Protein 9MCC (pdb70)

Foldseek 3Di:
DPCLPAAQADAPDPPGDSHDDVPCQCVVVPVVSVQVVLLVLLVQLVVLLVLVCVLVVPPPVNDDDQDAQPPQGGSPQDRAPSNVVSHDPVVVVVVVVVVVVLCVVFPDDPVFGRPQRPDDDPVDDPPDDSVVSNVSSVSRVVSSVVNVVRNVVCVVVVRDRPVVVVCVVVVD/DDVCLQAAQADAPDPPGDRHDDVPPPPPPPDPFRVQLVLLVLLVQLVVLLVLVVVLVCVVVVDDDQDCDDPDGRVQQDRAPSNVPRPDVVVVVVVVVVVVVLCCQQCVPPNSTDDPPDGRPQRDPDDPVDPGDDDSVVVNVSSVSSVVSSVVSVCRHVVCVVVVNDRPVVVVCVVVVD/DPCLPAAQADAPDPPGDSHDDVPCQCVVVPVVSVQVVLLVLLVQLVVLLVLVCVLVVPPPVNDDDQDAQPPQGGSPQDRAPSNVVSHDPVVVVVVVVVVVVLCVVFPDDPVFGRPQRPDDDPVDDPPDDSVVSNVSSVSRVVSSVVNVVRNVVCVVVVRDRPVVVVCVVVVD/DDVCLQAAQADAPDPPGDRHDDVPPPPPPPDPFRVQLVLLVLLVQLVVLLVLVVVLVCVVVVDDDQDCDDPDGRVQQDRAPSNVPRPDVVVVVVVVVVVVVLCCQQCVPPNSTDDPPDGRPQRDPDDPVDPGDDDSVVVNVSSVSSVVSSVVSVCRHVVCVVVVNDRPVVVVCVVVVD

Solvent-accessible surface area: 48136 Å² total; per-residue (Å²): 104,72,3,83,101,64,4,3,29,57,95,148,103,49,101,21,101,16,34,160,37,96,135,37,117,8,66,101,17,67,84,123,72,26,31,104,77,22,20,82,46,15,91,107,2,71,99,9,59,129,19,15,117,61,17,104,93,54,11,103,63,50,111,92,130,118,50,130,80,61,134,44,61,15,97,75,25,62,42,16,44,39,11,82,179,29,21,24,107,129,22,86,76,105,95,116,113,130,48,65,48,91,86,168,130,22,58,63,105,143,126,48,54,47,8,12,37,58,78,92,54,124,71,114,112,53,72,21,65,98,73,107,45,38,94,58,6,59,84,1,62,121,7,52,126,32,14,52,46,22,116,138,29,31,124,91,58,73,48,53,46,31,33,79,39,105,93,109,159,15,39,118,206,92,85,18,88,92,50,16,6,38,49,100,152,130,131,112,34,43,45,32,167,40,99,146,19,139,19,89,167,67,86,108,70,74,36,18,122,76,13,5,29,53,10,60,91,0,77,123,8,46,128,29,11,70,97,17,121,67,21,32,52,56,79,100,138,131,96,134,56,28,95,32,25,24,82,96,22,64,31,12,51,38,11,99,186,36,16,24,107,16,23,100,112,112,80,60,48,123,58,111,78,80,68,81,121,36,14,86,106,10,101,14,85,78,34,110,83,61,46,12,2,22,32,62,69,111,50,128,44,105,115,27,74,33,69,82,79,88,40,32,101,57,4,63,84,1,61,116,9,45,129,36,8,151,46,27,77,95,26,34,122,88,45,69,53,59,58,30,72,68,35,106,29,93,182,81,186,153,104,71,2,82,100,62,4,4,30,56,96,149,105,50,102,21,101,17,34,159,37,98,136,37,117,8,66,102,16,66,84,123,73,28,32,108,78,22,19,82,44,15,91,106,2,73,101,9,59,127,18,15,118,62,16,104,94,56,11,100,62,50,113,95,130,119,51,130,80,63,136,44,60,16,96,75,25,64,42,16,45,41,10,81,178,30,21,22,108,129,22,86,75,106,94,115,116,131,48,67,47,90,86,171,130,22,58,63,104,144,126,47,53,45,8,11,37,57,78,91,53,125,73,115,115,52,74,20,66,99,74,108,45,38,92,59,7,59,83,2,61,121,7,52,125,32,14,54,45,23,115,138,29,34,121,92,59,74,48,54,46,31,33,80,40,106,93,111,159,14,40,119,200,94,78,19,88,91,51,17,6,38,50,102,150,130,130,113,34,41,46,30,168,39,99,145,19,137,17,89,170,67,86,108,70,73,36,17,120,78,12,5,29,54,12,58,90,0,76,122,8,46,130,30,10,69,95,17,120,66,22,32,50,54,78,99,138,132,97,136,57,31,94,32,26,22,81,95,21,65,31,13,53,39,11,99,186,37,17,24,107,14,21,100,112,114,78,59,48,124,59,111,76,81,69,79,119,37,15,86,104,11,99,15,85,77,33,110,86,62,47,12,2,24,31,64,71,114,50,130,45,104,115,26,75,33,66,82,79,86,41,33,100,57,5,62,85,1,62,118,9,47,127,37,8,152,48,29,77,96,27,35,121,88,47,69,53,58,55,31,69,68,36,106,29,94,183,80,186,154

Sequence (700 aa):
MSFDDEAGAIQWFPPSPGYWDPLGFVADGDTEKFSKYRAIEIKHGRVAMLGALDYFIKTPSGWHLPGKLGDVDIDSIPVGLGAIKAVPPLGWVQILLFASALEFLAPQKEDQPPGAVQPATPSFEQPGTLEYQTKEINNGRLAMIALAGLWLGELASGGTDPIVAFKTWVGIEFPFDDQPGGVKWFPSSAPYWDPLGFTNEKTEDEYWRIAHGEIKNGRLAMLAVTHYFVVGSGLRFPFKFGSVSTADVPLGLGAIKALPWAVWLQIAAFCLVLEVLTENPGFGERVPGRVPGNLQPDTPSFNAPGDLEIRTKELNNARLAMISIWGLWVGEIASGGVDPFTSFANWLKLMSFDDEAGAIQWFPPSPGYWDPLGFVADGDTEKFSKYRAIEIKHGRVAMLGALDYFIKTPSGWHLPGKLGDVDIDSIPVGLGAIKAVPPLGWVQILLFASALEFLAPQKEDQPPGAVQPATPSFEQPGTLEYQTKEINNGRLAMIALAGLWLGELASGGTDPIVAFKTWVGIEFPFDDQPGGVKWFPSSAPYWDPLGFTNEKTEDEYWRIAHGEIKNGRLAMLAVTHYFVVGSGLRFPFKFGSVSTADVPLGLGAIKALPWAVWLQIAAFCLVLEVLTENPGFGERVPGRVPGNLQPDTPSFNAPGDLEIRTKELNNARLAMISIWGLWVGEIASGGVDPFTSFANWLKL

B-factor: mean 33.89, std 6.36, range [23.93, 55.56]

Structure (mmCIF, N/CA/C/O backbone):
data_9MCC
#
_entry.id   9MCC
#
_cell.length_a   1.00
_cell.length_b   1.00
_cell.length_c   1.00
_cell.angle_alpha   90.00
_cell.angle_beta   90.00
_cell.angle_gamma   90.00
#
_symmetry.space_group_name_H-M   'P 1'
#
loop_
_entity.id
_entity.type
_entity.pdbx_description
1 polymer 'Lig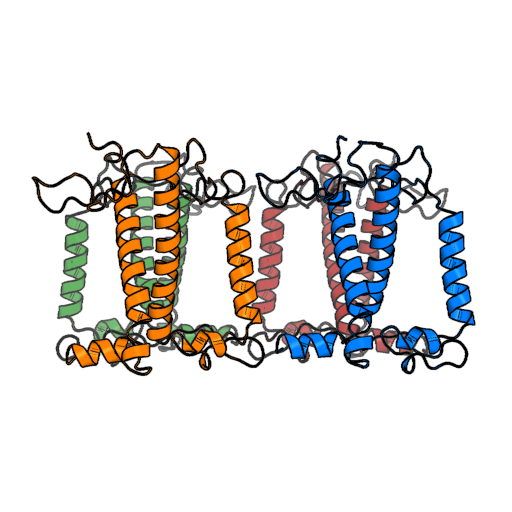ht-harvesting complex'
2 polymer 'light-harvesting complex'
3 non-polymer 'CHLOROPHYLL A'
4 non-polymer '[(2~{Z},4~{E},6~{E},8~{E},10~{E},12~{E},14~{E})-17-[(4~{S},6~{R})-4-acetyloxy-2,2,6-trimethyl-6-oxidanyl-cyclohexylidene]-6,11,15-trimethyl-2-[(~{E})-2-[(1~{S},4~{S},6~{R})-2,2,6-trimethyl-4-oxidanyl-7-oxabicyclo[4.1.0]heptan-1-yl]ethenyl]heptadeca-2,4,6,8,10,12,14,16-octaenyl] octanoate'
5 non-polymer "(3S,5R,6S,3'S,5'R,6'S)-5,6,5',6'-DIEPOXY-5,6,5',6'- TETRAHYDRO-BETA,BETA-CAROTENE-3,3'-DIOL"
6 water water
#
loop_
_atom_site.group_PDB
_atom_site.id
_atom_site.type_symbol
_atom_site.label_atom_id
_atom_site.label_alt_id
_atom_site.label_comp_id
_atom_site.label_asym_id
_atom_site.label_entity_id
_atom_site.label_seq_id
_atom_site.pdbx_PDB_ins_code
_atom_site.Cartn_x
_atom_site.Cartn_y
_atom_site.Cartn_z
_atom_site.occupancy
_atom_site.B_iso_or_equiv
_atom_site.auth_seq_id
_atom_site.auth_comp_id
_atom_site.auth_asym_id
_atom_site.auth_atom_id
_atom_site.pdbx_PDB_model_num
ATOM 1 N N . MET A 1 58 ? 117.323 143.764 94.312 1.00 47.47 25 MET A N 1
ATOM 2 C CA . MET A 1 58 ? 116.381 143.549 95.404 1.00 47.47 25 MET A CA 1
ATOM 3 C C . MET A 1 58 ? 116.005 142.074 95.499 1.00 47.47 25 MET A C 1
ATOM 4 O O . MET A 1 58 ? 114.932 141.726 95.990 1.00 47.47 25 MET A O 1
ATOM 9 N N . SER A 1 59 ? 116.896 141.207 95.022 1.00 45.50 26 SER A N 1
ATOM 10 C CA . SER A 1 59 ? 116.682 139.761 95.091 1.00 45.50 26 SER A CA 1
ATOM 11 C C . SER A 1 59 ? 117.101 139.230 96.462 1.00 45.50 26 SER A C 1
ATOM 12 O O . SER A 1 59 ? 118.000 138.403 96.603 1.00 45.50 26 SER A O 1
ATOM 15 N N . PHE A 1 60 ? 116.426 139.740 97.489 1.00 40.97 27 PHE A N 1
ATOM 16 C CA . PHE A 1 60 ? 116.712 139.379 98.868 1.00 40.97 27 PHE A CA 1
ATOM 17 C C . PHE A 1 60 ? 115.787 138.289 99.392 1.00 40.97 27 PHE A C 1
ATOM 18 O O . PHE A 1 60 ? 115.898 137.903 100.558 1.00 40.97 27 PHE A O 1
ATOM 26 N N . ASP A 1 61 ? 114.877 137.784 98.558 1.00 40.91 28 ASP A N 1
ATOM 27 C CA . ASP A 1 61 ? 114.016 136.686 98.979 1.00 40.91 28 ASP A CA 1
ATOM 28 C C . ASP A 1 61 ? 114.761 135.359 99.015 1.00 40.91 28 ASP A C 1
ATOM 29 O O . ASP A 1 61 ? 114.441 134.497 99.840 1.00 40.91 28 ASP A O 1
ATOM 34 N N . ASP A 1 62 ? 115.746 135.176 98.137 1.00 42.55 29 ASP A N 1
ATOM 35 C CA . ASP A 1 62 ? 116.520 133.945 98.076 1.00 42.55 29 ASP A CA 1
ATOM 36 C C . ASP A 1 62 ? 117.843 134.033 98.825 1.00 42.55 29 ASP A C 1
ATOM 37 O O . ASP A 1 62 ? 118.640 133.093 98.757 1.00 42.55 29 ASP A O 1
ATOM 42 N N . GLU A 1 63 ? 118.101 135.134 99.524 1.00 37.43 30 GLU A N 1
ATOM 43 C CA . GLU A 1 63 ? 119.305 135.234 100.332 1.00 37.43 30 GLU A CA 1
ATOM 44 C C . GLU A 1 63 ? 119.166 134.392 101.596 1.00 37.43 30 GLU A C 1
ATOM 45 O O . GLU A 1 63 ? 118.068 133.998 101.999 1.00 37.43 30 GLU A O 1
ATOM 51 N N . ALA A 1 64 ? 120.306 134.108 102.222 1.00 32.73 31 ALA A N 1
ATOM 52 C CA . ALA A 1 64 ? 120.311 133.338 103.458 1.00 32.73 31 ALA A CA 1
ATOM 53 C C . ALA A 1 64 ? 119.696 134.146 104.593 1.00 32.73 31 ALA A C 1
ATOM 54 O O . ALA A 1 64 ? 119.801 135.376 104.618 1.00 32.73 31 ALA A O 1
ATOM 56 N N . GLY A 1 65 ? 119.049 133.462 105.532 1.00 29.35 32 GLY A N 1
ATOM 57 C CA . GLY A 1 65 ? 118.443 134.118 106.672 1.00 29.35 32 GLY A CA 1
ATOM 58 C C . GLY A 1 65 ? 117.238 134.969 106.331 1.00 29.35 32 GLY A C 1
ATOM 59 O O . GLY A 1 65 ? 116.802 135.786 107.146 1.00 29.35 32 GLY A O 1
ATOM 60 N N . ALA A 1 66 ? 116.682 134.781 105.137 1.00 30.45 33 ALA A N 1
ATOM 61 C CA . ALA A 1 66 ? 115.472 135.493 104.748 1.00 30.45 33 ALA A CA 1
ATOM 62 C C . ALA A 1 66 ? 114.260 134.790 105.344 1.00 30.45 33 ALA A C 1
ATOM 63 O O . ALA A 1 66 ? 114.023 133.610 105.068 1.00 30.45 33 ALA A O 1
ATOM 65 N N . ILE A 1 67 ? 113.493 135.509 106.156 1.00 29.78 34 ILE A N 1
ATOM 66 C CA . ILE A 1 67 ? 112.394 134.928 106.917 1.00 29.78 34 ILE A CA 1
ATOM 67 C C . ILE A 1 67 ? 111.080 135.398 106.314 1.00 29.78 34 ILE A C 1
ATOM 68 O O . ILE A 1 67 ? 110.814 136.604 106.241 1.00 29.78 34 ILE A O 1
ATOM 73 N N . GLN A 1 68 ? 110.263 134.443 105.884 1.00 31.42 35 GLN A N 1
ATOM 74 C CA . GLN A 1 68 ? 108.897 134.700 105.439 1.00 31.42 35 GLN A CA 1
ATOM 75 C C . GLN A 1 68 ? 107.978 134.222 106.557 1.00 31.42 35 GLN A C 1
ATOM 76 O O . GLN A 1 68 ? 107.781 133.018 106.738 1.00 31.42 35 GLN A O 1
ATOM 82 N N . TRP A 1 69 ? 107.422 135.170 107.313 1.00 29.95 36 TRP A N 1
ATOM 83 C CA . TRP A 1 69 ? 106.657 134.821 108.507 1.00 29.95 36 TRP A CA 1
ATOM 84 C C . TRP A 1 69 ? 105.451 133.960 108.159 1.00 29.95 36 TRP A C 1
ATOM 85 O O . TRP A 1 69 ? 105.182 132.948 108.817 1.00 29.95 36 TRP A O 1
ATOM 96 N N . PHE A 1 70 ? 104.722 134.343 107.124 1.00 31.64 37 PHE A N 1
ATOM 97 C CA . PHE A 1 70 ? 103.504 133.686 106.684 1.00 31.64 37 PHE A CA 1
ATOM 98 C C . PHE A 1 70 ? 103.573 133.494 105.180 1.00 31.64 37 PHE A C 1
ATOM 99 O O . PHE A 1 70 ? 104.364 134.154 104.499 1.00 31.64 37 PHE A O 1
ATOM 107 N N . PRO A 1 71 ? 102.782 132.576 104.633 1.00 33.18 38 PRO A N 1
ATOM 108 C CA . PRO A 1 71 ? 102.757 132.383 103.176 1.00 33.18 38 PRO A CA 1
ATOM 109 C C . PRO A 1 71 ? 102.451 133.665 102.414 1.00 33.18 38 PRO A C 1
ATOM 110 O O . PRO A 1 71 ? 103.042 133.889 101.347 1.00 33.18 38 PRO A O 1
ATOM 114 N N . PRO A 1 72 ? 101.552 134.538 102.889 1.00 33.58 39 PRO A N 1
ATOM 115 C CA . PRO A 1 72 ? 101.351 135.810 102.182 1.00 33.58 39 PRO A CA 1
ATOM 116 C C . PRO A 1 72 ? 102.395 136.873 102.483 1.00 33.58 39 PRO A C 1
ATOM 117 O O . PRO A 1 72 ? 102.335 137.955 101.887 1.00 33.58 39 PRO A O 1
ATOM 121 N N . SER A 1 73 ? 103.337 136.607 103.380 1.00 33.12 40 SER A N 1
ATOM 122 C CA . SER A 1 73 ? 104.322 137.599 103.773 1.00 33.12 40 SER A CA 1
ATOM 123 C C . SER A 1 73 ? 105.362 137.804 102.677 1.00 33.12 40 SER A C 1
ATOM 124 O O . SER A 1 73 ? 105.555 136.939 101.819 1.00 33.12 40 SER A O 1
ATOM 127 N N . PRO A 1 74 ? 106.037 138.954 102.676 1.00 34.21 41 PRO A N 1
ATOM 128 C CA . PRO A 1 74 ? 107.159 139.147 101.751 1.00 34.21 41 PRO A CA 1
ATOM 129 C C . PRO A 1 74 ? 108.262 138.130 102.002 1.00 34.21 41 PRO A C 1
ATOM 130 O O . PRO A 1 74 ? 108.368 137.546 103.083 1.00 34.21 41 PRO A O 1
ATOM 134 N N . GLY A 1 75 ? 109.093 137.924 100.978 1.00 33.93 42 GLY A N 1
ATOM 135 C CA . GLY A 1 75 ? 110.137 136.917 101.047 1.00 33.93 42 GLY A CA 1
ATOM 136 C C . GLY A 1 75 ? 111.158 137.148 102.140 1.00 33.93 42 GLY A C 1
ATOM 137 O O . GLY A 1 75 ? 111.755 136.185 102.630 1.00 33.93 42 GLY A O 1
ATOM 138 N N . TYR A 1 76 ? 111.376 138.399 102.534 1.00 34.58 43 TYR A N 1
ATOM 139 C CA . TYR A 1 76 ? 112.310 138.718 103.605 1.00 34.58 43 TYR A CA 1
ATOM 140 C C . TYR A 1 76 ? 111.675 139.785 104.489 1.00 34.58 43 TYR A C 1
ATOM 141 O O . TYR A 1 76 ? 110.594 140.300 104.191 1.00 34.58 43 TYR A O 1
ATOM 150 N N . TRP A 1 77 ? 112.357 140.128 105.579 1.00 31.64 44 TRP A N 1
ATOM 151 C CA . TRP A 1 77 ? 111.787 141.032 106.568 1.00 31.64 44 TRP A CA 1
ATOM 152 C C . TRP A 1 77 ? 112.625 142.295 106.708 1.00 31.64 44 TRP A C 1
ATOM 153 O O . TRP A 1 77 ? 113.800 142.234 107.083 1.00 31.64 44 TRP A O 1
ATOM 164 N N . ASP A 1 78 ? 112.025 143.440 106.405 1.00 34.14 45 ASP A N 1
ATOM 165 C CA . ASP A 1 78 ? 112.704 144.724 106.485 1.00 34.14 45 ASP A CA 1
ATOM 166 C C . ASP A 1 78 ? 111.655 145.828 106.576 1.00 34.14 45 ASP A C 1
ATOM 167 O O . ASP A 1 78 ? 111.435 146.563 105.605 1.00 34.14 45 ASP A O 1
ATOM 172 N N . PRO A 1 79 ? 110.974 145.961 107.718 1.00 34.24 46 PRO A N 1
ATOM 173 C CA . PRO A 1 79 ? 109.872 146.934 107.814 1.00 34.24 46 PRO A CA 1
ATOM 174 C C . PRO A 1 79 ? 110.304 148.385 107.686 1.00 34.24 46 PRO A C 1
ATOM 175 O O . PRO A 1 79 ? 109.463 149.228 107.352 1.00 34.24 46 PRO A O 1
ATOM 179 N N . LEU A 1 80 ? 111.571 148.708 107.938 1.00 35.87 47 LEU A N 1
ATOM 180 C CA . LEU A 1 80 ? 112.052 150.081 107.865 1.00 35.87 47 LEU A CA 1
ATOM 181 C C . LEU A 1 80 ? 112.616 150.433 106.495 1.00 35.87 47 LEU A C 1
ATOM 182 O O . LEU A 1 80 ? 113.039 151.574 106.285 1.00 35.87 47 LEU A O 1
ATOM 187 N N . GLY A 1 81 ? 112.631 149.486 105.561 1.00 37.25 48 GLY A N 1
ATOM 188 C CA . GLY A 1 81 ? 113.096 149.750 104.215 1.00 37.25 48 GLY A CA 1
ATOM 189 C C . GLY A 1 81 ? 114.558 150.131 104.119 1.00 37.25 48 GLY A C 1
ATOM 190 O O . GLY A 1 81 ? 114.910 151.072 103.402 1.00 37.25 48 GLY A O 1
ATOM 191 N N . PHE A 1 82 ? 115.422 149.413 104.837 1.00 36.18 49 PHE A N 1
ATOM 192 C CA . PHE A 1 82 ? 116.852 149.685 104.788 1.00 36.18 49 PHE A CA 1
ATOM 193 C C . PHE A 1 82 ? 117.495 149.247 103.481 1.00 36.18 49 PHE A C 1
ATOM 194 O O . PHE A 1 82 ? 118.500 149.838 103.072 1.00 36.18 49 PHE A O 1
ATOM 202 N N . VAL A 1 83 ? 116.944 148.231 102.820 1.00 39.01 50 VAL A N 1
ATOM 203 C CA . VAL A 1 83 ? 117.467 147.758 101.544 1.00 39.01 50 VAL A CA 1
ATOM 204 C C . VAL A 1 83 ? 116.338 147.755 100.522 1.00 39.01 50 VAL A C 1
ATOM 205 O O . VAL A 1 83 ? 116.354 146.973 99.565 1.00 39.01 50 VAL A O 1
ATOM 209 N N . ALA A 1 84 ? 115.351 148.632 100.720 1.00 43.28 51 ALA A N 1
ATOM 210 C CA . ALA A 1 84 ? 114.193 148.678 99.836 1.00 43.28 51 ALA A CA 1
ATOM 211 C C . ALA A 1 84 ? 114.556 149.092 98.416 1.00 43.28 51 ALA A C 1
ATOM 212 O O . ALA A 1 84 ? 113.830 148.743 97.480 1.00 43.28 51 ALA A O 1
ATOM 214 N N . ASP A 1 85 ? 115.654 149.827 98.234 1.00 47.22 52 ASP A N 1
ATOM 215 C CA . ASP A 1 85 ? 116.073 150.196 96.887 1.00 47.22 52 ASP A CA 1
ATOM 216 C C . ASP A 1 85 ? 116.692 149.017 96.147 1.00 47.22 52 ASP A C 1
ATOM 217 O O . ASP A 1 85 ? 116.629 148.959 94.914 1.00 47.22 52 ASP A O 1
ATOM 222 N N . GLY A 1 86 ? 117.286 148.073 96.873 1.00 48.29 53 GLY A N 1
ATOM 223 C CA . GLY A 1 86 ? 117.956 146.951 96.247 1.00 48.29 53 GLY A CA 1
ATOM 224 C C . GLY A 1 86 ? 119.376 147.292 95.853 1.00 48.29 53 GLY A C 1
ATOM 225 O O . GLY A 1 86 ? 119.802 147.014 94.728 1.00 48.29 53 GLY A O 1
ATOM 226 N N . ASP A 1 87 ? 120.118 147.899 96.782 1.00 49.01 54 ASP A N 1
ATOM 227 C CA . ASP A 1 87 ? 121.464 148.372 96.477 1.00 49.01 54 ASP A CA 1
ATOM 228 C C . ASP A 1 87 ? 122.395 147.220 96.116 1.00 49.01 54 ASP A C 1
ATOM 229 O O . ASP A 1 87 ? 123.275 147.373 95.261 1.00 49.01 54 ASP A O 1
ATOM 234 N N . THR A 1 88 ? 122.243 146.077 96.795 1.00 47.39 55 THR A N 1
ATOM 235 C CA . THR A 1 88 ? 123.019 144.856 96.576 1.00 47.39 55 THR A CA 1
ATOM 236 C C . THR A 1 88 ? 124.451 145.035 97.072 1.00 47.39 55 THR A C 1
ATOM 237 O O . THR A 1 88 ? 125.226 144.075 97.132 1.00 47.39 55 THR A O 1
ATOM 241 N N . GLU A 1 89 ? 124.803 146.258 97.456 1.00 45.71 56 GLU A N 1
ATOM 242 C CA . GLU A 1 89 ? 126.060 146.554 98.127 1.00 45.71 56 GLU A CA 1
ATOM 243 C C . GLU A 1 89 ? 125.856 147.022 99.554 1.00 45.71 56 GLU A C 1
ATOM 244 O O . GLU A 1 89 ? 126.647 146.678 100.434 1.00 45.71 56 GLU A O 1
ATOM 250 N N . LYS A 1 90 ? 124.804 147.805 99.798 1.00 41.82 57 LYS A N 1
ATOM 251 C CA . LYS A 1 90 ? 124.395 148.091 101.167 1.00 41.82 57 LYS A CA 1
ATOM 252 C C . LYS A 1 90 ? 123.919 146.824 101.865 1.00 41.82 57 LYS A C 1
ATOM 253 O O . LYS A 1 90 ? 124.189 146.621 103.054 1.00 41.82 57 LYS A O 1
ATOM 259 N N . PHE A 1 91 ? 123.204 145.959 101.140 1.00 37.45 58 PHE A N 1
ATOM 260 C CA . PHE A 1 91 ? 122.750 144.704 101.729 1.00 37.45 58 PHE A CA 1
ATOM 261 C C . PHE A 1 91 ? 123.923 143.796 102.077 1.00 37.45 58 PHE A C 1
ATOM 262 O O . PHE A 1 91 ? 123.895 143.107 103.100 1.00 37.45 58 PHE A O 1
ATOM 270 N N . SER A 1 92 ? 124.946 143.752 101.220 1.00 38.86 59 SER A N 1
ATOM 271 C CA . SER A 1 92 ? 126.113 142.929 101.519 1.00 38.86 59 SER A CA 1
ATOM 272 C C . SER A 1 92 ? 126.826 143.424 102.770 1.00 38.86 59 SER A C 1
ATOM 273 O O . SER A 1 92 ? 127.251 142.623 103.612 1.00 38.86 59 SER A O 1
ATOM 276 N N . LYS A 1 93 ? 126.961 144.745 102.911 1.00 37.24 60 LYS A N 1
ATOM 277 C CA . LYS A 1 93 ? 127.551 145.307 104.120 1.00 37.24 60 LYS A CA 1
ATOM 278 C C . LYS A 1 93 ? 126.708 144.983 105.346 1.00 37.24 60 LYS A C 1
ATOM 279 O O . LYS A 1 93 ? 127.243 144.611 106.399 1.00 37.24 60 LYS A O 1
ATOM 285 N N . TYR A 1 94 ? 125.385 145.111 105.227 1.00 34.76 61 TYR A N 1
ATOM 286 C CA . TYR A 1 94 ? 124.500 144.799 106.342 1.00 34.76 61 TYR A CA 1
ATOM 287 C C . TYR A 1 94 ? 124.567 143.332 106.735 1.00 34.76 61 TYR A C 1
ATOM 288 O O . TYR A 1 94 ? 124.534 143.022 107.927 1.00 34.76 61 TYR A O 1
ATOM 297 N N . ARG A 1 95 ? 124.653 142.424 105.765 1.00 32.09 62 ARG A N 1
ATOM 298 C CA . ARG A 1 95 ? 124.795 141.002 106.048 1.00 32.09 62 ARG A CA 1
ATOM 299 C C . ARG A 1 95 ? 126.145 140.657 106.661 1.00 32.09 62 ARG A C 1
ATOM 300 O O . ARG A 1 95 ? 126.207 139.795 107.544 1.00 32.09 62 ARG A O 1
ATOM 308 N N . ALA A 1 96 ? 127.224 141.310 106.225 1.00 32.21 63 ALA A N 1
ATOM 309 C CA . ALA A 1 96 ? 128.503 141.133 106.903 1.00 32.21 63 ALA A CA 1
ATOM 310 C C . ALA A 1 96 ? 128.425 141.602 108.351 1.00 32.21 63 ALA A C 1
ATOM 311 O O . ALA A 1 96 ? 128.933 140.929 109.258 1.00 32.21 63 ALA A O 1
ATOM 313 N N . ILE A 1 97 ? 127.779 142.74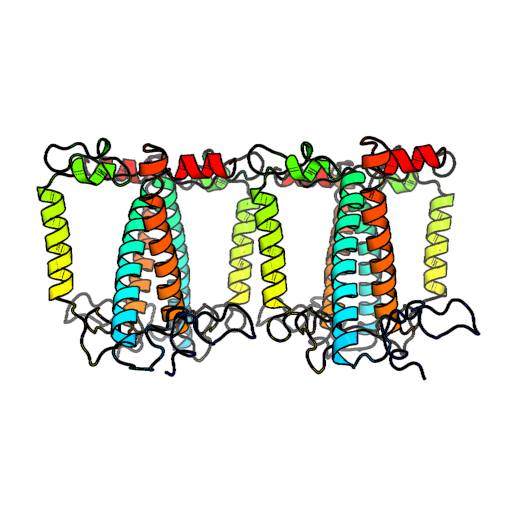7 108.588 1.00 31.62 64 ILE A N 1
ATOM 314 C CA . ILE A 1 97 ? 127.627 143.260 109.948 1.00 31.62 64 ILE A CA 1
ATOM 315 C C . ILE A 1 97 ? 126.803 142.296 110.794 1.00 31.62 64 ILE A C 1
ATOM 316 O O . ILE A 1 97 ? 127.153 141.988 111.939 1.00 31.62 64 ILE A O 1
ATOM 321 N N . GLU A 1 98 ? 125.686 141.818 110.241 1.00 29.59 65 GLU A N 1
ATOM 322 C CA . GLU A 1 98 ? 124.821 140.895 110.967 1.00 29.59 65 GLU A CA 1
ATOM 323 C C . GLU A 1 98 ? 125.551 139.602 111.290 1.00 29.59 65 GLU A C 1
ATOM 324 O O . GLU A 1 98 ? 125.438 139.078 112.403 1.00 29.59 65 GLU A O 1
ATOM 330 N N . ILE A 1 99 ? 126.313 139.080 110.329 1.00 29.12 66 ILE A N 1
ATOM 331 C CA . ILE A 1 99 ? 127.052 137.844 110.553 1.00 29.12 66 ILE A CA 1
ATOM 332 C C . ILE A 1 99 ? 128.108 138.037 111.634 1.00 29.12 66 ILE A C 1
ATOM 333 O O . ILE A 1 99 ? 128.257 137.196 112.528 1.00 29.12 66 ILE A O 1
ATOM 338 N N . LYS A 1 100 ? 128.853 139.145 111.581 1.00 30.53 67 LYS A N 1
ATOM 339 C CA . LYS A 1 100 ? 129.883 139.387 112.588 1.00 30.53 67 LYS A CA 1
ATOM 340 C C . LYS A 1 100 ? 129.273 139.536 113.976 1.00 30.53 67 LYS A C 1
ATOM 341 O O . LYS A 1 100 ? 129.770 138.958 114.955 1.00 30.53 67 LYS A O 1
ATOM 347 N N . HIS A 1 101 ? 128.186 140.308 114.077 1.00 29.52 68 HIS A N 1
ATOM 348 C CA . HIS A 1 101 ? 127.487 140.458 115.348 1.00 29.52 68 HIS A CA 1
ATOM 349 C C . HIS A 1 101 ? 127.014 139.109 115.869 1.00 29.52 68 HIS A C 1
ATOM 350 O O . HIS A 1 101 ? 127.163 138.805 117.058 1.00 29.52 68 HIS A O 1
ATOM 357 N N . GLY A 1 102 ? 126.458 138.279 114.985 1.00 27.29 69 GLY A N 1
ATOM 358 C CA . GLY A 1 102 ? 125.947 136.989 115.410 1.00 27.29 69 GLY A CA 1
ATOM 359 C C . GLY A 1 102 ? 127.032 136.040 115.878 1.00 27.29 69 GLY A C 1
ATOM 360 O O . GLY A 1 102 ? 126.844 135.306 116.847 1.00 27.29 69 GLY A O 1
ATOM 361 N N . ARG A 1 103 ? 128.182 136.038 115.201 1.00 27.60 70 ARG A N 1
ATOM 362 C CA . ARG A 1 103 ? 129.272 135.157 115.616 1.00 27.60 70 ARG A CA 1
ATOM 363 C C . ARG A 1 103 ? 129.880 135.609 116.941 1.00 27.60 70 ARG A C 1
ATOM 364 O O . ARG A 1 103 ? 130.163 134.778 117.822 1.00 27.60 70 ARG A O 1
ATOM 372 N N . VAL A 1 104 ? 130.067 136.922 117.113 1.00 28.43 71 VAL A N 1
ATOM 373 C CA . VAL A 1 104 ? 130.560 137.433 118.389 1.00 28.43 71 VAL A CA 1
ATOM 374 C C . VAL A 1 104 ? 129.587 137.085 119.508 1.00 28.43 71 VAL A C 1
ATOM 375 O O . VAL A 1 104 ? 129.991 136.646 120.594 1.00 28.43 71 VAL A O 1
ATOM 379 N N . ALA A 1 105 ? 128.289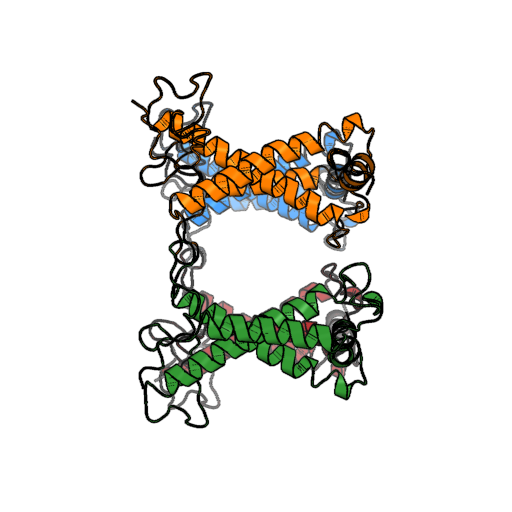 137.258 119.255 1.00 26.90 72 ALA A N 1
ATOM 380 C CA . ALA A 1 105 ? 127.291 136.926 120.260 1.00 26.90 72 ALA A CA 1
ATOM 381 C C . ALA A 1 105 ? 127.224 135.427 120.516 1.00 26.90 72 ALA A C 1
ATOM 382 O O . ALA A 1 105 ? 126.908 135.012 121.632 1.00 26.90 72 ALA A O 1
ATOM 384 N N . MET A 1 106 ? 127.501 134.602 119.505 1.00 26.72 73 MET A N 1
ATOM 385 C CA . MET A 1 106 ? 127.522 133.159 119.720 1.00 26.72 73 MET A CA 1
ATOM 386 C C . MET A 1 106 ? 128.645 132.776 120.674 1.00 26.72 73 MET A C 1
ATOM 387 O O . MET A 1 106 ? 128.448 131.972 121.595 1.00 26.72 73 MET A O 1
ATOM 392 N N . LEU A 1 107 ? 129.828 133.365 120.478 1.00 28.86 74 LEU A N 1
ATOM 393 C CA . LEU A 1 107 ? 130.927 133.127 121.412 1.00 28.86 74 LEU A CA 1
ATOM 394 C C . LEU A 1 107 ? 130.587 133.634 122.812 1.00 28.86 74 LEU A C 1
ATOM 395 O O . LEU A 1 107 ? 130.890 132.970 123.814 1.00 28.86 74 LEU A O 1
ATOM 400 N N . GLY A 1 108 ? 129.954 134.806 122.901 1.00 29.87 75 GLY A N 1
ATOM 401 C CA . GLY A 1 108 ? 129.553 135.322 124.203 1.00 29.87 75 GLY A CA 1
ATOM 402 C C . GLY A 1 108 ? 128.542 134.437 124.912 1.00 29.87 75 GLY A C 1
ATOM 403 O O . GLY A 1 108 ? 128.624 134.229 126.125 1.00 29.87 75 GLY A O 1
ATOM 404 N N . ALA A 1 109 ? 127.567 133.913 124.167 1.00 29.46 76 ALA A N 1
ATOM 405 C CA . ALA A 1 109 ? 126.582 133.009 124.750 1.00 29.46 76 ALA A CA 1
ATOM 406 C C . ALA A 1 109 ? 127.231 131.714 125.211 1.00 29.46 76 ALA A C 1
ATOM 407 O O . ALA A 1 109 ? 126.862 131.165 126.256 1.00 29.46 76 ALA A O 1
ATOM 409 N N . LEU A 1 110 ? 128.191 131.202 124.438 1.00 30.90 77 LEU A N 1
ATOM 410 C CA . LEU A 1 110 ? 128.924 130.022 124.879 1.00 30.90 77 LEU A CA 1
ATOM 411 C C . LEU A 1 110 ? 129.668 130.299 126.177 1.00 30.90 77 LEU A C 1
ATOM 412 O O . LEU A 1 110 ? 129.698 129.452 127.078 1.00 30.90 77 LEU A O 1
ATOM 417 N N . ASP A 1 111 ? 130.272 131.483 126.292 1.00 31.61 78 ASP A N 1
ATOM 418 C CA . ASP A 1 111 ? 130.910 131.867 127.548 1.00 31.61 78 ASP A CA 1
ATOM 419 C C . ASP A 1 111 ? 129.907 131.874 128.693 1.00 31.61 78 ASP A C 1
ATOM 420 O O . ASP A 1 111 ? 130.177 131.346 129.777 1.00 31.61 78 ASP A O 1
ATOM 425 N N . TYR A 1 112 ? 128.742 132.483 128.467 1.00 30.95 79 TYR A N 1
ATOM 426 C CA . TYR A 1 112 ? 127.739 132.587 129.521 1.00 30.95 79 TYR A CA 1
ATOM 427 C C . TYR A 1 112 ? 127.277 131.214 129.987 1.00 30.95 79 TYR A C 1
ATOM 428 O O . TYR A 1 112 ? 127.169 130.962 131.192 1.00 30.95 79 TYR A O 1
ATOM 437 N N . PHE A 1 113 ? 127.006 130.312 129.049 1.00 31.54 80 PHE A N 1
ATOM 438 C CA . PHE A 1 113 ? 126.355 129.049 129.363 1.00 31.54 80 PHE A CA 1
ATOM 439 C C . PHE A 1 113 ? 127.329 127.901 129.590 1.00 31.54 80 PHE A C 1
ATOM 440 O O . PHE A 1 113 ? 126.890 126.788 129.894 1.00 31.54 80 PHE A O 1
ATOM 448 N N . ILE A 1 114 ? 128.634 128.139 129.458 1.00 32.05 81 ILE A N 1
ATOM 449 C CA . ILE A 1 114 ? 129.613 127.185 129.964 1.00 32.05 81 ILE A CA 1
ATOM 450 C C . ILE A 1 114 ? 129.938 127.441 131.431 1.00 32.05 81 ILE A C 1
ATOM 451 O O . ILE A 1 114 ? 130.550 126.583 132.082 1.00 32.05 81 ILE A O 1
ATOM 456 N N . LYS A 1 115 ? 129.528 128.588 131.975 1.00 32.13 82 LYS A N 1
ATOM 457 C CA . LYS A 1 115 ? 129.847 128.958 133.347 1.00 32.13 82 LYS A CA 1
ATOM 458 C C . LYS A 1 115 ? 128.697 128.726 134.314 1.00 32.13 82 LYS A C 1
ATOM 459 O O . LYS A 1 115 ? 128.936 128.357 135.468 1.00 32.13 82 LYS A O 1
ATOM 465 N N . THR A 1 116 ? 127.462 128.942 133.882 1.00 32.17 83 THR A N 1
ATOM 466 C CA . THR A 1 116 ? 126.329 128.843 134.790 1.00 32.17 83 THR A CA 1
ATOM 467 C C . THR A 1 116 ? 125.252 127.947 134.189 1.00 32.17 83 THR A C 1
ATOM 468 O O . THR A 1 116 ? 125.030 127.970 132.972 1.00 32.17 83 THR A O 1
ATOM 472 N N . PRO A 1 117 ? 124.571 127.125 135.003 1.00 33.08 84 PRO A N 1
ATOM 473 C CA . PRO A 1 117 ? 124.733 126.991 136.454 1.00 33.08 84 PRO A CA 1
ATOM 474 C C . PRO A 1 117 ? 125.823 126.005 136.869 1.00 33.08 84 PRO A C 1
ATOM 475 O O . PRO A 1 117 ? 125.892 125.636 138.040 1.00 33.08 84 PRO A O 1
ATOM 479 N N . SER A 1 118 ? 126.658 125.587 135.916 1.00 33.47 85 SER A N 1
ATOM 480 C CA . SER A 1 118 ? 127.655 124.559 136.201 1.00 33.47 85 SER A CA 1
ATOM 481 C C . SER A 1 118 ? 128.698 125.046 137.199 1.00 33.47 85 SER A C 1
ATOM 482 O O . SER A 1 118 ? 129.191 124.266 138.022 1.00 33.47 85 SER A O 1
ATOM 485 N N . GLY A 1 119 ? 129.051 126.327 137.143 1.00 32.87 86 GLY A N 1
ATOM 486 C CA . GLY A 1 119 ? 130.091 126.863 137.992 1.00 32.87 86 GLY A CA 1
ATOM 487 C C . GLY A 1 119 ? 131.498 126.679 137.470 1.00 32.87 86 GLY A C 1
ATOM 488 O O . GLY A 1 119 ? 132.453 126.952 138.206 1.00 32.87 86 GLY A O 1
ATOM 489 N N . TRP A 1 120 ? 131.655 126.229 136.228 1.00 33.33 87 TRP A N 1
ATOM 490 C CA . TRP A 1 120 ? 132.977 125.976 135.675 1.00 33.33 87 TRP A CA 1
ATOM 491 C C . TRP A 1 120 ? 133.721 127.278 135.410 1.00 33.33 87 TRP A C 1
ATOM 492 O O . TRP A 1 120 ? 133.152 128.247 134.900 1.00 33.33 87 TRP A O 1
ATOM 503 N N . HIS A 1 121 ? 135.003 127.292 135.761 1.00 38.42 88 HIS A N 1
ATOM 504 C CA . HIS A 1 121 ? 135.893 128.387 135.405 1.00 38.42 88 HIS A CA 1
ATOM 505 C C . HIS A 1 121 ? 137.323 127.878 135.488 1.00 38.42 88 HIS A C 1
ATOM 506 O O . HIS A 1 121 ? 137.599 126.852 136.113 1.00 38.42 88 HIS A O 1
ATOM 513 N N . LEU A 1 122 ? 138.225 128.607 134.844 1.00 39.63 89 LEU A N 1
ATOM 514 C CA . LEU A 1 122 ? 139.627 128.220 134.846 1.00 39.63 89 LEU A CA 1
ATOM 515 C C . LEU A 1 122 ? 140.181 128.293 136.266 1.00 39.63 89 LEU A C 1
ATOM 516 O O . LEU A 1 122 ? 139.945 129.285 136.968 1.00 39.63 89 LEU A O 1
ATOM 521 N N . PRO A 1 123 ? 140.896 127.273 136.731 1.00 41.96 90 PRO A N 1
ATOM 522 C CA . PRO A 1 123 ? 141.467 127.334 138.078 1.00 41.96 90 PRO A CA 1
ATOM 523 C C . PRO A 1 123 ? 142.613 128.329 138.151 1.00 41.96 90 PRO A C 1
ATOM 524 O O . PRO A 1 123 ? 143.293 128.607 137.160 1.00 41.96 90 PRO A O 1
ATOM 528 N N . GLY A 1 124 ? 142.821 128.870 139.347 1.00 44.68 91 GLY A N 1
ATOM 529 C CA . GLY A 1 124 ? 143.947 129.749 139.583 1.00 44.68 91 GLY A CA 1
ATOM 530 C C . GLY A 1 124 ? 143.606 131.224 139.587 1.00 44.68 91 GLY A C 1
ATOM 531 O O . GLY A 1 124 ? 142.497 131.615 139.960 1.00 44.68 91 GLY A O 1
ATOM 532 N N . LYS A 1 125 ? 144.560 132.051 139.171 1.00 47.40 92 LYS A N 1
ATOM 533 C CA . LYS A 1 125 ? 144.420 133.497 139.206 1.00 47.40 92 LYS A CA 1
ATOM 534 C C . LYS A 1 125 ? 144.727 134.079 137.835 1.00 47.40 92 LYS A C 1
ATOM 535 O O . LYS A 1 125 ? 145.512 133.520 137.065 1.00 47.40 92 LYS A O 1
ATOM 541 N N . LEU A 1 126 ? 144.097 135.211 137.539 1.00 46.61 93 LEU A N 1
ATOM 542 C CA . LEU A 1 126 ? 144.341 135.963 136.311 1.00 46.61 93 LEU A CA 1
ATOM 543 C C . LEU A 1 126 ? 145.036 137.263 136.710 1.00 46.61 93 LEU A C 1
ATOM 544 O O . LEU A 1 126 ? 144.389 138.290 136.917 1.00 46.61 93 LEU A O 1
ATOM 549 N N . GLY A 1 127 ? 146.361 137.208 136.818 1.00 50.53 94 GLY A N 1
ATOM 550 C CA . GLY A 1 127 ? 147.144 138.372 137.186 1.00 50.53 94 GLY A CA 1
ATOM 551 C C . GLY A 1 127 ? 146.778 138.958 138.535 1.00 50.53 94 GLY A C 1
ATOM 552 O O . GLY A 1 127 ? 146.278 140.084 138.611 1.00 50.53 94 GLY A O 1
ATOM 553 N N . ASP A 1 128 ? 147.018 138.194 139.603 1.00 51.62 95 ASP A N 1
ATOM 554 C CA . ASP A 1 128 ? 146.742 138.599 140.982 1.00 51.62 95 ASP A CA 1
ATOM 555 C C . ASP A 1 128 ? 145.255 138.813 141.246 1.00 51.62 95 ASP A C 1
ATOM 556 O O . ASP A 1 128 ? 144.885 139.463 142.228 1.00 51.62 95 ASP A O 1
ATOM 561 N N . VAL A 1 129 ? 144.390 138.278 140.388 1.00 48.77 96 VAL A N 1
ATOM 562 C CA . VAL A 1 129 ? 142.945 138.369 140.553 1.00 48.77 96 VAL A CA 1
ATOM 563 C C . VAL A 1 129 ? 142.379 136.957 140.562 1.00 48.77 96 VAL A C 1
ATOM 564 O O . VAL A 1 129 ? 142.629 136.179 139.634 1.00 48.77 96 VAL A O 1
ATOM 568 N N . ASP A 1 130 ? 141.626 136.629 141.608 1.00 47.60 97 ASP A N 1
ATOM 569 C CA . ASP A 1 130 ? 141.029 135.305 141.715 1.00 47.60 97 ASP A CA 1
ATOM 570 C C . ASP A 1 130 ? 139.999 135.099 140.611 1.00 47.60 97 ASP A C 1
ATOM 571 O O . ASP A 1 130 ? 139.113 135.934 140.411 1.00 47.60 97 ASP A O 1
ATOM 576 N N . ILE A 1 131 ? 140.120 133.982 139.891 1.00 44.21 98 ILE A N 1
ATOM 577 C CA . ILE A 1 131 ? 139.170 133.683 138.824 1.00 44.21 98 ILE A CA 1
ATOM 578 C C . ILE A 1 131 ? 137.799 133.356 139.404 1.00 44.21 98 ILE A C 1
ATOM 579 O O . ILE A 1 131 ? 136.765 133.707 138.823 1.00 44.21 98 ILE A O 1
ATOM 584 N N . ASP A 1 132 ? 137.762 132.680 140.555 1.00 45.95 99 ASP A N 1
ATOM 585 C CA . ASP A 1 132 ? 136.487 132.411 141.208 1.00 45.95 99 ASP A CA 1
ATOM 586 C C . ASP A 1 132 ? 135.818 133.684 141.710 1.00 45.95 99 ASP A C 1
ATOM 587 O O . ASP A 1 132 ? 134.618 133.664 142.005 1.00 45.95 99 ASP A O 1
ATOM 592 N N . SER A 1 133 ? 136.563 134.782 141.816 1.00 45.30 100 SER A N 1
ATOM 593 C CA . SER A 1 133 ? 136.011 136.075 142.192 1.00 45.30 100 SER A CA 1
ATOM 594 C C . SER A 1 133 ? 135.483 136.860 140.999 1.00 45.30 100 SER A C 1
ATOM 595 O O . SER A 1 133 ? 134.929 137.948 141.188 1.00 45.30 100 SER A O 1
ATOM 598 N N . ILE A 1 134 ? 135.641 136.342 139.787 1.00 41.58 101 ILE A N 1
ATOM 599 C CA . ILE A 1 134 ? 135.159 137.004 138.579 1.00 41.58 101 ILE A CA 1
ATOM 600 C C . ILE A 1 134 ? 133.739 136.515 138.311 1.00 41.58 101 ILE A C 1
ATOM 601 O O . ILE A 1 134 ? 133.546 135.309 138.094 1.00 41.58 101 ILE A O 1
ATOM 606 N N . PRO A 1 135 ? 132.735 137.393 138.317 1.00 39.78 102 PRO A N 1
ATOM 607 C CA . PRO A 1 135 ? 131.347 136.934 138.179 1.00 39.78 102 PRO A CA 1
ATOM 608 C C . PRO A 1 135 ? 130.991 136.522 136.761 1.00 39.78 102 PRO A C 1
ATOM 609 O O . PRO A 1 135 ? 131.840 136.520 135.864 1.00 39.78 102 PRO A O 1
ATOM 613 N N . VAL A 1 136 ? 129.726 136.171 136.556 1.00 38.13 103 VAL A N 1
ATOM 614 C CA . VAL A 1 136 ? 129.184 135.860 135.240 1.00 38.13 103 VAL A CA 1
ATOM 615 C C . VAL A 1 136 ? 128.323 137.039 134.812 1.00 38.13 103 VAL A C 1
ATOM 616 O O . VAL A 1 136 ? 127.330 137.364 135.475 1.00 38.13 103 VAL A O 1
ATOM 620 N N . GLY A 1 137 ? 128.703 137.684 133.714 1.00 36.98 104 GLY A N 1
ATOM 621 C CA . GLY A 1 137 ? 127.948 138.816 133.221 1.00 36.98 104 GLY A CA 1
ATOM 622 C C . GLY A 1 137 ? 128.733 140.109 133.178 1.00 36.98 104 GLY A C 1
ATOM 623 O O . GLY A 1 137 ? 129.964 140.095 133.111 1.00 36.98 104 GLY A O 1
ATOM 624 N N . LEU A 1 138 ? 128.023 141.239 133.214 1.00 36.93 105 LEU A N 1
ATOM 625 C CA . LEU A 1 138 ? 128.674 142.540 133.127 1.00 36.93 105 LEU A CA 1
ATOM 626 C C . LEU A 1 138 ? 129.539 142.840 134.342 1.00 36.93 105 LEU A C 1
ATOM 627 O O . LEU A 1 138 ? 130.484 143.629 134.236 1.00 36.93 105 LEU A O 1
ATOM 632 N N . GLY A 1 139 ? 129.246 142.226 135.489 1.00 39.71 106 GLY A N 1
ATOM 633 C CA . GLY A 1 139 ? 130.072 142.424 136.666 1.00 39.71 106 GLY A CA 1
ATOM 634 C C . GLY A 1 139 ? 131.495 141.941 136.493 1.00 39.71 106 GLY A C 1
ATOM 635 O O . GLY A 1 139 ? 132.369 142.314 137.282 1.00 39.71 106 GLY A O 1
ATOM 636 N N . ALA A 1 140 ? 131.748 141.116 135.478 1.00 40.48 107 ALA A N 1
ATOM 637 C CA . ALA A 1 140 ? 133.093 140.664 135.162 1.00 40.48 107 ALA A CA 1
ATOM 638 C C . ALA A 1 140 ? 133.886 141.679 134.353 1.00 40.48 107 ALA A C 1
ATOM 639 O O . ALA A 1 140 ? 135.088 141.479 134.154 1.00 40.48 107 ALA A O 1
ATOM 641 N N . ILE A 1 141 ? 133.249 142.752 133.878 1.00 40.87 108 ILE A N 1
ATOM 642 C CA . ILE A 1 141 ? 133.971 143.755 133.098 1.00 40.87 108 ILE A CA 1
ATOM 643 C C . ILE A 1 141 ? 135.028 144.438 133.956 1.00 40.87 108 ILE A C 1
ATOM 644 O O . ILE A 1 141 ? 136.164 144.653 133.515 1.00 40.87 108 ILE A O 1
ATOM 649 N N . LYS A 1 142 ? 134.679 144.785 135.193 1.00 43.71 109 LYS A N 1
ATOM 650 C CA . LYS A 1 142 ? 135.634 145.403 136.104 1.00 43.71 109 LYS A CA 1
ATOM 651 C C . LYS A 1 142 ? 136.428 144.383 136.908 1.00 43.71 109 LYS A C 1
ATOM 652 O O . LYS A 1 142 ? 137.554 144.679 137.323 1.00 43.71 109 LYS A O 1
ATOM 658 N N . ALA A 1 143 ? 135.867 143.195 137.145 1.00 43.35 110 ALA A N 1
ATOM 659 C CA . ALA A 1 143 ? 136.599 142.163 137.873 1.00 43.35 110 ALA A CA 1
ATOM 660 C C . ALA A 1 143 ? 137.813 141.684 137.088 1.00 43.35 110 ALA A C 1
ATOM 661 O O . ALA A 1 143 ? 138.892 141.493 137.659 1.00 43.35 110 ALA A O 1
ATOM 663 N N . VAL A 1 144 ? 137.654 141.476 135.786 1.00 43.38 111 VAL A N 1
ATOM 664 C CA . VAL A 1 144 ? 138.782 141.066 134.941 1.00 43.38 111 VAL A CA 1
ATOM 665 C C . VAL A 1 144 ? 139.806 142.193 134.896 1.00 43.38 111 VAL A C 1
ATOM 666 O O . VAL A 1 144 ? 139.419 143.368 134.756 1.00 43.38 111 VAL A O 1
ATOM 670 N N . PRO A 1 145 ? 141.099 141.902 135.028 1.00 44.92 112 PRO A N 1
ATOM 671 C CA . PRO A 1 145 ? 142.090 142.972 135.027 1.00 44.92 112 PRO A CA 1
ATOM 672 C C . PRO A 1 145 ? 142.052 143.741 133.723 1.00 44.92 112 PRO A C 1
ATOM 673 O O . PRO A 1 145 ? 141.761 143.173 132.653 1.00 44.92 112 PRO A O 1
ATOM 677 N N . PRO A 1 146 ? 142.321 145.048 133.764 1.00 44.09 113 PRO A N 1
ATOM 678 C CA . PRO A 1 146 ? 142.351 145.828 132.517 1.00 44.09 113 PRO A CA 1
ATOM 679 C C . PRO A 1 146 ? 143.370 145.320 131.514 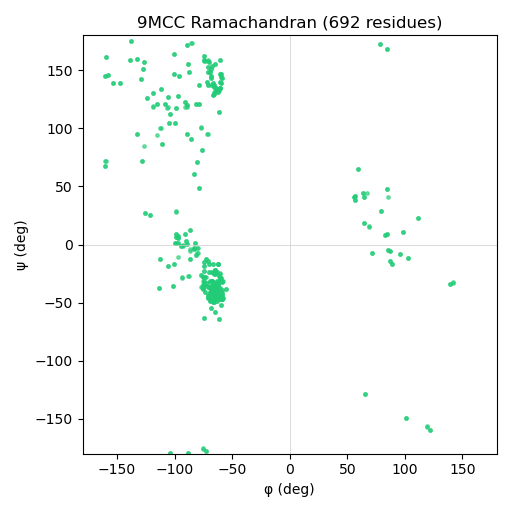1.00 44.09 113 PRO A C 1
ATOM 680 O O . PRO A 1 146 ? 143.137 145.421 130.303 1.00 44.09 113 PRO A O 1
ATOM 684 N N . LEU A 1 147 ? 144.496 144.777 131.982 1.00 44.96 114 LEU A N 1
ATOM 685 C CA . LEU A 1 147 ? 145.489 144.226 131.065 1.00 44.96 114 LEU A CA 1
ATOM 686 C C . LEU A 1 147 ? 144.941 143.018 130.315 1.00 44.96 114 LEU A C 1
ATOM 687 O O . LEU A 1 147 ? 145.227 142.838 129.127 1.00 44.96 114 LEU A O 1
ATOM 692 N N . GLY A 1 148 ? 144.159 142.175 130.992 1.00 43.29 115 GLY A N 1
ATOM 693 C CA . GLY A 1 148 ? 143.553 141.042 130.312 1.00 43.29 115 GLY A CA 1
ATOM 694 C C . GLY A 1 148 ? 142.562 141.466 129.246 1.00 43.29 115 GLY A C 1
ATOM 695 O O . GLY A 1 148 ? 142.525 140.893 128.153 1.00 43.29 115 GLY A O 1
ATOM 696 N N . TRP A 1 149 ? 141.745 142.478 129.547 1.00 40.75 116 TRP A N 1
ATOM 697 C CA . TRP A 1 149 ? 140.831 143.011 128.543 1.00 40.75 116 TRP A CA 1
ATOM 698 C C . TRP A 1 149 ? 141.598 143.617 127.377 1.00 40.75 116 TRP A C 1
ATOM 699 O O . TRP A 1 149 ? 141.193 143.476 126.219 1.00 40.75 116 TRP A O 1
ATOM 710 N N . VAL A 1 150 ? 142.709 144.299 127.664 1.00 42.01 117 VAL A N 1
ATOM 711 C CA . VAL A 1 150 ? 143.534 144.869 126.603 1.00 42.01 117 VAL A CA 1
ATOM 712 C C . VAL A 1 150 ? 144.094 143.767 125.713 1.00 42.01 117 VAL A C 1
ATOM 713 O O . VAL A 1 150 ? 144.109 143.890 124.484 1.00 42.01 117 VAL A O 1
ATOM 717 N N . GLN A 1 151 ? 144.559 142.671 126.318 1.00 42.94 118 GLN A N 1
ATOM 718 C CA . GLN A 1 151 ? 145.083 141.554 125.536 1.00 42.94 118 GLN A CA 1
ATOM 719 C C . GLN A 1 151 ? 143.996 140.909 124.682 1.00 42.94 118 GLN A C 1
ATOM 720 O O . GLN A 1 151 ? 144.237 140.553 123.523 1.00 42.94 118 GLN A O 1
ATOM 726 N N . ILE A 1 152 ? 142.793 140.745 125.237 1.00 40.53 119 ILE A N 1
ATOM 727 C CA . ILE A 1 152 ? 141.694 140.165 124.467 1.00 40.53 119 ILE A CA 1
ATOM 728 C C . ILE A 1 152 ? 141.318 141.074 123.300 1.00 40.53 119 ILE A C 1
ATOM 729 O O . ILE A 1 152 ? 141.088 140.609 122.174 1.00 40.53 119 ILE A O 1
ATOM 734 N N . LEU A 1 153 ? 141.247 142.383 123.551 1.00 40.37 120 LEU A N 1
ATOM 735 C CA . LEU A 1 153 ? 140.936 143.329 122.486 1.00 40.37 120 LEU A CA 1
ATOM 736 C C . LEU A 1 153 ? 142.019 143.324 121.417 1.00 40.37 120 LEU A C 1
ATOM 737 O O . LEU A 1 153 ? 141.721 143.427 120.223 1.00 40.37 120 LEU A O 1
ATOM 742 N N . LEU A 1 154 ? 143.283 143.211 121.828 1.00 40.16 121 LEU A N 1
ATOM 743 C CA . LEU A 1 154 ? 144.376 143.136 120.866 1.00 40.16 121 LEU A CA 1
ATOM 744 C C . LEU A 1 154 ? 144.283 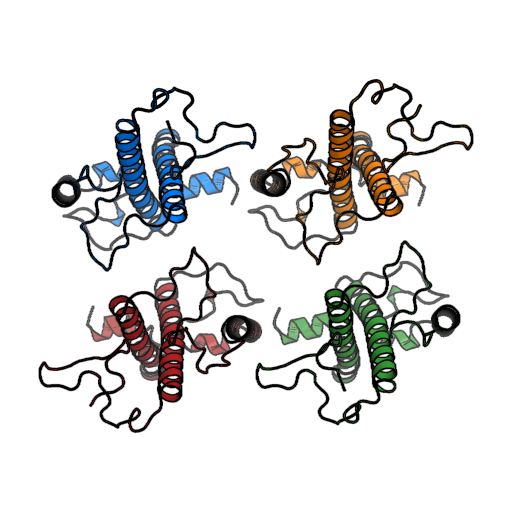141.870 120.028 1.00 40.16 121 LEU A C 1
ATOM 745 O O . LEU A 1 154 ? 144.556 141.893 118.825 1.00 40.16 121 LEU A O 1
ATOM 750 N N . PHE A 1 155 ? 143.907 140.751 120.651 1.00 38.56 122 PHE A N 1
ATOM 751 C CA . PHE A 1 155 ? 143.728 139.511 119.903 1.00 38.56 122 PHE A CA 1
ATOM 752 C C . PHE A 1 155 ? 142.614 139.645 118.873 1.00 38.56 122 PHE A C 1
ATOM 753 O O . PHE A 1 155 ? 142.769 139.224 117.720 1.00 38.56 122 PHE A O 1
ATOM 761 N N . ALA A 1 156 ? 141.488 140.245 119.265 1.00 38.82 123 ALA A N 1
ATOM 762 C CA . ALA A 1 156 ? 140.391 140.439 118.319 1.00 38.82 123 ALA A CA 1
ATOM 763 C C . ALA A 1 156 ? 140.778 141.404 117.200 1.00 38.82 123 ALA A C 1
ATOM 764 O O . ALA A 1 156 ? 140.412 141.196 116.037 1.00 38.82 123 ALA A O 1
ATOM 766 N N . SER A 1 157 ? 141.517 142.466 117.531 1.00 38.85 124 SER A N 1
ATOM 767 C CA . SER A 1 157 ? 141.973 143.410 116.515 1.00 38.85 124 SER A CA 1
ATOM 768 C C . SER A 1 157 ? 142.945 142.755 115.541 1.00 38.85 124 SER A C 1
ATOM 769 O O . SER A 1 157 ? 142.889 143.009 114.332 1.00 38.85 124 SER A O 1
ATOM 772 N N . ALA A 1 158 ? 143.851 141.918 116.050 1.00 38.91 125 ALA A N 1
ATOM 773 C CA . ALA A 1 158 ? 144.760 141.186 115.178 1.00 38.91 125 ALA A CA 1
ATOM 774 C C . ALA A 1 158 ? 143.999 140.212 114.291 1.00 38.91 125 ALA A C 1
ATOM 775 O O . ALA A 1 158 ? 144.345 140.028 113.120 1.00 38.91 125 ALA A O 1
ATOM 777 N N . LEU A 1 159 ? 142.962 139.571 114.835 1.00 37.41 126 LEU A N 1
ATOM 778 C CA . LEU A 1 159 ? 142.130 138.694 114.018 1.00 37.41 126 LEU A CA 1
ATOM 779 C C . LEU A 1 159 ? 141.444 139.472 112.904 1.00 37.41 126 LEU A C 1
ATOM 780 O O . LEU A 1 159 ? 141.368 139.002 111.763 1.00 37.41 126 LEU A O 1
ATOM 785 N N . GLU A 1 160 ? 140.930 140.662 113.220 1.00 37.03 127 GLU A N 1
ATOM 786 C CA . GLU A 1 160 ? 140.282 141.483 112.203 1.00 37.03 127 GLU A CA 1
ATOM 787 C C . GLU A 1 160 ? 141.271 141.923 111.132 1.00 37.03 127 GLU A C 1
ATOM 788 O O . GLU A 1 160 ? 140.942 141.939 109.941 1.00 37.03 127 GLU A O 1
ATOM 794 N N . PHE A 1 161 ? 142.483 142.299 111.540 1.00 39.33 128 PHE A N 1
ATOM 795 C CA . PHE A 1 161 ? 143.498 142.705 110.573 1.00 39.33 128 PHE A CA 1
ATOM 796 C C . PHE A 1 161 ? 143.916 141.542 109.681 1.00 39.33 128 PHE A C 1
ATOM 797 O O . PHE A 1 161 ? 144.051 141.703 108.463 1.00 39.33 128 PHE A O 1
ATOM 805 N N . LEU A 1 162 ? 144.122 140.362 110.268 1.00 38.62 129 LEU A N 1
ATOM 806 C CA . LEU A 1 162 ? 144.606 139.214 109.511 1.00 38.62 129 LEU A CA 1
ATOM 807 C C . LEU A 1 162 ? 143.515 138.573 108.665 1.00 38.62 129 LEU A C 1
ATOM 808 O O . LEU A 1 162 ? 143.819 137.951 107.642 1.00 38.62 129 LEU A O 1
ATOM 813 N N . ALA A 1 163 ? 142.254 138.706 109.066 1.00 37.68 130 ALA A N 1
ATOM 814 C CA . ALA A 1 163 ? 141.127 138.119 108.341 1.00 37.68 130 ALA A CA 1
ATOM 815 C C . ALA A 1 163 ? 140.075 139.189 108.086 1.00 37.68 130 ALA A C 1
ATOM 816 O O . ALA A 1 163 ? 138.999 139.181 108.696 1.00 37.68 130 ALA A O 1
ATOM 818 N N . PRO A 1 164 ? 140.348 140.123 107.182 1.00 38.45 131 PRO A N 1
ATOM 819 C CA . PRO A 1 164 ? 139.376 141.169 106.862 1.00 38.45 131 PRO A CA 1
ATOM 820 C C . PRO A 1 164 ? 138.394 140.683 105.802 1.00 38.45 131 PRO A C 1
ATOM 821 O O . PRO A 1 164 ? 138.534 139.602 105.234 1.00 38.45 131 PRO A O 1
ATOM 825 N N . GLN A 1 165 ? 137.389 141.511 105.539 1.00 39.33 132 GLN A N 1
ATOM 826 C CA . GLN A 1 165 ? 136.374 141.206 104.540 1.00 39.33 132 GLN A CA 1
ATOM 827 C C . GLN A 1 165 ? 136.829 141.724 103.181 1.00 39.33 132 GLN A C 1
ATOM 828 O O . GLN A 1 165 ? 137.061 142.926 103.014 1.00 39.33 132 GLN A O 1
ATOM 834 N N . LYS A 1 166 ? 136.959 140.817 102.220 1.00 44.34 133 LYS A N 1
ATOM 835 C CA . LYS A 1 166 ? 137.293 141.168 100.850 1.00 44.34 133 LYS A CA 1
ATOM 836 C C . LYS A 1 166 ? 136.021 141.278 100.019 1.00 44.34 133 LYS A C 1
ATOM 837 O O . LYS A 1 166 ? 135.055 140.539 100.227 1.00 44.34 133 LYS A O 1
ATOM 843 N N . GLU A 1 167 ? 136.027 142.218 99.073 1.00 48.60 134 GLU A N 1
ATOM 844 C CA . GLU A 1 167 ? 134.851 142.450 98.245 1.00 48.60 134 GLU A CA 1
ATOM 845 C C . GLU A 1 167 ? 134.586 141.316 97.263 1.00 48.60 134 GLU A C 1
ATOM 846 O O . GLU A 1 167 ? 133.441 141.147 96.830 1.00 48.60 134 GLU A O 1
ATOM 852 N N . ASP A 1 168 ? 135.610 140.541 96.903 1.00 46.95 135 ASP A N 1
ATOM 853 C CA . ASP A 1 168 ? 135.406 139.416 95.998 1.00 46.95 135 ASP A CA 1
ATOM 854 C C . ASP A 1 168 ? 134.732 138.238 96.690 1.00 46.95 135 ASP A C 1
ATOM 855 O O . ASP A 1 168 ? 134.042 137.451 96.032 1.00 46.95 135 ASP A O 1
ATOM 860 N N . GLN A 1 169 ? 134.918 138.101 97.997 1.00 42.15 136 GLN A N 1
ATOM 861 C CA . GLN A 1 169 ? 134.351 137.002 98.760 1.00 42.15 136 GLN A CA 1
ATOM 862 C C . GLN A 1 169 ? 132.952 137.351 99.251 1.00 42.15 136 GLN A C 1
ATOM 863 O O . GLN A 1 169 ? 132.603 138.527 99.387 1.00 42.15 136 GLN A O 1
ATOM 869 N N . PRO A 1 170 ? 132.121 136.344 99.512 1.00 37.72 137 PRO A N 1
ATOM 870 C CA . PRO A 1 170 ? 130.790 136.620 100.041 1.00 37.72 137 PRO A CA 1
ATOM 871 C C . PRO A 1 170 ? 130.881 137.234 101.422 1.00 37.72 137 PRO A C 1
ATOM 872 O O . PRO A 1 170 ? 131.886 137.056 102.136 1.00 37.72 137 PRO A O 1
ATOM 876 N N . PRO A 1 171 ? 129.862 137.988 101.836 1.00 36.05 138 PRO A N 1
ATOM 877 C CA . PRO A 1 171 ? 129.890 138.588 103.175 1.00 36.05 138 PRO A CA 1
ATOM 878 C C . PRO A 1 171 ? 129.965 137.525 104.260 1.00 36.05 138 PRO A C 1
ATOM 879 O O . PRO A 1 171 ? 129.246 136.525 104.230 1.00 36.05 138 PRO A O 1
ATOM 883 N N . GLY A 1 172 ? 130.849 137.756 105.229 1.00 33.18 139 GLY A N 1
ATOM 884 C CA . GLY A 1 172 ? 131.080 136.825 106.306 1.00 33.18 139 GLY A CA 1
ATOM 885 C C . GLY A 1 172 ? 132.139 135.779 106.029 1.00 33.18 139 GLY A C 1
ATOM 886 O O . GLY A 1 172 ? 132.632 135.153 106.972 1.00 33.18 139 GLY A O 1
ATOM 887 N N . ALA A 1 173 ? 132.510 135.578 104.764 1.00 34.80 140 ALA A N 1
ATOM 888 C CA . ALA A 1 173 ? 133.552 134.621 104.396 1.00 34.80 140 ALA A CA 1
ATOM 889 C C . ALA A 1 173 ? 134.919 135.269 104.618 1.00 34.80 140 ALA A C 1
ATOM 890 O O . ALA A 1 173 ? 135.652 135.610 103.688 1.00 34.80 140 ALA A O 1
ATOM 892 N N . VAL A 1 174 ? 135.255 135.437 105.895 1.00 34.75 141 VAL A N 1
ATOM 893 C CA . VAL A 1 174 ? 136.467 136.151 106.277 1.00 34.75 141 VAL A CA 1
ATOM 894 C C . VAL A 1 174 ? 137.611 135.219 106.659 1.00 34.75 141 VAL A C 1
ATOM 895 O O . VAL A 1 174 ? 138.767 135.667 106.700 1.00 34.75 141 VAL A O 1
ATOM 899 N N . GLN A 1 175 ? 137.332 133.951 106.939 1.00 34.20 142 GLN A N 1
ATOM 900 C CA . GLN A 1 175 ? 138.395 133.005 107.241 1.00 34.20 142 GLN A CA 1
ATOM 901 C C . GLN A 1 175 ? 139.282 132.827 106.013 1.00 34.20 142 GLN A C 1
ATOM 902 O O . GLN A 1 175 ? 138.764 132.697 104.895 1.00 34.20 142 GLN A O 1
ATOM 908 N N . PRO A 1 176 ? 140.606 132.844 106.167 1.00 35.40 143 PRO A N 1
ATOM 909 C CA . PRO A 1 176 ? 141.486 132.695 105.003 1.00 35.40 143 PRO A CA 1
ATOM 910 C C . PRO A 1 176 ? 141.249 131.372 104.292 1.00 35.40 143 PRO A C 1
ATOM 911 O O . PRO A 1 176 ? 140.923 130.357 104.910 1.00 35.40 143 PRO A O 1
ATOM 915 N N . ALA A 1 177 ? 141.410 131.399 102.971 1.00 36.25 144 ALA A N 1
ATOM 916 C CA . ALA A 1 177 ? 141.076 130.247 102.143 1.00 36.25 144 ALA A CA 1
ATOM 917 C C . ALA A 1 177 ? 142.012 129.084 102.448 1.00 36.25 144 ALA A C 1
ATOM 918 O O . ALA A 1 177 ? 143.237 129.243 102.449 1.00 36.25 144 ALA A O 1
ATOM 920 N N . THR A 1 178 ? 141.429 127.913 102.707 1.00 36.96 145 THR A N 1
ATOM 921 C CA . THR A 1 178 ? 142.166 126.694 102.969 1.00 36.96 145 THR A CA 1
ATOM 922 C C . THR A 1 178 ? 141.243 125.524 102.664 1.00 36.96 145 THR A C 1
ATOM 923 O O . THR A 1 178 ? 140.025 125.643 102.858 1.00 36.96 145 THR A O 1
ATOM 927 N N . PRO A 1 179 ? 141.775 124.410 102.161 1.00 37.49 146 PRO A N 1
ATOM 928 C CA . PRO A 1 179 ? 140.913 123.251 101.873 1.00 37.49 146 PRO A CA 1
ATOM 929 C C . PRO A 1 179 ? 140.174 122.717 103.088 1.00 37.49 146 PRO A C 1
ATOM 930 O O . PRO A 1 179 ? 139.080 122.156 102.941 1.00 37.49 146 PRO A O 1
ATOM 934 N N . SER A 1 180 ? 140.741 122.870 104.287 1.00 35.00 147 SER A N 1
ATOM 935 C CA . SER A 1 180 ? 140.096 122.346 105.486 1.00 35.00 147 SER A CA 1
ATOM 936 C C . SER A 1 180 ? 138.798 123.079 105.802 1.00 35.00 147 SER A C 1
ATOM 937 O O . SER A 1 180 ? 137.835 122.458 106.266 1.00 35.00 147 SER A O 1
ATOM 940 N N . PHE A 1 181 ? 138.750 124.388 105.562 1.00 33.14 148 PHE A N 1
ATOM 941 C CA . PHE A 1 181 ? 137.605 125.219 105.921 1.00 33.14 148 PHE A CA 1
ATOM 942 C C . PHE A 1 181 ? 136.738 125.433 104.684 1.00 33.14 148 PHE A C 1
ATOM 943 O O . PHE A 1 181 ? 137.185 126.023 103.696 1.00 33.14 148 PHE A O 1
ATOM 951 N N . GLU A 1 182 ? 135.498 124.954 104.746 1.00 34.12 149 GLU A N 1
ATOM 952 C CA . GLU A 1 182 ? 134.554 125.147 103.653 1.00 34.12 149 GLU A CA 1
ATOM 953 C C . GLU A 1 182 ? 134.098 126.600 103.594 1.00 34.12 149 GLU A C 1
ATOM 954 O O . GLU A 1 182 ? 133.863 127.230 104.628 1.00 34.12 149 GLU A O 1
ATOM 960 N N . GLN A 1 183 ? 133.975 127.134 102.378 1.00 33.03 150 GLN A N 1
ATOM 961 C CA . GLN A 1 183 ? 133.472 128.482 102.157 1.00 33.03 150 GLN A CA 1
ATOM 962 C C . GLN A 1 183 ? 132.724 128.520 100.832 1.00 33.03 150 GLN A C 1
ATOM 963 O O . GLN A 1 183 ? 133.176 127.917 99.848 1.00 33.03 150 GLN A O 1
ATOM 969 N N . PRO A 1 184 ? 131.579 129.215 100.771 1.00 30.71 151 PRO A N 1
ATOM 970 C CA . PRO A 1 184 ? 130.938 129.894 101.899 1.00 30.71 151 PRO A CA 1
ATOM 971 C C . PRO A 1 184 ? 129.936 129.001 102.620 1.00 30.71 151 PRO A C 1
ATOM 972 O O . PRO A 1 184 ? 129.187 129.473 103.470 1.00 30.71 151 PRO A O 1
ATOM 976 N N . GLY A 1 185 ? 129.925 127.721 102.267 1.00 30.40 152 GLY A N 1
ATOM 977 C CA . GLY A 1 185 ? 128.961 126.778 102.791 1.00 30.40 152 GLY A CA 1
ATOM 978 C C . GLY A 1 185 ? 127.660 126.809 102.009 1.00 30.40 152 GLY A C 1
ATOM 979 O O . GLY A 1 185 ? 127.405 127.688 101.183 1.00 30.40 152 GLY A O 1
ATOM 980 N N . THR A 1 186 ? 126.825 125.814 102.280 1.00 28.91 153 THR A N 1
ATOM 981 C CA . THR A 1 186 ? 125.517 125.736 101.653 1.00 28.91 153 THR A CA 1
ATOM 982 C C . THR A 1 186 ? 124.605 126.821 102.211 1.00 28.91 153 THR A C 1
ATOM 983 O O . THR A 1 186 ? 124.829 127.356 103.299 1.00 28.91 153 THR A O 1
ATOM 987 N N . LEU A 1 187 ? 123.565 127.150 101.441 1.00 29.33 154 LEU A N 1
ATOM 988 C CA . LEU A 1 187 ? 122.610 128.157 101.891 1.00 29.33 154 LEU A CA 1
ATOM 989 C C . LEU A 1 187 ? 121.888 127.707 103.154 1.00 29.33 154 LEU A C 1
ATOM 990 O O . LEU A 1 187 ? 121.509 128.536 103.988 1.00 29.33 154 LEU A O 1
ATOM 995 N N . GLU A 1 188 ? 121.687 126.396 103.312 1.00 29.47 155 GLU A N 1
ATOM 996 C CA . GLU A 1 188 ? 121.110 125.880 104.549 1.00 29.47 155 GLU A CA 1
ATOM 997 C C . GLU A 1 188 ? 121.998 126.196 105.746 1.00 29.47 155 GLU A C 1
ATOM 998 O O . GLU A 1 188 ? 121.513 126.653 106.787 1.00 29.47 155 GLU A O 1
ATOM 1004 N N . TYR A 1 189 ? 123.307 125.982 105.610 1.00 28.13 156 TYR A N 1
ATOM 1005 C CA . TYR A 1 189 ? 124.213 126.266 106.716 1.00 28.13 156 TYR A CA 1
ATOM 1006 C C . TYR A 1 189 ? 124.432 127.760 106.908 1.00 28.13 156 TYR A C 1
ATOM 1007 O O . TYR A 1 189 ? 124.625 128.207 108.042 1.00 28.13 156 TYR A O 1
ATOM 1016 N N . GLN A 1 190 ? 124.394 128.547 105.829 1.00 27.52 157 GLN A N 1
ATOM 1017 C CA . GLN A 1 190 ? 124.430 129.998 105.979 1.00 27.52 157 GLN A CA 1
ATOM 1018 C C . GLN A 1 190 ? 123.221 130.495 106.760 1.00 27.52 157 GLN A C 1
ATOM 1019 O O . GLN A 1 190 ? 123.353 131.335 107.660 1.00 27.52 157 GLN A O 1
ATOM 1025 N N . THR A 1 191 ? 122.036 129.972 106.439 1.00 27.04 158 THR A N 1
ATOM 1026 C CA . THR A 1 191 ? 120.831 130.341 107.170 1.00 27.04 158 THR A CA 1
ATOM 1027 C C . THR A 1 191 ? 120.909 129.895 108.623 1.00 27.04 158 THR A C 1
ATOM 1028 O O . THR A 1 191 ? 120.495 130.629 109.525 1.00 27.04 158 THR A O 1
ATOM 1032 N N . LYS A 1 192 ? 121.428 128.689 108.869 1.00 26.10 159 LYS A N 1
ATOM 1033 C CA . LYS A 1 192 ? 121.574 128.211 110.240 1.00 26.10 159 LYS A CA 1
ATOM 1034 C C . LYS A 1 192 ? 122.524 129.097 111.036 1.00 26.10 159 LYS A C 1
ATOM 1035 O O . LYS A 1 192 ? 122.252 129.429 112.196 1.00 26.10 159 LYS A O 1
ATOM 1041 N N . GLU A 1 193 ? 123.646 129.486 110.427 1.00 26.13 160 GLU A N 1
ATOM 1042 C CA . GLU A 1 193 ? 124.588 130.384 111.085 1.00 26.13 160 GLU A CA 1
ATOM 1043 C C . GLU A 1 193 ? 123.934 131.720 111.406 1.00 26.13 160 GLU A C 1
ATOM 1044 O O . GLU A 1 193 ? 124.049 132.226 112.528 1.00 26.13 160 GLU A O 1
ATOM 1050 N N . ILE A 1 194 ? 123.219 132.295 110.437 1.00 26.54 161 ILE A N 1
ATOM 1051 C CA . ILE A 1 194 ? 122.590 133.596 110.644 1.00 26.54 161 ILE A CA 1
ATOM 1052 C C . ILE A 1 194 ? 121.513 133.511 111.721 1.00 26.54 161 ILE A C 1
ATOM 1053 O O . ILE A 1 194 ? 121.371 134.417 112.549 1.00 26.54 161 ILE A O 1
ATOM 1058 N N . ASN A 1 195 ? 120.751 132.416 111.744 1.00 25.43 162 ASN A N 1
ATOM 1059 C CA . ASN A 1 195 ? 119.673 132.281 112.718 1.00 25.43 162 ASN A CA 1
ATOM 1060 C C . ASN A 1 195 ? 120.210 132.069 114.129 1.00 25.43 162 ASN A C 1
ATOM 1061 O O . ASN A 1 195 ? 119.723 132.692 115.083 1.00 25.43 162 ASN A O 1
ATOM 1066 N N . ASN A 1 196 ? 121.205 131.192 114.290 1.00 23.93 163 ASN A N 1
ATOM 1067 C CA . ASN A 1 196 ? 121.801 131.011 115.609 1.00 23.93 163 ASN A CA 1
ATOM 1068 C C . ASN A 1 196 ? 122.500 132.287 116.064 1.00 23.93 163 ASN A C 1
ATOM 1069 O O . ASN A 1 196 ? 122.507 132.606 117.259 1.00 23.93 163 ASN A O 1
ATOM 1074 N N . GLY A 1 197 ? 123.066 133.047 115.123 1.00 24.10 164 GLY A N 1
ATOM 1075 C CA . GLY A 1 197 ? 123.650 134.330 115.471 1.00 24.10 164 GLY A CA 1
ATOM 1076 C C . GLY A 1 197 ? 122.620 135.349 115.914 1.00 24.10 164 GLY A C 1
ATOM 1077 O O . GLY A 1 197 ? 122.865 136.124 116.837 1.00 24.10 164 GLY A O 1
ATOM 1078 N N . ARG A 1 198 ? 121.460 135.372 115.255 1.00 26.21 165 ARG A N 1
ATOM 1079 C CA . ARG A 1 198 ? 120.374 136.244 115.694 1.00 26.21 165 ARG A CA 1
ATOM 1080 C C . ARG A 1 198 ? 119.907 135.866 117.091 1.00 26.21 165 ARG A C 1
ATOM 1081 O O . ARG A 1 198 ? 119.649 136.739 117.930 1.00 26.21 165 ARG A O 1
ATOM 1089 N N . LEU A 1 199 ? 119.789 134.563 117.353 1.00 26.01 166 LEU A N 1
ATOM 1090 C CA . LEU A 1 199 ? 119.390 134.108 118.680 1.00 26.01 166 LEU A CA 1
ATOM 1091 C C . LEU A 1 199 ? 120.409 134.513 119.735 1.00 26.01 166 LEU A C 1
ATOM 1092 O O . LEU A 1 199 ? 120.036 134.978 120.815 1.00 26.01 166 LEU A O 1
ATOM 1097 N N . ALA A 1 200 ? 121.699 134.348 119.443 1.00 25.88 167 ALA A N 1
ATOM 1098 C CA . ALA A 1 200 ? 122.727 134.734 120.405 1.00 25.88 167 ALA A CA 1
ATOM 1099 C C . ALA A 1 200 ? 122.769 136.247 120.597 1.00 25.88 167 ALA A C 1
ATOM 1100 O O . ALA A 1 200 ? 123.009 136.732 121.707 1.00 25.88 167 ALA A O 1
ATOM 1102 N N . MET A 1 201 ? 122.538 137.005 119.524 1.00 26.97 168 MET A N 1
ATOM 1103 C CA . MET A 1 201 ? 122.463 138.459 119.617 1.00 26.97 168 MET A CA 1
ATOM 1104 C C . MET A 1 201 ? 121.352 138.883 120.569 1.00 26.97 168 MET A C 1
ATOM 1105 O O . MET A 1 201 ? 121.576 139.655 121.514 1.00 26.97 168 MET A O 1
ATOM 1110 N N . ILE A 1 202 ? 120.145 138.360 120.339 1.00 26.47 169 ILE A N 1
ATOM 1111 C CA . ILE A 1 202 ? 119.009 138.659 121.203 1.00 26.47 169 ILE A CA 1
ATOM 1112 C C . ILE A 1 202 ? 119.295 138.208 122.628 1.00 26.47 169 ILE A C 1
ATOM 1113 O O . ILE A 1 202 ? 118.981 138.912 123.595 1.00 26.47 169 ILE A O 1
ATOM 1118 N N . ALA A 1 203 ? 119.908 137.031 122.777 1.00 26.63 170 ALA A N 1
ATOM 1119 C CA . ALA A 1 203 ? 120.155 136.469 124.097 1.00 26.63 170 ALA A CA 1
ATOM 1120 C C . ALA A 1 203 ? 121.119 137.324 124.900 1.00 26.63 170 ALA A C 1
ATOM 1121 O O . ALA A 1 203 ? 120.898 137.557 126.089 1.00 26.63 170 ALA A O 1
ATOM 1123 N N . LEU A 1 204 ? 122.196 137.802 124.279 1.00 28.53 171 LEU A N 1
ATOM 1124 C CA . LEU A 1 204 ? 123.142 138.617 125.035 1.00 28.53 171 LEU A CA 1
ATOM 1125 C C . LEU A 1 204 ? 122.591 140.009 125.309 1.00 28.53 171 LEU A C 1
ATOM 1126 O O . LEU A 1 204 ? 122.843 140.569 126.385 1.00 28.53 171 LEU A O 1
ATOM 1131 N N . ALA A 1 205 ? 121.820 140.572 124.373 1.00 29.41 172 ALA A N 1
ATOM 1132 C CA . ALA A 1 205 ? 121.143 141.830 124.667 1.00 29.41 172 ALA A CA 1
ATOM 1133 C C . ALA A 1 205 ? 120.209 141.680 125.863 1.00 29.41 172 ALA A C 1
ATOM 1134 O O . ALA A 1 205 ? 120.188 142.536 126.755 1.00 29.41 172 ALA A O 1
ATOM 1136 N N . GLY A 1 206 ? 119.449 140.583 125.914 1.00 29.95 173 GLY A N 1
ATOM 1137 C CA . GLY A 1 206 ? 118.546 140.345 127.027 1.00 29.95 173 GLY A CA 1
ATOM 1138 C C . GLY A 1 206 ? 119.230 139.914 128.306 1.00 29.95 173 GLY A C 1
ATOM 1139 O O . GLY A 1 206 ? 118.650 140.059 129.386 1.00 29.95 173 GLY A O 1
ATOM 1140 N N . LEU A 1 207 ? 120.435 139.355 128.210 1.00 29.76 174 LEU A N 1
ATOM 1141 C CA . LEU A 1 207 ? 121.225 139.092 129.405 1.00 29.76 174 LEU A CA 1
ATOM 1142 C C . LEU A 1 207 ? 121.690 140.397 130.029 1.00 29.76 174 LEU A C 1
ATOM 1143 O O . LEU A 1 207 ? 121.531 140.615 131.237 1.00 29.76 174 LEU A O 1
ATOM 1148 N N . TRP A 1 208 ? 122.251 141.289 129.208 1.00 31.65 175 TRP A N 1
ATOM 1149 C CA . TRP A 1 208 ? 122.728 142.567 129.724 1.00 31.65 175 TRP A CA 1
ATOM 1150 C C . TRP A 1 208 ? 121.575 143.413 130.247 1.00 31.65 175 TRP A C 1
ATOM 1151 O O . TRP A 1 208 ? 121.656 143.984 131.339 1.00 31.65 175 TRP A O 1
ATOM 1162 N N . LEU A 1 209 ? 120.487 143.502 129.484 1.00 32.96 176 LEU A N 1
ATOM 1163 C CA . LEU A 1 209 ? 119.278 144.186 129.933 1.00 32.96 176 LEU A CA 1
ATOM 1164 C C . LEU A 1 209 ? 118.421 143.152 130.647 1.00 32.96 176 LEU A C 1
ATOM 1165 O O . LEU A 1 209 ? 117.648 142.429 130.019 1.00 32.96 176 LEU A O 1
ATOM 1170 N N . GLY A 1 210 ? 118.549 143.092 131.965 1.00 34.77 177 GLY A N 1
ATOM 1171 C CA . GLY A 1 210 ? 117.948 142.028 132.741 1.00 34.77 177 GLY A CA 1
ATOM 1172 C C . GLY A 1 210 ? 118.876 141.605 133.857 1.00 34.77 177 GLY A C 1
ATOM 1173 O O . GLY A 1 210 ? 118.423 141.219 134.937 1.00 34.77 177 GLY A O 1
ATOM 1174 N N . GLU A 1 211 ? 120.185 141.683 133.612 1.00 36.94 178 GLU A N 1
ATOM 1175 C CA . GLU A 1 211 ? 121.128 141.676 134.722 1.00 36.94 178 GLU A CA 1
ATOM 1176 C C . GLU A 1 211 ? 121.142 143.020 135.438 1.00 36.94 178 GLU A C 1
ATOM 1177 O O . GLU A 1 211 ? 121.311 143.067 136.661 1.00 36.94 178 GLU A O 1
ATOM 1183 N N . LEU A 1 212 ? 120.972 144.114 134.693 1.00 37.47 179 LEU A N 1
ATOM 1184 C CA . LEU A 1 212 ? 120.854 145.428 135.314 1.00 37.47 179 LEU A CA 1
ATOM 1185 C C . LEU A 1 212 ? 119.485 145.612 135.956 1.00 37.47 179 LEU A C 1
ATOM 1186 O O . LEU A 1 212 ? 119.372 146.212 137.031 1.00 37.47 179 LEU A O 1
ATOM 1191 N N . ALA A 1 213 ? 118.433 145.110 135.305 1.00 36.67 180 ALA A N 1
ATOM 1192 C CA . ALA A 1 213 ? 117.079 145.305 135.811 1.00 36.67 180 ALA A CA 1
ATOM 1193 C C . ALA A 1 213 ? 116.841 144.522 137.095 1.00 36.67 180 ALA A C 1
ATOM 1194 O O . ALA A 1 213 ? 116.211 145.029 138.030 1.00 36.67 180 ALA A O 1
ATOM 1196 N N . SER A 1 214 ? 117.336 143.289 137.163 1.00 37.07 181 SER A N 1
ATOM 1197 C CA . SER A 1 214 ? 117.120 142.439 138.326 1.00 37.07 181 SER A CA 1
ATOM 1198 C C . SER A 1 214 ? 118.109 142.707 139.452 1.00 37.07 181 SER A C 1
ATOM 1199 O O . SER A 1 214 ? 117.992 142.089 140.514 1.00 37.07 181 SER A O 1
ATOM 1202 N N . GLY A 1 215 ? 119.069 143.605 139.251 1.00 38.26 182 GLY A N 1
ATOM 1203 C CA . GLY A 1 215 ? 120.060 143.892 140.265 1.00 38.26 182 GLY A CA 1
ATOM 1204 C C . GLY A 1 215 ? 121.232 142.940 140.307 1.00 38.26 182 GLY A C 1
ATOM 1205 O O . GLY A 1 215 ? 122.037 143.018 141.242 1.00 38.26 182 GLY A O 1
ATOM 1206 N N . GLY A 1 216 ? 121.357 142.049 139.336 1.00 36.65 183 GLY A N 1
ATOM 1207 C CA . GLY A 1 216 ? 122.444 141.103 139.285 1.00 36.65 183 GLY A CA 1
ATOM 1208 C C . GLY A 1 216 ? 122.072 139.650 139.515 1.00 36.65 183 GLY A C 1
ATOM 1209 O O . GLY A 1 216 ? 122.944 138.867 139.909 1.00 36.65 183 GLY A O 1
ATOM 1210 N N . THR A 1 217 ? 120.818 139.271 139.289 1.00 35.63 184 THR A N 1
ATOM 1211 C CA . THR A 1 217 ? 120.407 137.887 139.469 1.00 35.63 184 THR A CA 1
ATOM 1212 C C . THR A 1 217 ? 121.055 137.001 138.411 1.00 35.63 184 THR A C 1
ATOM 1213 O O . THR A 1 217 ? 121.230 137.409 137.259 1.00 35.63 184 THR A O 1
ATOM 1217 N N . ASP A 1 218 ? 121.424 135.791 138.812 1.00 33.23 185 ASP A N 1
ATOM 1218 C CA . ASP A 1 218 ? 121.978 134.829 137.871 1.00 33.23 185 ASP A CA 1
ATOM 1219 C C . ASP A 1 218 ? 120.948 134.521 136.788 1.00 33.23 185 ASP A C 1
ATOM 1220 O O . ASP A 1 218 ? 119.774 134.283 137.105 1.00 33.23 185 ASP A O 1
ATOM 1225 N N . PRO A 1 219 ? 121.334 134.536 135.508 1.00 32.23 186 PRO A N 1
ATOM 1226 C CA . PRO A 1 219 ? 120.340 134.303 134.446 1.00 32.23 186 PRO A CA 1
ATOM 1227 C C . PRO A 1 219 ? 119.659 132.949 134.534 1.00 32.23 186 PRO A C 1
ATOM 1228 O O . PRO A 1 219 ? 118.459 132.846 134.255 1.00 32.23 186 PRO A O 1
ATOM 1232 N N . ILE A 1 220 ? 120.391 131.904 134.922 1.00 31.79 187 ILE A N 1
ATOM 1233 C CA . ILE A 1 220 ? 119.783 130.585 135.056 1.00 31.79 187 ILE A CA 1
ATOM 1234 C C . ILE A 1 220 ? 118.810 130.563 136.226 1.00 31.79 187 ILE A C 1
ATOM 1235 O O . ILE A 1 220 ? 117.711 130.006 136.128 1.00 31.79 187 ILE A O 1
ATOM 1240 N N . VAL A 1 221 ? 119.195 131.172 137.349 1.00 31.50 188 VAL A N 1
ATOM 1241 C CA . VAL A 1 221 ? 118.303 131.258 138.501 1.00 31.50 188 VAL A CA 1
ATOM 1242 C C . VAL A 1 221 ? 117.060 132.066 138.151 1.00 31.50 188 VAL A C 1
ATOM 1243 O O . VAL A 1 221 ? 115.934 131.692 138.506 1.00 31.50 188 VAL A O 1
ATOM 1247 N N . ALA A 1 222 ? 117.244 133.187 137.448 1.00 30.51 189 ALA A N 1
ATOM 1248 C CA . ALA A 1 222 ? 116.109 134.014 137.056 1.00 30.51 189 ALA A CA 1
ATOM 1249 C C . ALA A 1 222 ? 115.170 133.259 136.126 1.00 30.51 189 ALA A C 1
ATOM 1250 O O . ALA A 1 222 ? 113.947 133.330 136.280 1.00 30.51 189 ALA A O 1
ATOM 1252 N N . PHE A 1 223 ? 115.722 132.525 135.157 1.00 29.04 190 PHE A N 1
ATOM 1253 C CA . PHE A 1 223 ? 114.882 131.746 134.253 1.00 29.04 190 PHE A CA 1
ATOM 1254 C C . PHE A 1 223 ? 114.141 130.641 134.995 1.00 29.04 190 PHE A C 1
ATOM 1255 O O . PHE A 1 223 ? 112.957 130.396 134.733 1.00 29.04 190 PHE A O 1
ATOM 1263 N N . LYS A 1 224 ? 114.823 129.958 135.918 1.00 30.99 191 LYS A N 1
ATOM 1264 C CA . LYS A 1 224 ? 114.185 128.890 136.678 1.00 30.99 191 LYS A CA 1
ATOM 1265 C C . LYS A 1 224 ? 113.044 129.427 137.531 1.00 30.99 191 LYS A C 1
ATOM 1266 O O . LYS A 1 224 ? 111.987 128.796 137.636 1.00 30.99 191 LYS A O 1
ATOM 1272 N N . THR A 1 225 ? 113.245 130.589 138.156 1.00 30.19 192 THR A N 1
ATOM 1273 C CA . THR A 1 225 ? 112.162 131.221 138.902 1.00 30.19 192 THR A CA 1
ATOM 1274 C C . THR A 1 225 ? 111.027 131.638 137.975 1.00 30.19 192 THR A C 1
ATOM 1275 O O . THR A 1 225 ? 109.848 131.471 138.308 1.00 30.19 192 THR A O 1
ATOM 1279 N N . TRP A 1 226 ? 111.367 132.175 136.801 1.00 28.71 193 TRP A N 1
ATOM 1280 C CA . TRP A 1 226 ? 110.359 132.681 135.876 1.00 28.71 193 TRP A CA 1
ATOM 1281 C C . TRP A 1 226 ? 109.465 131.565 135.350 1.00 28.71 193 TRP A C 1
ATOM 1282 O O . TRP A 1 226 ? 108.243 131.731 135.271 1.00 28.71 193 TRP A O 1
ATOM 1293 N N . VAL A 1 227 ? 110.047 130.419 134.991 1.00 29.73 194 VAL A N 1
ATOM 1294 C CA . VAL A 1 227 ? 109.263 129.320 134.431 1.00 29.73 194 VAL A CA 1
ATOM 1295 C C . VAL A 1 227 ? 108.873 128.277 135.471 1.00 29.73 194 VAL A C 1
ATOM 1296 O O . VAL A 1 227 ? 108.038 127.408 135.171 1.00 29.73 194 VAL A O 1
ATOM 1300 N N . GLY A 1 228 ? 109.438 128.331 136.673 1.00 32.02 195 GLY A N 1
ATOM 1301 C CA . GLY A 1 228 ? 109.022 127.432 137.732 1.00 32.02 195 GLY A CA 1
ATOM 1302 C C . GLY A 1 228 ? 109.692 126.078 137.743 1.00 32.02 195 GLY A C 1
ATOM 1303 O O . GLY A 1 228 ? 109.025 125.070 137.991 1.00 32.02 195 GLY A O 1
ATOM 1304 N N . ILE A 1 229 ? 110.994 126.020 137.480 1.00 32.35 196 ILE A N 1
ATOM 1305 C CA . ILE A 1 229 ? 111.723 124.758 137.529 1.00 32.35 196 ILE A CA 1
ATOM 1306 C C . ILE A 1 229 ? 112.906 124.866 138.482 1.00 32.35 196 ILE A C 1
ATOM 1307 O O . ILE A 1 229 ? 112.927 125.718 139.368 1.00 32.35 196 ILE A O 1
ATOM 1312 N N . GLU B 2 44 ? 68.198 125.643 94.525 1.00 52.29 25 GLU B N 1
ATOM 1313 C CA . GLU B 2 44 ? 69.494 124.980 94.442 1.00 52.29 25 GLU B CA 1
ATOM 1314 C C . GLU B 2 44 ? 70.168 124.920 95.808 1.00 52.29 25 GLU B C 1
ATOM 1315 O O . GLU B 2 44 ? 69.998 125.812 96.638 1.00 52.29 25 GLU B O 1
ATOM 1321 N N . PHE B 2 45 ? 70.935 123.852 96.032 1.00 48.47 26 PHE B N 1
ATOM 1322 C CA . PHE B 2 45 ? 71.701 123.649 97.260 1.00 48.47 26 PHE B CA 1
ATOM 1323 C C . PHE B 2 45 ? 73.142 123.382 96.849 1.00 48.47 26 PHE B C 1
ATOM 1324 O O . PHE B 2 45 ? 73.556 122.220 96.719 1.00 48.47 26 PHE B O 1
ATOM 1332 N N . PRO B 2 46 ? 73.937 124.431 96.624 1.00 46.28 27 PRO B N 1
ATOM 1333 C CA . PRO B 2 46 ? 75.275 124.231 96.041 1.00 46.28 27 PRO B CA 1
ATOM 1334 C C . PRO B 2 46 ? 76.197 123.366 96.880 1.00 46.28 27 PRO B C 1
ATOM 1335 O O . PRO B 2 46 ? 77.072 122.692 96.321 1.00 46.28 27 PRO B O 1
ATOM 1339 N N . PHE B 2 47 ? 76.035 123.360 98.202 1.00 43.25 28 PHE B N 1
ATOM 1340 C CA . PHE B 2 47 ? 76.935 122.642 99.095 1.00 43.25 28 PHE B CA 1
ATOM 1341 C C . PHE B 2 47 ? 76.373 121.291 99.522 1.00 43.25 28 PHE B C 1
ATOM 1342 O O . PHE B 2 47 ? 76.700 120.795 100.605 1.00 43.25 28 PHE B O 1
ATOM 1350 N N . ASP B 2 48 ? 75.536 120.680 98.683 1.00 44.36 29 ASP B N 1
ATOM 1351 C CA . ASP B 2 48 ? 74.966 119.375 98.986 1.00 44.36 29 ASP B CA 1
ATOM 1352 C C . ASP B 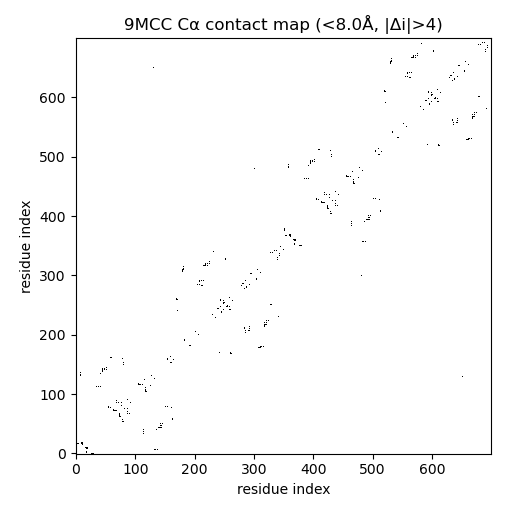2 48 ? 75.918 118.228 98.678 1.00 44.36 29 ASP B C 1
ATOM 1353 O O . ASP B 2 48 ? 75.605 117.080 99.010 1.00 44.36 29 ASP B O 1
ATOM 1358 N N . ASP B 2 49 ? 77.059 118.506 98.050 1.00 42.52 30 ASP B N 1
ATOM 1359 C CA . ASP B 2 49 ? 78.074 117.500 97.780 1.00 42.52 30 ASP B CA 1
ATOM 1360 C C . ASP B 2 49 ? 79.184 117.502 98.822 1.00 42.52 30 ASP B C 1
ATOM 1361 O O . ASP B 2 49 ? 80.189 116.806 98.647 1.00 42.52 30 ASP B O 1
ATOM 1366 N N . GLN B 2 50 ? 79.029 118.268 99.892 1.00 38.26 31 GLN B N 1
ATOM 1367 C CA . GLN B 2 50 ? 79.997 118.351 100.968 1.00 38.26 31 GLN B CA 1
ATOM 1368 C C . GLN B 2 50 ? 79.555 117.502 102.153 1.00 38.26 31 GLN B C 1
ATOM 1369 O O . GLN B 2 50 ? 78.357 117.363 102.414 1.00 38.26 31 GLN B O 1
ATOM 1375 N N . PRO B 2 51 ? 80.503 116.915 102.882 1.00 34.78 32 PRO B N 1
ATOM 1376 C CA . PRO B 2 51 ? 80.134 116.092 104.038 1.00 34.78 32 PRO B CA 1
ATOM 1377 C C . PRO B 2 51 ? 79.588 116.939 105.176 1.00 34.78 32 PRO B C 1
ATOM 1378 O O . PRO B 2 51 ? 79.854 118.139 105.274 1.00 34.78 32 PRO B O 1
ATOM 1382 N N . GLY B 2 52 ? 78.808 116.294 106.046 1.00 32.50 33 GLY B N 1
ATOM 1383 C CA . GLY B 2 52 ? 78.274 116.907 107.243 1.00 32.50 33 GLY B CA 1
ATOM 1384 C C . GLY B 2 52 ? 76.816 117.305 107.134 1.00 32.50 33 GLY B C 1
ATOM 1385 O O . GLY B 2 52 ? 76.196 117.632 108.152 1.00 32.50 33 GLY B O 1
ATOM 1386 N N . GLY B 2 53 ? 76.260 117.288 105.926 1.00 36.63 34 GLY B N 1
ATOM 1387 C CA . GLY B 2 53 ? 74.879 117.676 105.721 1.00 36.63 34 GLY B CA 1
ATOM 1388 C C . GLY B 2 53 ? 73.886 116.802 106.457 1.00 36.63 34 GLY B C 1
ATOM 1389 O O . GLY B 2 53 ? 73.753 115.611 106.159 1.00 36.63 34 GLY B O 1
ATOM 1390 N N . VAL B 2 54 ? 73.183 117.383 107.426 1.00 39.76 35 VAL B N 1
ATOM 1391 C CA . VAL B 2 54 ? 72.179 116.650 108.188 1.00 39.76 35 VAL B CA 1
ATOM 1392 C C . VAL B 2 54 ? 70.803 116.919 107.595 1.00 39.76 35 VAL B C 1
ATOM 1393 O O . VAL B 2 54 ? 70.408 118.074 107.404 1.00 39.76 35 VAL B O 1
ATOM 1397 N N . LYS B 2 55 ? 70.067 115.849 107.300 1.00 44.37 36 LYS B N 1
ATOM 1398 C CA . LYS B 2 55 ? 68.727 115.957 106.740 1.00 44.37 36 LYS B CA 1
ATOM 1399 C C . LYS B 2 55 ? 67.714 115.464 107.764 1.00 44.37 36 LYS B C 1
ATOM 1400 O O . LYS B 2 55 ? 67.535 114.255 107.933 1.00 44.37 36 LYS B O 1
ATOM 1406 N N . TRP B 2 56 ? 67.056 116.394 108.459 1.00 44.30 37 TRP B N 1
ATOM 1407 C CA . TRP B 2 56 ? 66.181 116.014 109.564 1.00 44.30 37 TRP B CA 1
ATOM 1408 C C . TRP B 2 56 ? 65.007 115.169 109.088 1.00 44.30 37 TRP B C 1
ATOM 1409 O O . TRP B 2 56 ? 64.686 114.143 109.699 1.00 44.30 37 TRP B O 1
ATOM 1420 N N . PHE B 2 57 ? 64.367 115.573 108.001 1.00 47.88 38 PHE B N 1
ATOM 1421 C CA . PHE B 2 57 ? 63.183 114.925 107.467 1.00 47.88 38 PHE B CA 1
ATOM 1422 C C . PHE B 2 57 ? 63.391 114.588 105.997 1.00 47.88 38 PHE B C 1
ATOM 1423 O O . PHE B 2 57 ? 64.232 115.196 105.325 1.00 47.88 38 PHE B O 1
ATOM 1431 N N . PRO B 2 58 ? 62.650 113.610 105.468 1.00 49.04 39 PRO B N 1
ATOM 1432 C CA . PRO B 2 58 ? 62.753 113.320 104.028 1.00 49.04 39 PRO B CA 1
ATOM 1433 C C . PRO B 2 58 ? 62.376 114.498 103.147 1.00 49.04 39 PRO B C 1
ATOM 1434 O O . PRO B 2 58 ? 62.835 114.574 102.000 1.00 49.04 39 PRO B O 1
ATOM 1438 N N . SER B 2 59 ? 61.555 115.421 103.645 1.00 50.94 40 SER B N 1
ATOM 1439 C CA . SER B 2 59 ? 61.164 116.610 102.902 1.00 50.94 40 SER B CA 1
ATOM 1440 C C . SER B 2 59 ? 61.975 117.839 103.291 1.00 50.94 40 SER B C 1
ATOM 1441 O O . SER B 2 59 ? 61.640 118.949 102.865 1.00 50.94 40 SER B O 1
ATOM 1444 N N . SER B 2 60 ? 63.026 117.671 104.087 1.00 49.00 41 SER B N 1
ATOM 1445 C CA . SER B 2 60 ? 63.833 118.788 104.550 1.00 49.00 41 SER B CA 1
ATOM 1446 C C . SER B 2 60 ? 64.962 119.087 103.566 1.00 49.00 41 SER B C 1
ATOM 1447 O O . SER B 2 60 ? 65.215 118.343 102.617 1.00 49.00 41 SER B O 1
ATOM 1450 N N . ALA B 2 61 ? 65.645 120.204 103.808 1.00 46.85 42 ALA B N 1
ATOM 1451 C CA . ALA B 2 61 ? 66.771 120.591 102.977 1.00 46.85 42 ALA B CA 1
ATOM 1452 C C . ALA B 2 61 ? 67.937 119.624 103.181 1.00 46.85 42 ALA B C 1
ATOM 1453 O O . ALA B 2 61 ? 68.086 119.040 104.257 1.00 46.85 42 ALA B O 1
ATOM 1455 N N . PRO B 2 62 ? 68.778 119.438 102.158 1.00 44.82 43 PRO B N 1
ATOM 1456 C CA . PRO B 2 62 ? 69.876 118.464 102.280 1.00 44.82 43 PRO B CA 1
ATOM 1457 C C . PRO B 2 62 ? 70.822 118.748 103.431 1.00 44.82 43 PRO B C 1
ATOM 1458 O O . PRO B 2 62 ? 71.390 117.807 103.998 1.00 44.82 43 PRO B O 1
ATOM 1462 N N . TYR B 2 63 ? 71.018 120.014 103.789 1.00 42.41 44 TYR B N 1
ATOM 1463 C CA . TYR B 2 63 ? 71.876 120.370 104.907 1.00 42.41 44 TYR B CA 1
ATOM 1464 C C . TYR B 2 63 ? 71.218 121.482 105.710 1.00 42.41 44 TYR B C 1
ATOM 1465 O O . TYR B 2 63 ? 70.354 122.210 105.215 1.00 42.41 44 TYR B O 1
ATOM 1474 N N . TRP B 2 64 ? 71.642 121.602 106.964 1.00 37.55 45 TRP B N 1
ATOM 1475 C CA . TRP B 2 64 ? 71.022 122.511 107.918 1.00 37.55 45 TRP B CA 1
ATOM 1476 C C . TRP B 2 64 ? 71.721 123.865 107.873 1.00 37.55 45 TRP B C 1
ATOM 1477 O O . TRP B 2 64 ? 72.936 123.949 108.083 1.00 37.55 45 TRP B O 1
ATOM 1488 N N . ASP B 2 65 ? 70.952 124.918 107.599 1.00 38.67 46 ASP B N 1
ATOM 1489 C CA . ASP B 2 65 ? 71.455 126.287 107.594 1.00 38.67 46 ASP B CA 1
ATOM 1490 C C . ASP B 2 65 ? 70.291 127.263 107.728 1.00 38.67 46 ASP B C 1
ATOM 1491 O O . ASP B 2 65 ? 69.989 128.000 106.781 1.00 38.67 46 ASP B O 1
ATOM 1496 N N . PRO B 2 66 ? 69.614 127.295 108.879 1.00 38.47 47 PRO B N 1
ATOM 1497 C CA . PRO B 2 66 ? 68.424 128.153 109.005 1.00 38.47 47 PRO B CA 1
ATOM 1498 C C . PRO B 2 66 ? 68.711 129.633 108.836 1.00 38.47 47 PRO B C 1
ATOM 1499 O O . PRO B 2 66 ? 67.861 130.360 108.308 1.00 38.47 47 PRO B O 1
ATOM 1503 N N . LEU B 2 67 ? 69.878 130.105 109.265 1.00 40.35 48 LEU B N 1
ATOM 1504 C CA . LEU B 2 67 ? 70.217 131.518 109.165 1.00 40.35 48 LEU B CA 1
ATOM 1505 C C . LEU B 2 67 ? 70.898 131.876 107.853 1.00 40.35 48 LEU B C 1
ATOM 1506 O O . LEU B 2 67 ? 71.244 133.044 107.651 1.00 40.35 48 LEU B O 1
ATOM 1511 N N . GLY B 2 68 ? 71.093 130.910 106.961 1.00 41.68 49 GLY B N 1
ATOM 1512 C CA . GLY B 2 68 ? 71.681 131.200 105.663 1.00 41.68 49 GLY B CA 1
ATOM 1513 C C . GLY B 2 68 ? 73.107 131.699 105.727 1.00 41.68 49 GLY B C 1
ATOM 1514 O O . GLY B 2 68 ? 73.474 132.619 104.987 1.00 41.68 49 GLY B O 1
ATOM 1515 N N . PHE B 2 69 ? 73.924 131.110 106.602 1.00 41.13 50 PHE B N 1
ATOM 1516 C CA . PHE B 2 69 ? 75.333 131.479 106.664 1.00 41.13 50 PHE B CA 1
ATOM 1517 C C . PHE B 2 69 ? 76.072 131.125 105.382 1.00 41.13 50 PHE B C 1
ATOM 1518 O O . PHE B 2 69 ? 77.129 131.702 105.111 1.00 41.13 50 PHE B O 1
ATOM 1526 N N . THR B 2 70 ? 75.547 130.188 104.595 1.00 43.21 51 THR B N 1
ATOM 1527 C CA . THR B 2 70 ? 76.183 129.743 103.364 1.00 43.21 51 THR B CA 1
ATOM 1528 C C . THR B 2 70 ? 75.592 130.383 102.115 1.00 43.21 51 THR B C 1
ATOM 1529 O O . THR B 2 70 ? 76.029 130.059 101.007 1.00 43.21 51 THR B O 1
ATOM 1533 N N . ASN B 2 71 ? 74.612 131.272 102.260 1.00 46.89 52 ASN B N 1
ATOM 1534 C CA . ASN B 2 71 ? 74.014 131.911 101.097 1.00 46.89 52 ASN B CA 1
ATOM 1535 C C . ASN B 2 71 ? 75.011 132.842 100.420 1.00 46.89 52 ASN B C 1
ATOM 1536 O O . ASN B 2 71 ? 75.737 133.589 101.082 1.00 46.89 52 ASN B O 1
ATOM 1541 N N . GLU B 2 72 ? 75.041 132.787 99.087 1.00 49.33 53 GLU B N 1
ATOM 1542 C CA . GLU B 2 72 ? 75.866 133.677 98.267 1.00 49.33 53 GLU B CA 1
ATOM 1543 C C . GLU B 2 72 ? 77.340 133.592 98.655 1.00 49.33 53 GLU B C 1
ATOM 1544 O O . GLU B 2 72 ? 78.058 134.594 98.663 1.00 49.33 53 GLU B O 1
ATOM 1550 N N . LYS B 2 73 ? 77.796 132.387 98.976 1.00 45.90 54 LYS B N 1
ATOM 1551 C CA . LYS B 2 73 ? 79.186 132.138 99.325 1.00 45.90 54 LYS B CA 1
ATOM 1552 C C . LYS B 2 73 ? 79.837 131.303 98.234 1.00 45.90 54 LYS B C 1
ATOM 1553 O O . LYS B 2 73 ? 79.262 130.308 97.780 1.00 45.90 54 LYS B O 1
ATOM 1559 N N . THR B 2 74 ? 81.029 131.713 97.814 1.00 44.15 55 THR B N 1
ATOM 1560 C CA . THR B 2 74 ? 81.746 131.003 96.769 1.00 44.15 55 THR B CA 1
ATOM 1561 C C . THR B 2 74 ? 82.287 129.681 97.309 1.00 44.15 55 THR B C 1
ATOM 1562 O O . THR B 2 74 ? 82.069 129.307 98.464 1.00 44.15 55 THR B O 1
ATOM 1566 N N . GLU B 2 75 ? 83.001 128.959 96.445 1.00 42.41 56 GLU B N 1
ATOM 1567 C CA . GLU B 2 75 ? 83.597 127.694 96.857 1.00 42.41 56 GLU B CA 1
ATOM 1568 C C . GLU B 2 75 ? 84.629 127.902 97.960 1.00 42.41 56 GLU B C 1
ATOM 1569 O O . GLU B 2 75 ? 84.681 127.132 98.925 1.00 42.41 56 GLU B O 1
ATOM 1575 N N . ASP B 2 76 ? 85.449 128.949 97.841 1.00 41.16 57 ASP B N 1
ATOM 1576 C CA . ASP B 2 76 ? 86.523 129.168 98.806 1.00 41.16 57 ASP B CA 1
ATOM 1577 C C . ASP B 2 76 ? 85.985 129.589 100.170 1.00 41.16 57 ASP B C 1
ATOM 1578 O O . ASP B 2 76 ? 86.536 129.197 101.206 1.00 41.16 57 ASP B O 1
ATOM 1583 N N . GLU B 2 77 ? 84.918 130.389 100.197 1.00 41.08 58 GLU B N 1
ATOM 1584 C CA . GLU B 2 77 ? 84.365 130.834 101.474 1.00 41.08 58 GLU B CA 1
ATOM 1585 C C . GLU B 2 77 ? 83.797 129.662 102.268 1.00 41.08 58 GLU B C 1
ATOM 1586 O O . GLU B 2 77 ? 84.104 129.493 103.457 1.00 41.08 58 GLU B O 1
ATOM 1592 N N . TYR B 2 78 ? 82.972 128.832 101.624 1.00 36.23 59 TYR B N 1
ATOM 1593 C CA . TYR B 2 78 ? 82.477 127.639 102.300 1.00 36.23 59 TYR B CA 1
ATOM 1594 C C . TYR B 2 78 ? 83.609 126.680 102.627 1.00 36.23 59 TYR B C 1
ATOM 1595 O O . TYR B 2 78 ? 83.554 125.986 103.647 1.00 36.23 59 TYR B O 1
ATOM 1604 N N . TRP B 2 79 ? 84.629 126.610 101.770 1.00 31.85 60 TRP B N 1
ATOM 1605 C CA . TRP B 2 79 ? 85.783 125.771 102.065 1.00 31.85 60 TRP B CA 1
ATOM 1606 C C . TRP B 2 79 ? 86.428 126.190 103.376 1.00 31.85 60 TRP B C 1
ATOM 1607 O O . TRP B 2 79 ? 86.733 125.350 104.227 1.00 31.85 60 TRP B O 1
ATOM 1618 N N . ARG B 2 80 ? 86.634 127.496 103.558 1.00 31.47 61 ARG B N 1
ATOM 1619 C CA . ARG B 2 80 ? 87.254 127.975 104.788 1.00 31.47 61 ARG B CA 1
ATOM 1620 C C . ARG B 2 80 ? 86.345 127.752 105.989 1.00 31.47 61 ARG B C 1
ATOM 1621 O O . ARG B 2 80 ? 86.822 127.423 107.081 1.00 31.47 61 ARG B O 1
ATOM 1629 N N . ILE B 2 81 ? 85.033 127.926 105.811 1.00 32.19 62 ILE B N 1
ATOM 1630 C CA . ILE B 2 81 ? 84.106 127.688 106.917 1.00 32.19 62 ILE B CA 1
ATOM 1631 C C . ILE B 2 81 ? 84.146 126.224 107.349 1.00 32.19 62 ILE B C 1
ATOM 1632 O O . ILE B 2 81 ? 84.183 125.913 108.546 1.00 32.19 62 ILE B O 1
ATOM 1637 N N . ALA B 2 82 ? 84.149 125.302 106.383 1.00 30.14 63 ALA B N 1
ATOM 1638 C CA . ALA B 2 82 ? 84.220 123.879 106.705 1.00 30.14 63 ALA B CA 1
ATOM 1639 C C . ALA B 2 82 ? 85.569 123.509 107.313 1.00 30.14 63 ALA B C 1
ATOM 1640 O O . ALA B 2 82 ? 85.639 122.671 108.220 1.00 30.14 63 ALA B O 1
ATOM 1642 N N . HIS B 2 83 ? 86.649 124.118 106.821 1.00 28.13 64 HIS B N 1
ATOM 1643 C CA . HIS B 2 83 ? 87.970 123.907 107.403 1.00 28.13 64 HIS B CA 1
ATOM 1644 C C . HIS B 2 83 ? 87.989 124.327 108.867 1.00 28.13 64 HIS B C 1
ATOM 1645 O O . HIS B 2 83 ? 88.511 123.610 109.731 1.00 28.13 64 HIS B O 1
ATOM 1652 N N . GLY B 2 84 ? 87.407 125.491 109.162 1.00 28.45 65 GLY B N 1
ATOM 1653 C CA . GLY B 2 84 ? 87.328 125.943 110.538 1.00 28.45 65 GLY B CA 1
ATOM 1654 C C . GLY B 2 84 ? 86.467 125.040 111.397 1.00 28.45 65 GLY B C 1
ATOM 1655 O O . GLY B 2 84 ? 86.791 124.787 112.560 1.00 28.45 65 GLY B O 1
ATOM 1656 N N . GLU B 2 85 ? 85.357 124.549 110.841 1.00 28.49 66 GLU B N 1
ATOM 1657 C CA . GLU B 2 85 ? 84.522 123.602 111.572 1.00 28.49 66 GLU B CA 1
ATOM 1658 C C . GLU B 2 85 ? 85.309 122.357 111.941 1.00 28.49 66 GLU B C 1
ATOM 1659 O O . GLU B 2 85 ? 85.264 121.894 113.085 1.00 28.49 66 GLU B O 1
ATOM 1665 N N . ILE B 2 86 ? 86.043 121.803 110.976 1.00 26.92 67 ILE B N 1
ATOM 1666 C CA . ILE B 2 86 ? 86.792 120.576 111.223 1.00 26.92 67 ILE B CA 1
ATOM 1667 C C . ILE B 2 86 ? 87.885 120.814 112.258 1.00 26.92 67 ILE B C 1
ATOM 1668 O O . ILE B 2 86 ? 88.115 119.976 113.137 1.00 26.92 67 ILE B O 1
ATOM 1673 N N . LYS B 2 87 ? 88.570 121.959 112.185 1.00 26.27 68 LYS B N 1
ATOM 1674 C CA . LYS B 2 87 ? 89.633 122.217 113.154 1.00 26.27 68 LYS B CA 1
ATOM 1675 C C . LYS B 2 87 ? 89.076 122.436 114.560 1.00 26.27 68 LYS B C 1
ATOM 1676 O O . LYS B 2 87 ? 89.601 121.875 115.534 1.00 26.27 68 LYS B O 1
ATOM 1682 N N . ASN B 2 88 ? 88.014 123.240 114.688 1.00 26.64 69 ASN B N 1
ATOM 1683 C CA . ASN B 2 88 ? 87.378 123.428 115.989 1.00 26.64 69 ASN B CA 1
ATOM 1684 C C . ASN B 2 88 ? 86.896 122.098 116.552 1.00 26.64 69 ASN B C 1
ATOM 1685 O O . ASN B 2 88 ? 87.068 121.816 117.745 1.00 26.64 69 ASN B O 1
ATOM 1690 N N . GLY B 2 89 ? 86.305 121.258 115.699 1.00 25.57 70 GLY B N 1
ATOM 1691 C CA . GLY B 2 89 ? 85.789 119.984 116.160 1.00 25.57 70 GLY B CA 1
ATOM 1692 C C . GLY B 2 89 ? 86.872 119.007 116.571 1.00 25.57 70 GLY B C 1
ATOM 1693 O O . GLY B 2 89 ? 86.706 118.266 117.538 1.00 25.57 70 GLY B O 1
ATOM 1694 N N . ARG B 2 90 ? 87.982 118.969 115.832 1.00 26.04 71 ARG B N 1
ATOM 1695 C CA . ARG B 2 90 ? 89.092 118.106 116.224 1.00 26.04 71 ARG B CA 1
ATOM 1696 C C . ARG B 2 90 ? 89.699 118.562 117.544 1.00 26.04 71 ARG B C 1
ATOM 1697 O O . ARG B 2 90 ? 90.036 117.734 118.402 1.00 26.04 71 ARG B O 1
ATOM 1705 N N . LEU B 2 91 ? 89.834 119.879 117.727 1.00 25.61 72 LEU B N 1
ATOM 1706 C CA . LEU B 2 91 ? 90.298 120.408 119.005 1.00 25.61 72 LEU B CA 1
ATOM 1707 C C . LEU B 2 91 ? 89.361 120.003 120.138 1.00 25.61 72 LEU B C 1
ATOM 1708 O O . LEU B 2 91 ? 89.812 119.581 121.212 1.00 25.61 72 LEU B O 1
ATOM 1713 N N . ALA B 2 92 ? 88.052 120.108 119.907 1.00 26.15 73 ALA B N 1
ATOM 1714 C CA . ALA B 2 92 ? 87.080 119.716 120.923 1.00 26.15 73 ALA B CA 1
ATOM 1715 C C . ALA B 2 92 ? 87.126 118.216 121.201 1.00 26.15 73 ALA B C 1
ATOM 1716 O O . ALA B 2 92 ? 86.960 117.793 122.349 1.00 26.15 73 ALA B O 1
ATOM 1718 N N . MET B 2 93 ? 87.321 117.396 120.165 1.00 26.83 74 MET B N 1
ATOM 1719 C CA . MET B 2 93 ? 87.434 115.955 120.372 1.00 26.83 74 MET B CA 1
ATOM 1720 C C . MET B 2 93 ? 88.641 115.621 121.232 1.00 26.83 74 MET B C 1
ATOM 1721 O O . MET B 2 93 ? 88.551 114.789 122.142 1.00 26.83 74 MET B O 1
ATOM 1726 N N . LEU B 2 94 ? 89.778 116.267 120.967 1.00 26.06 75 LEU B N 1
ATOM 1727 C CA . LEU B 2 94 ? 90.952 116.047 121.804 1.00 26.06 75 LEU B CA 1
ATOM 1728 C C . LEU B 2 94 ? 90.699 116.497 123.240 1.00 26.06 75 LEU B C 1
ATOM 1729 O O . LEU B 2 94 ? 91.113 115.823 124.191 1.00 26.06 75 LEU B O 1
ATOM 1734 N N . ALA B 2 95 ? 90.010 117.627 123.419 1.00 26.25 76 ALA B N 1
ATOM 1735 C CA . ALA B 2 95 ? 89.733 118.120 124.767 1.00 26.25 76 ALA B CA 1
ATOM 1736 C C . ALA B 2 95 ? 88.829 117.163 125.541 1.00 26.25 76 ALA B C 1
ATOM 1737 O O . ALA B 2 95 ? 89.083 116.851 126.713 1.00 26.25 76 ALA B O 1
ATOM 1739 N N . VAL B 2 96 ? 87.760 116.687 124.901 1.00 26.62 77 VAL B N 1
ATOM 1740 C CA . VAL B 2 96 ? 86.853 115.773 125.588 1.00 26.62 77 VAL B CA 1
ATOM 1741 C C . VAL B 2 96 ? 87.523 114.426 125.821 1.00 26.62 77 VAL B C 1
ATOM 1742 O O . VAL B 2 96 ? 87.234 113.749 126.812 1.00 26.62 77 VAL B O 1
ATOM 1746 N N . THR B 2 97 ? 88.425 114.010 124.930 1.00 27.34 78 THR B N 1
ATOM 1747 C CA . THR B 2 97 ? 89.199 112.800 125.182 1.00 27.34 78 THR B CA 1
ATOM 1748 C C . THR B 2 97 ? 90.105 112.972 126.394 1.00 27.34 78 THR B C 1
ATOM 1749 O O . THR B 2 97 ? 90.280 112.038 127.184 1.00 27.34 78 THR B O 1
ATOM 1753 N N . HIS B 2 98 ? 90.695 114.160 126.553 1.00 27.44 79 HIS B N 1
ATOM 1754 C CA . HIS B 2 98 ? 91.444 114.459 127.770 1.00 27.44 79 HIS B CA 1
ATOM 1755 C C . HIS B 2 98 ? 90.557 114.319 128.997 1.00 27.44 79 HIS B C 1
ATOM 1756 O O . HIS B 2 98 ? 90.954 113.724 130.006 1.00 27.44 79 HIS B O 1
ATOM 1763 N N . TYR B 2 99 ? 89.347 114.877 128.927 1.00 30.00 80 TYR B N 1
ATOM 1764 C CA . TYR B 2 99 ? 88.420 114.773 130.051 1.00 30.00 80 TYR B CA 1
ATOM 1765 C C . TYR B 2 99 ? 88.091 113.317 130.362 1.00 30.00 80 TYR B C 1
ATOM 1766 O O . TYR B 2 99 ? 88.075 112.912 131.529 1.00 30.00 80 TYR B O 1
ATOM 1775 N N . PHE B 2 100 ? 87.832 112.517 129.327 1.00 29.37 81 PHE B N 1
ATOM 1776 C CA . PHE B 2 100 ? 87.487 111.113 129.524 1.00 29.37 81 PHE B CA 1
ATOM 1777 C C . PHE B 2 100 ? 88.646 110.332 130.129 1.00 29.37 81 PHE B C 1
ATOM 1778 O O . PHE B 2 100 ? 88.444 109.494 131.015 1.00 29.37 81 PHE B O 1
ATOM 1786 N N . VAL B 2 101 ? 89.866 110.576 129.649 1.00 29.11 82 VAL B N 1
ATOM 1787 C CA . VAL B 2 101 ? 91.017 109.808 130.113 1.00 29.11 82 VAL B CA 1
ATOM 1788 C C . VAL B 2 101 ? 91.378 110.189 131.544 1.00 29.11 82 VAL B C 1
ATOM 1789 O O . VAL B 2 101 ? 91.614 109.321 132.392 1.00 29.11 82 VAL B O 1
ATOM 1793 N N . VAL B 2 102 ? 91.427 111.491 131.836 1.00 29.86 83 VAL B N 1
ATOM 1794 C CA . VAL B 2 102 ? 91.812 111.933 133.172 1.00 29.86 83 VAL B CA 1
ATOM 1795 C C . VAL B 2 102 ? 90.714 111.619 134.182 1.00 29.86 83 VAL B C 1
ATOM 1796 O O . VAL B 2 102 ? 90.994 111.257 135.330 1.00 29.86 83 VAL B O 1
ATOM 1800 N N . GLY B 2 103 ? 89.448 111.740 133.773 1.00 31.80 84 GLY B N 1
ATOM 1801 C CA . GLY B 2 103 ? 88.344 111.445 134.668 1.00 31.80 84 GLY B CA 1
ATOM 1802 C C . GLY B 2 103 ? 88.184 109.976 134.989 1.00 31.80 84 GLY B C 1
ATOM 1803 O O . GLY B 2 103 ? 87.493 109.635 135.955 1.00 31.80 84 GLY B O 1
ATOM 1804 N N . SER B 2 104 ? 88.801 109.099 134.203 1.00 31.23 85 SER B N 1
ATOM 1805 C CA . SER B 2 104 ? 88.838 107.676 134.510 1.00 31.23 85 SER B CA 1
ATOM 1806 C C . SER B 2 104 ? 89.936 107.326 135.504 1.00 31.23 85 SER B C 1
ATOM 1807 O O . SER B 2 104 ? 90.095 106.149 135.841 1.00 31.23 85 SER B O 1
ATOM 1810 N N . GLY B 2 105 ? 90.690 108.315 135.974 1.00 31.93 86 GLY B N 1
ATOM 1811 C CA . GLY B 2 105 ? 91.775 108.096 136.902 1.00 31.93 86 GLY B CA 1
ATOM 1812 C C . GLY B 2 105 ? 93.144 107.965 136.279 1.00 31.93 86 GLY B C 1
ATOM 1813 O O . GLY B 2 105 ? 94.136 107.938 137.016 1.00 31.93 86 GLY B O 1
ATOM 1814 N N . LEU B 2 106 ? 93.236 107.891 134.957 1.00 31.59 87 LEU B N 1
ATOM 1815 C CA . LEU B 2 106 ? 94.508 107.708 134.279 1.00 31.59 87 LEU B CA 1
ATOM 1816 C C . LEU B 2 106 ? 95.271 109.024 134.209 1.00 31.59 87 LEU B C 1
ATOM 1817 O O . LEU B 2 106 ? 94.708 110.079 133.907 1.00 31.59 87 LEU B O 1
ATOM 1822 N N . ARG B 2 107 ? 96.570 108.942 134.481 1.00 31.07 88 ARG B N 1
ATOM 1823 C CA . ARG B 2 107 ? 97.449 110.103 134.465 1.00 31.07 88 ARG B CA 1
ATOM 1824 C C . ARG B 2 107 ? 98.871 109.663 134.159 1.00 31.07 88 ARG B C 1
ATOM 1825 O O . ARG B 2 107 ? 99.328 108.636 134.669 1.00 31.07 88 ARG B O 1
ATOM 1833 N N . PHE B 2 108 ? 99.578 110.422 133.330 1.00 31.29 89 PHE B N 1
ATOM 1834 C CA . PHE B 2 108 ? 100.980 110.140 133.108 1.00 31.29 89 PHE B CA 1
ATOM 1835 C C . PHE B 2 108 ? 101.786 110.504 134.350 1.00 31.29 89 PHE B C 1
ATOM 1836 O O . PHE B 2 108 ? 101.435 111.433 135.080 1.00 31.29 89 PHE B O 1
ATOM 1844 N N . PRO B 2 109 ? 102.875 109.785 134.612 1.00 32.05 90 PRO B N 1
ATOM 1845 C CA . PRO B 2 109 ? 103.741 110.121 135.756 1.00 32.05 90 PRO B CA 1
ATOM 1846 C C . PRO B 2 109 ? 104.660 111.302 135.460 1.00 32.05 90 PRO B C 1
ATOM 1847 O O . PRO B 2 109 ? 105.870 111.262 135.694 1.00 32.05 90 PRO B O 1
ATOM 1851 N N . PHE B 2 110 ? 104.077 112.376 134.937 1.00 31.08 91 PHE B N 1
ATOM 1852 C CA . PHE B 2 110 ? 104.828 113.564 134.563 1.00 31.08 91 PHE B CA 1
ATOM 1853 C C . PHE B 2 110 ? 104.972 114.503 135.754 1.00 31.08 91 PHE B C 1
ATOM 1854 O O . PHE B 2 110 ? 104.097 114.584 136.620 1.00 31.08 91 PHE B O 1
ATOM 1862 N N . LYS B 2 111 ? 106.094 115.222 135.783 1.00 33.49 92 LYS B N 1
ATOM 1863 C CA . LYS B 2 111 ? 106.403 116.176 136.852 1.00 33.49 92 LYS B CA 1
ATOM 1864 C C . LYS B 2 111 ? 106.879 117.463 136.183 1.00 33.49 92 LYS B C 1
ATOM 1865 O O . LYS B 2 111 ? 108.056 117.599 135.842 1.00 33.49 92 LYS B O 1
ATOM 1871 N N . PHE B 2 112 ? 105.956 118.403 135.994 1.00 32.28 93 PHE B N 1
ATOM 1872 C CA . PHE B 2 112 ? 106.263 119.680 135.351 1.00 32.28 93 PHE B CA 1
ATOM 1873 C C . PHE B 2 112 ? 106.788 120.631 136.418 1.00 32.28 93 PHE B C 1
ATOM 1874 O O . PHE B 2 112 ? 106.031 121.358 137.061 1.00 32.28 93 PHE B O 1
ATOM 1882 N N . GLY B 2 113 ? 108.104 120.635 136.596 1.00 34.22 94 GLY B N 1
ATOM 1883 C CA . GLY B 2 113 ? 108.687 121.422 137.670 1.00 34.22 94 GLY B CA 1
ATOM 1884 C C . GLY B 2 113 ? 108.255 120.878 139.016 1.00 34.22 94 GLY B C 1
ATOM 1885 O O . GLY B 2 113 ? 108.373 119.681 139.295 1.00 34.22 94 GLY B O 1
ATOM 1886 N N . SER B 2 114 ? 107.741 121.763 139.868 1.00 35.72 95 SER B N 1
ATOM 1887 C CA . SER B 2 114 ? 107.257 121.362 141.181 1.00 35.72 95 SER B CA 1
ATOM 1888 C C . SER B 2 114 ? 105.833 120.823 141.152 1.00 35.72 95 SER B C 1
ATOM 1889 O O . SER B 2 114 ? 105.334 120.387 142.194 1.00 35.72 95 SER B O 1
ATOM 1892 N N . VAL B 2 115 ? 105.173 120.842 139.997 1.00 34.79 96 VAL B N 1
ATOM 1893 C CA . VAL B 2 115 ? 103.788 120.404 139.867 1.00 34.79 96 VAL B CA 1
ATOM 1894 C C . VAL B 2 115 ? 103.762 119.055 139.164 1.00 34.79 96 VAL B C 1
ATOM 1895 O O . VAL B 2 115 ? 104.333 118.899 138.078 1.00 34.79 96 VAL B O 1
ATOM 1899 N N . SER B 2 116 ? 103.102 118.083 139.782 1.00 35.32 97 SER B N 1
ATOM 1900 C CA . SER B 2 116 ? 102.892 116.771 139.192 1.00 35.32 97 SER B CA 1
ATOM 1901 C C . SER B 2 116 ? 101.482 116.676 138.622 1.00 35.32 97 SER B C 1
ATOM 1902 O O . SER B 2 116 ? 100.607 117.488 138.932 1.00 35.32 97 SER B O 1
ATOM 1905 N N . THR B 2 117 ? 101.272 115.669 137.772 1.00 32.94 98 THR B N 1
ATOM 1906 C CA . THR B 2 117 ? 99.974 115.494 137.131 1.00 32.94 98 THR B CA 1
ATOM 1907 C C . THR B 2 117 ? 98.860 115.207 138.125 1.00 32.94 98 THR B C 1
ATOM 1908 O O . THR B 2 117 ? 97.695 115.480 137.817 1.00 32.94 98 THR B O 1
ATOM 1912 N N . ALA B 2 118 ? 99.180 114.674 139.301 1.00 35.40 99 ALA B N 1
ATOM 1913 C CA . ALA B 2 118 ? 98.186 114.427 140.335 1.00 35.40 99 ALA B CA 1
ATOM 1914 C C . ALA B 2 118 ? 97.732 115.702 141.029 1.00 35.40 99 ALA B C 1
ATOM 1915 O O . ALA B 2 118 ? 96.703 115.687 141.711 1.00 35.40 99 ALA B O 1
ATOM 1917 N N . ASP B 2 119 ? 98.466 116.799 140.868 1.00 36.79 100 ASP B N 1
ATOM 1918 C CA . ASP B 2 119 ? 98.082 118.090 141.419 1.00 36.79 100 ASP B CA 1
ATOM 1919 C C . ASP B 2 119 ? 97.410 119.001 140.406 1.00 36.79 100 ASP B C 1
ATOM 1920 O O . ASP B 2 119 ? 97.152 120.164 140.721 1.00 36.79 100 ASP B O 1
ATOM 1925 N N . VAL B 2 120 ? 97.120 118.505 139.208 1.00 33.74 101 VAL B N 1
ATOM 1926 C CA . VAL B 2 120 ? 96.471 119.288 138.162 1.00 33.74 101 VAL B CA 1
ATOM 1927 C C . VAL B 2 120 ? 95.013 118.853 138.083 1.00 33.74 101 VAL B C 1
ATOM 1928 O O . VAL B 2 120 ? 94.728 117.710 137.698 1.00 33.74 101 VAL B O 1
ATOM 1932 N N . PRO B 2 121 ? 94.064 119.713 138.454 1.00 33.74 102 PRO B N 1
ATOM 1933 C CA . PRO B 2 121 ? 92.655 119.299 138.486 1.00 33.74 102 PRO B CA 1
ATOM 1934 C C . PRO B 2 121 ? 92.083 119.018 137.108 1.00 33.74 102 PRO B C 1
ATOM 1935 O O . PRO B 2 121 ? 92.550 119.568 136.106 1.00 33.74 102 PRO B O 1
ATOM 1939 N N . LEU B 2 122 ? 91.075 118.155 137.048 1.00 33.45 103 LEU B N 1
ATOM 1940 C CA . LEU B 2 122 ? 90.308 117.948 135.829 1.00 33.45 103 LEU B CA 1
ATOM 1941 C C . LEU B 2 122 ? 89.307 119.087 135.685 1.00 33.45 103 LEU B C 1
ATOM 1942 O O . LEU B 2 122 ? 88.467 119.298 136.566 1.00 33.45 103 LEU B O 1
ATOM 1947 N N . GLY B 2 123 ? 89.399 119.820 134.586 1.00 32.15 104 GLY B N 1
ATOM 1948 C CA . GLY B 2 123 ? 88.520 120.936 134.327 1.00 32.15 104 GLY B CA 1
ATOM 1949 C C . GLY B 2 123 ? 89.270 122.238 134.130 1.00 32.15 104 GLY B C 1
ATOM 1950 O O . GLY B 2 123 ? 90.465 122.270 133.826 1.00 32.15 104 GLY B O 1
ATOM 1951 N N . LEU B 2 124 ? 88.539 123.340 134.312 1.00 32.47 105 LEU B N 1
ATOM 1952 C CA . LEU B 2 124 ? 89.104 124.671 134.131 1.00 32.47 105 LEU B CA 1
ATOM 1953 C C . LEU B 2 124 ? 90.158 125.016 135.173 1.00 32.47 105 LEU B C 1
ATOM 1954 O O . LEU B 2 124 ? 91.022 125.857 134.899 1.00 32.47 105 LEU B O 1
ATOM 1959 N N . GLY B 2 125 ? 90.123 124.380 136.347 1.00 33.29 106 GLY B N 1
ATOM 1960 C CA . GLY B 2 125 ? 91.115 124.650 137.372 1.00 33.29 106 GLY B CA 1
ATOM 1961 C C . GLY B 2 125 ? 92.531 124.313 136.960 1.00 33.29 106 GLY B C 1
ATOM 1962 O O . GLY B 2 125 ? 93.479 124.779 137.600 1.00 33.29 106 GLY B O 1
ATOM 1963 N N . ALA B 2 126 ? 92.695 123.513 135.907 1.00 31.96 107 ALA B N 1
ATOM 1964 C CA . ALA B 2 126 ? 94.014 123.217 135.368 1.00 31.96 107 ALA B CA 1
ATOM 1965 C C . ALA B 2 126 ? 94.641 124.405 134.655 1.00 31.96 107 ALA B C 1
ATOM 1966 O O . ALA B 2 126 ? 95.846 124.371 134.384 1.00 31.96 107 ALA B O 1
ATOM 1968 N N . ILE B 2 127 ? 93.863 125.443 134.341 1.00 32.70 108 ILE B N 1
ATOM 1969 C CA . ILE B 2 127 ? 94.414 126.593 133.630 1.00 32.70 108 ILE B CA 1
ATOM 1970 C C . ILE B 2 127 ? 95.473 127.289 134.477 1.00 32.70 108 ILE B C 1
ATOM 1971 O O . ILE B 2 127 ? 96.555 127.633 133.986 1.00 32.70 108 ILE B O 1
ATOM 1976 N N . LYS B 2 128 ? 95.188 127.492 135.762 1.00 34.73 109 LYS B N 1
ATOM 1977 C CA . LYS B 2 128 ? 96.140 128.143 136.653 1.00 34.73 109 LYS B CA 1
ATOM 1978 C C . LYS B 2 128 ? 97.029 127.156 137.395 1.00 34.73 109 LYS B C 1
ATOM 1979 O O . LYS B 2 128 ? 98.162 127.503 137.748 1.00 34.73 109 LYS B O 1
ATOM 1985 N N . ALA B 2 129 ? 96.547 125.938 137.644 1.00 32.81 110 ALA B N 1
ATOM 1986 C CA . ALA B 2 129 ? 97.339 124.968 138.393 1.00 32.81 110 ALA B CA 1
ATOM 1987 C C . ALA B 2 129 ? 98.543 124.494 137.588 1.00 32.81 110 ALA B C 1
ATOM 1988 O O . ALA B 2 129 ? 99.663 124.431 138.108 1.00 32.81 110 ALA B O 1
ATOM 1990 N N . LEU B 2 130 ? 98.331 124.146 136.324 1.00 30.21 111 LEU B N 1
ATOM 1991 C CA . LEU B 2 130 ? 99.440 123.747 135.472 1.00 30.21 111 LEU B CA 1
ATOM 1992 C C . LEU B 2 130 ? 100.358 124.942 135.227 1.00 30.21 111 LEU B C 1
ATOM 1993 O O . LEU B 2 130 ? 99.878 126.064 135.037 1.00 30.21 111 LEU B O 1
ATOM 1998 N N . PRO B 2 131 ? 101.676 124.741 135.244 1.00 28.71 112 PRO B N 1
ATOM 1999 C CA . PRO B 2 131 ? 102.593 125.859 134.990 1.00 28.71 112 PRO B CA 1
ATOM 2000 C C . PRO B 2 131 ? 102.357 126.474 133.618 1.00 28.71 112 PRO B C 1
ATOM 2001 O O . PRO B 2 131 ? 102.032 125.782 132.652 1.00 28.71 112 PRO B O 1
ATOM 2005 N N . TRP B 2 132 ? 102.523 127.797 133.546 1.00 26.98 113 TRP B N 1
ATOM 2006 C CA . TRP B 2 132 ? 102.273 128.513 132.299 1.00 26.98 113 TRP B CA 1
ATOM 2007 C C . TRP B 2 132 ? 103.253 128.107 131.206 1.00 26.98 113 TRP B C 1
ATOM 2008 O O . TRP B 2 132 ? 102.944 128.243 130.017 1.00 26.98 113 TRP B O 1
ATOM 2019 N N . ALA B 2 133 ? 104.437 127.620 131.582 1.00 28.35 114 ALA B N 1
ATOM 2020 C CA . ALA B 2 133 ? 105.408 127.187 130.584 1.00 28.35 114 ALA B CA 1
ATOM 2021 C C . ALA B 2 133 ? 104.922 125.950 129.838 1.00 28.35 114 ALA B C 1
ATOM 2022 O O . ALA B 2 133 ? 105.147 125.819 128.630 1.00 28.35 114 ALA B O 1
ATOM 2024 N N . VAL B 2 134 ? 104.252 125.032 130.538 1.00 28.02 115 VAL B N 1
ATOM 2025 C CA . VAL B 2 134 ? 103.687 123.859 129.877 1.00 28.02 115 VAL B CA 1
ATOM 2026 C C . VAL B 2 134 ? 102.604 124.276 128.890 1.00 28.02 115 VAL B C 1
ATOM 2027 O O . VAL B 2 134 ? 102.524 123.749 127.773 1.00 28.02 115 VAL B O 1
ATOM 2031 N N . TRP B 2 135 ? 101.753 125.225 129.287 1.00 28.23 116 TRP B N 1
ATOM 2032 C CA . TRP B 2 135 ? 100.737 125.742 128.375 1.00 28.23 116 TRP B CA 1
ATOM 2033 C C . TRP B 2 135 ? 101.375 126.389 127.154 1.00 28.23 116 TRP B C 1
ATOM 2034 O O . TRP B 2 135 ? 100.914 126.193 126.023 1.00 28.23 116 TRP B O 1
ATOM 2045 N N . LEU B 2 136 ? 102.438 127.167 127.367 1.00 27.81 117 LEU B N 1
ATOM 2046 C CA . LEU B 2 136 ? 103.125 127.808 126.252 1.00 27.81 117 LEU B CA 1
ATOM 2047 C C . LEU B 2 136 ? 103.730 126.777 125.310 1.00 27.81 117 LEU B C 1
ATOM 2048 O O . LEU B 2 136 ? 103.690 126.947 124.089 1.00 27.81 117 LEU B O 1
ATOM 2053 N N . GLN B 2 137 ? 104.294 125.700 125.856 1.00 28.03 118 GLN B N 1
ATOM 2054 C CA . GLN B 2 137 ? 104.885 124.669 125.008 1.00 28.03 118 GLN B CA 1
ATOM 2055 C C . GLN B 2 137 ? 103.819 123.897 124.238 1.00 28.03 118 GLN B C 1
ATOM 2056 O O . GLN B 2 137 ? 104.038 123.513 123.084 1.00 28.03 118 GLN B O 1
ATOM 2062 N N . ILE B 2 138 ? 102.660 123.657 124.854 1.00 27.95 119 ILE B N 1
ATOM 2063 C CA . ILE B 2 138 ? 101.564 123.012 124.133 1.00 27.95 119 ILE B CA 1
ATOM 2064 C C . ILE B 2 138 ? 101.078 123.903 122.994 1.00 27.95 119 ILE B C 1
ATOM 2065 O O . ILE B 2 138 ? 100.838 123.434 121.871 1.00 27.95 119 ILE B O 1
ATOM 2070 N N . ALA B 2 139 ? 100.933 125.203 123.263 1.00 26.70 120 ALA B N 1
ATOM 2071 C CA . ALA B 2 139 ? 100.543 126.137 122.212 1.00 26.70 120 ALA B CA 1
ATOM 2072 C C . ALA B 2 139 ? 101.596 126.200 121.112 1.00 26.70 120 ALA B C 1
ATOM 2073 O O . ALA B 2 139 ? 101.262 126.326 119.930 1.00 26.70 120 ALA B O 1
ATOM 2075 N N . ALA B 2 140 ? 102.875 126.116 121.483 1.00 27.22 121 ALA B N 1
ATOM 2076 C CA . ALA B 2 140 ? 103.947 126.115 120.495 1.00 27.22 121 ALA B CA 1
ATOM 2077 C C . ALA B 2 140 ? 103.912 124.858 119.635 1.00 27.22 121 ALA B C 1
ATOM 2078 O O . ALA B 2 140 ? 104.183 124.917 118.433 1.00 27.22 121 ALA B O 1
ATOM 2080 N N . PHE B 2 141 ? 103.602 123.709 120.238 1.00 27.26 122 PHE B N 1
ATOM 2081 C CA . PHE B 2 141 ? 103.442 122.483 119.462 1.00 27.26 122 PHE B CA 1
ATOM 2082 C C . PHE B 2 141 ? 102.283 122.607 118.482 1.00 27.26 122 PHE B C 1
ATOM 2083 O O . PHE B 2 141 ? 102.388 122.191 117.319 1.00 27.26 122 PHE B O 1
ATOM 2091 N N . CYS B 2 142 ? 101.168 123.185 118.934 1.00 27.09 123 CYS B N 1
ATOM 2092 C CA . CYS B 2 142 ? 100.043 123.414 118.034 1.00 27.09 123 CYS B CA 1
ATOM 2093 C C . CYS B 2 142 ? 100.428 124.359 116.902 1.00 27.09 123 CYS B C 1
ATOM 2094 O O . CYS B 2 142 ? 100.025 124.159 115.752 1.00 27.09 123 CYS B O 1
ATOM 2097 N N . LEU B 2 143 ? 101.212 125.394 117.211 1.00 26.96 124 LEU B N 1
ATOM 2098 C CA . LEU B 2 143 ? 101.680 126.315 116.179 1.00 26.96 124 LEU B CA 1
ATOM 2099 C C . LEU B 2 143 ? 102.603 125.616 115.186 1.00 26.96 124 LEU B C 1
ATOM 2100 O O . LEU B 2 143 ? 102.549 125.891 113.985 1.00 26.96 124 LEU B O 1
ATOM 2105 N N . VAL B 2 144 ? 103.464 124.721 115.670 1.00 27.37 125 VAL B N 1
ATOM 2106 C CA . VAL B 2 144 ? 104.338 123.964 114.776 1.00 27.37 125 VAL B CA 1
ATOM 2107 C C . VAL B 2 144 ? 103.508 123.103 113.832 1.00 27.37 125 VAL B C 1
ATOM 2108 O O . VAL B 2 144 ? 103.778 123.034 112.625 1.00 27.37 125 VAL B O 1
ATOM 2112 N N . LEU B 2 145 ? 102.480 122.440 114.367 1.00 27.69 126 LEU B N 1
ATOM 2113 C CA . LEU B 2 145 ? 101.595 121.643 113.522 1.00 27.69 126 LEU B CA 1
ATOM 2114 C C . LEU B 2 145 ? 100.866 122.514 112.503 1.00 27.69 126 LEU B C 1
ATOM 2115 O O . LEU B 2 145 ? 100.709 122.124 111.340 1.00 27.69 126 LEU B O 1
ATOM 2120 N N . GLU B 2 146 ? 100.412 123.697 112.924 1.00 26.98 127 GLU B N 1
ATOM 2121 C CA . GLU B 2 146 ? 99.751 124.616 112.002 1.00 26.98 127 GLU B CA 1
ATOM 2122 C C . GLU B 2 146 ? 100.696 125.063 110.893 1.00 26.98 127 GLU B C 1
ATOM 2123 O O . GLU B 2 146 ? 100.298 125.154 109.727 1.00 26.98 127 GLU B O 1
ATOM 2129 N N . VAL B 2 147 ? 101.949 125.357 111.242 1.00 27.53 128 VAL B N 1
ATOM 2130 C CA . VAL B 2 147 ? 102.939 125.747 110.242 1.00 27.53 128 VAL B CA 1
ATOM 2131 C C . VAL B 2 147 ? 103.160 124.615 109.251 1.00 27.53 128 VAL B C 1
ATOM 2132 O O . VAL B 2 147 ? 103.214 124.832 108.035 1.00 27.53 128 VAL B O 1
ATOM 2136 N N . LEU B 2 148 ? 103.285 123.388 109.756 1.00 27.84 129 LEU B N 1
ATOM 2137 C CA . LEU B 2 148 ? 103.584 122.252 108.898 1.00 27.84 129 LEU B CA 1
ATOM 2138 C C . LEU B 2 148 ? 102.392 121.794 108.070 1.00 27.84 129 LEU B C 1
ATOM 2139 O O . LEU B 2 148 ? 102.586 121.097 107.070 1.00 27.84 129 LEU B O 1
ATOM 2144 N N . THR B 2 149 ? 101.170 122.164 108.452 1.00 28.12 130 THR B N 1
ATOM 2145 C CA . THR B 2 149 ? 99.985 121.692 107.752 1.00 28.12 130 THR B CA 1
ATOM 2146 C C . THR B 2 149 ? 99.226 122.783 107.010 1.00 28.12 130 THR B C 1
ATOM 2147 O O . THR B 2 149 ? 98.357 122.459 106.196 1.00 28.12 130 THR B O 1
ATOM 2151 N N . GLU B 2 150 ? 99.525 124.058 107.262 1.00 29.31 131 GLU B N 1
ATOM 2152 C CA . GLU B 2 150 ? 98.842 125.162 106.597 1.00 29.31 131 GLU B CA 1
ATOM 2153 C C . GLU B 2 150 ? 99.808 126.056 105.829 1.00 29.31 131 GLU B C 1
ATOM 2154 O O . GLU B 2 150 ? 99.515 127.237 105.620 1.00 29.31 131 GLU B O 1
ATOM 2160 N N . ASN B 2 151 ? 100.954 125.521 105.408 1.00 31.86 132 ASN B N 1
ATOM 2161 C CA . ASN B 2 151 ? 101.995 126.336 104.794 1.00 31.86 132 ASN B CA 1
ATOM 2162 C C . ASN B 2 151 ? 101.523 126.975 103.488 1.00 31.86 132 ASN B C 1
ATOM 2163 O O . ASN B 2 151 ? 101.732 128.179 103.305 1.00 31.86 132 ASN B O 1
ATOM 2168 N N . PRO B 2 152 ? 100.910 126.239 102.537 1.00 32.64 133 PRO B N 1
ATOM 2169 C CA . PRO B 2 152 ? 100.299 126.944 101.401 1.00 32.64 133 PRO B CA 1
ATOM 2170 C C . PRO B 2 152 ? 99.078 127.760 101.800 1.00 32.64 133 PRO B C 1
ATOM 2171 O O . PRO B 2 152 ? 99.005 128.966 101.549 1.00 32.64 133 PRO B O 1
ATOM 2175 N N . GLY B 2 153 ? 98.118 127.091 102.442 1.00 32.54 134 GLY B N 1
ATOM 2176 C CA . GLY B 2 153 ? 96.777 127.646 102.549 1.00 32.54 134 GLY B CA 1
ATOM 2177 C C . GLY B 2 153 ? 96.663 128.795 103.529 1.00 32.54 134 GLY B C 1
ATOM 2178 O O . GLY B 2 153 ? 95.967 129.779 103.270 1.00 32.54 134 GLY B O 1
ATOM 2179 N N . PHE B 2 154 ? 97.336 128.681 104.676 1.00 31.22 135 PHE B N 1
ATOM 2180 C CA . PHE B 2 154 ? 97.154 129.612 105.793 1.00 31.22 135 PHE B CA 1
ATOM 2181 C C . PHE B 2 154 ? 95.692 129.664 106.228 1.00 31.22 135 PHE B C 1
ATOM 2182 O O . PHE B 2 154 ? 95.143 130.731 106.510 1.00 31.22 135 PHE B O 1
ATOM 2190 N N . GLY B 2 155 ? 95.053 128.496 106.283 1.00 31.22 136 GLY B N 1
ATOM 2191 C CA . GLY B 2 155 ? 93.662 128.392 106.656 1.00 31.22 136 GLY B CA 1
ATOM 2192 C C . GLY B 2 155 ? 92.680 128.546 105.516 1.00 31.22 136 GLY B C 1
ATOM 2193 O O . GLY B 2 155 ? 91.475 128.366 105.732 1.00 31.22 136 GLY B O 1
ATOM 2194 N N . GLU B 2 156 ? 93.150 128.866 104.315 1.00 34.10 137 GLU B N 1
ATOM 2195 C CA . GLU B 2 156 ? 92.293 129.035 103.156 1.00 34.10 137 GLU B CA 1
ATOM 2196 C C . GLU B 2 156 ? 92.406 127.822 102.237 1.00 34.10 137 GLU B C 1
ATOM 2197 O O . GLU B 2 156 ? 93.139 126.867 102.506 1.00 34.10 137 GLU B O 1
ATOM 2203 N N . ARG B 2 157 ? 91.672 127.874 101.130 1.00 35.70 138 ARG B N 1
ATOM 2204 C CA . ARG B 2 157 ? 91.562 126.734 100.232 1.00 35.70 138 ARG B CA 1
ATOM 2205 C C . ARG B 2 157 ? 92.897 126.402 99.579 1.00 35.70 138 ARG B C 1
ATOM 2206 O O . ARG B 2 157 ? 93.640 127.288 99.151 1.00 35.70 138 ARG B O 1
ATOM 2214 N N . VAL B 2 158 ? 93.197 125.111 99.515 1.00 35.62 139 VAL B N 1
ATOM 2215 C CA . VAL B 2 158 ? 94.302 124.574 98.735 1.00 35.62 139 VAL B CA 1
ATOM 2216 C C . VAL B 2 158 ? 93.692 123.706 97.642 1.00 35.62 139 VAL B C 1
ATOM 2217 O O . VAL B 2 158 ? 92.956 122.763 97.946 1.00 35.62 139 VAL B O 1
ATOM 2221 N N . PRO B 2 159 ? 93.935 123.996 96.364 1.00 36.96 140 PRO B N 1
ATOM 2222 C CA . PRO B 2 159 ? 93.310 123.203 95.298 1.00 36.96 140 PRO B CA 1
ATOM 2223 C C . PRO B 2 159 ? 93.693 121.733 95.390 1.00 36.96 140 PRO B C 1
ATOM 2224 O O . PRO B 2 159 ? 94.843 121.384 95.661 1.00 36.96 140 PRO B O 1
ATOM 2228 N N . GLY B 2 160 ? 92.707 120.870 95.157 1.00 34.80 141 GLY B N 1
ATOM 2229 C CA . GLY B 2 160 ? 92.900 119.440 95.241 1.00 34.80 141 GLY B CA 1
ATOM 2230 C C . GLY B 2 160 ? 92.755 118.849 96.626 1.00 34.80 141 GLY B C 1
ATOM 2231 O O . GLY B 2 160 ? 92.822 117.621 96.765 1.00 34.80 141 GLY B O 1
ATOM 2232 N N . ARG B 2 161 ? 92.559 119.673 97.652 1.00 32.04 142 ARG B N 1
ATOM 2233 C CA . ARG B 2 161 ? 92.418 119.208 99.024 1.00 32.04 142 ARG B CA 1
ATOM 2234 C C . ARG B 2 161 ? 91.051 119.609 99.556 1.00 32.04 142 ARG B C 1
ATOM 2235 O O . ARG B 2 161 ? 90.647 120.769 99.429 1.00 32.04 142 ARG B O 1
ATOM 2243 N N . VAL B 2 162 ? 90.344 118.650 100.144 1.00 30.31 143 VAL B N 1
ATOM 2244 C CA . VAL B 2 162 ? 89.048 118.904 100.767 1.00 30.31 143 VAL B CA 1
ATOM 2245 C C . VAL B 2 162 ? 89.289 119.636 102.082 1.00 30.31 143 VAL B C 1
ATOM 2246 O O . VAL B 2 162 ? 90.408 119.585 102.614 1.00 30.31 143 VAL B O 1
ATOM 2250 N N . PRO B 2 163 ? 88.303 120.350 102.625 1.00 29.71 144 PRO B N 1
ATOM 2251 C CA . PRO B 2 163 ? 88.496 120.973 103.939 1.00 29.71 144 PRO B CA 1
ATOM 2252 C C . PRO B 2 163 ? 88.780 119.924 105.004 1.00 29.71 144 PRO B C 1
ATOM 2253 O O . PRO B 2 163 ? 88.181 118.847 105.018 1.00 29.71 144 PRO B O 1
ATOM 2257 N N . GLY B 2 164 ? 89.710 120.249 105.898 1.00 27.57 145 GLY B N 1
ATOM 2258 C CA . GLY B 2 164 ? 90.102 119.353 106.960 1.00 27.57 145 GLY B CA 1
ATOM 2259 C C . GLY B 2 164 ? 91.192 118.368 106.601 1.00 27.57 145 GLY B C 1
ATOM 2260 O O . GLY B 2 164 ? 91.772 117.758 107.507 1.00 27.57 145 GLY B O 1
ATOM 2261 N N . ASN B 2 165 ? 91.494 118.193 105.314 1.00 28.72 146 ASN B N 1
ATOM 2262 C CA . ASN B 2 165 ? 92.550 117.281 104.877 1.00 28.72 146 ASN B CA 1
ATOM 2263 C C . ASN B 2 165 ? 93.894 117.954 105.132 1.00 28.72 146 ASN B C 1
ATOM 2264 O O . ASN B 2 165 ? 94.525 118.532 104.244 1.00 28.72 146 ASN B O 1
ATOM 2269 N N . LEU B 2 166 ? 94.339 117.871 106.383 1.00 27.56 147 LEU B N 1
ATOM 2270 C CA . LEU B 2 166 ? 95.532 118.582 106.816 1.00 27.56 147 LEU B CA 1
ATOM 2271 C C . LEU B 2 166 ? 96.745 117.684 107.002 1.00 27.56 147 LEU B C 1
ATOM 2272 O O . LEU B 2 166 ? 97.869 118.194 107.031 1.00 27.56 147 LEU B O 1
ATOM 2277 N N . GLN B 2 167 ? 96.551 116.377 107.125 1.00 28.21 148 GLN B N 1
ATOM 2278 C CA . GLN B 2 167 ? 97.680 115.467 107.252 1.00 28.21 148 GLN B CA 1
ATOM 2279 C C . GLN B 2 167 ? 98.503 115.477 105.967 1.00 28.21 148 GLN B C 1
ATOM 2280 O O . GLN B 2 167 ? 97.933 115.369 104.872 1.00 28.21 148 GLN B O 1
ATOM 2286 N N . PRO B 2 168 ? 99.823 115.625 106.050 1.00 28.34 149 PRO B N 1
ATOM 2287 C CA . PRO B 2 168 ? 100.653 115.546 104.844 1.00 28.34 149 PRO B CA 1
ATOM 2288 C C . PRO B 2 168 ? 100.499 114.201 104.148 1.00 28.34 149 PRO B C 1
ATOM 2289 O O . PRO B 2 168 ? 100.367 113.159 104.792 1.00 28.34 149 PRO B O 1
ATOM 2293 N N . ASP B 2 169 ? 100.514 114.233 102.818 1.00 30.68 150 ASP B N 1
ATOM 2294 C CA . ASP B 2 169 ? 100.252 113.035 102.031 1.00 30.68 150 ASP B CA 1
ATOM 2295 C C . ASP B 2 169 ? 101.307 111.967 102.293 1.00 30.68 150 ASP B C 1
ATOM 2296 O O . ASP B 2 169 ? 102.510 112.240 102.261 1.00 30.68 150 ASP B O 1
ATOM 2301 N N . THR B 2 170 ? 100.845 110.744 102.549 1.00 31.58 151 THR B N 1
ATOM 2302 C CA . THR B 2 170 ? 101.722 109.606 102.787 1.00 31.58 151 THR B CA 1
ATOM 2303 C C . THR B 2 170 ? 100.925 108.333 102.559 1.00 31.58 151 THR B C 1
ATOM 2304 O O . THR B 2 170 ? 99.723 108.303 102.847 1.00 31.58 151 THR B O 1
ATOM 2308 N N . PRO B 2 171 ? 101.550 107.278 102.030 1.00 31.53 152 PRO B N 1
ATOM 2309 C CA . PRO B 2 171 ? 100.814 106.019 101.825 1.00 31.53 152 PRO B CA 1
ATOM 2310 C C . PRO B 2 171 ? 100.272 105.414 103.108 1.00 31.53 152 PRO B C 1
ATOM 2311 O O . PRO B 2 171 ? 99.253 104.714 103.067 1.00 31.53 152 PRO B O 1
ATOM 2315 N N . SER B 2 172 ? 100.927 105.653 104.247 1.00 30.37 153 SER B N 1
ATOM 2316 C CA . SER B 2 172 ? 100.445 105.107 105.511 1.00 30.37 153 SER B CA 1
ATOM 2317 C C . SER B 2 172 ? 99.104 105.709 105.912 1.00 30.37 153 SER B C 1
ATOM 2318 O O . SER B 2 172 ? 98.248 105.007 106.461 1.00 30.37 153 SER B O 1
ATOM 2321 N N . PHE B 2 173 ? 98.907 106.997 105.653 1.00 29.27 154 PHE B N 1
ATOM 2322 C CA . PHE B 2 173 ? 97.700 107.715 106.045 1.00 29.27 154 PHE B CA 1
ATOM 2323 C C . PHE B 2 173 ? 96.783 107.819 104.832 1.00 29.27 154 PHE B C 1
ATOM 2324 O O . PHE B 2 173 ? 97.032 108.618 103.924 1.00 29.27 154 PHE B O 1
ATOM 2332 N N . ASN B 2 174 ? 95.725 107.014 104.818 1.00 30.31 155 ASN B N 1
ATOM 2333 C CA . ASN B 2 174 ? 94.691 107.149 103.804 1.00 30.31 155 ASN B CA 1
ATOM 2334 C C . ASN B 2 174 ? 93.905 108.420 104.088 1.00 30.31 155 ASN B C 1
ATOM 2335 O O . ASN B 2 174 ? 92.986 108.418 104.908 1.00 30.31 155 ASN B O 1
ATOM 2340 N N . ALA B 2 175 ? 94.284 109.508 103.427 1.00 32.17 156 ALA B N 1
ATOM 2341 C CA . ALA B 2 175 ? 93.875 110.831 103.882 1.00 32.17 156 ALA B CA 1
ATOM 2342 C C . ALA B 2 175 ? 92.408 111.150 103.602 1.00 32.17 156 ALA B C 1
ATOM 2343 O O . ALA B 2 175 ? 91.647 111.347 104.556 1.00 32.17 156 ALA B O 1
ATOM 2345 N N . PRO B 2 176 ? 91.955 111.213 102.342 1.00 32.90 157 PRO B N 1
ATOM 2346 C CA . PRO B 2 176 ? 90.626 111.811 102.106 1.00 32.90 157 PRO B CA 1
ATOM 2347 C C . PRO B 2 176 ? 89.481 111.024 102.724 1.00 32.90 157 PRO B C 1
ATOM 2348 O O . PRO B 2 176 ? 88.740 111.564 103.555 1.00 32.90 157 PRO B O 1
ATOM 2352 N N . GLY B 2 177 ? 89.331 109.752 102.363 1.00 32.25 158 GLY B N 1
ATOM 2353 C CA . GLY B 2 177 ? 88.167 108.988 102.760 1.00 32.25 158 GLY B CA 1
ATOM 2354 C C . GLY B 2 177 ? 86.957 109.326 101.913 1.00 32.25 158 GLY B C 1
ATOM 2355 O O . GLY B 2 177 ? 86.961 110.244 101.091 1.00 32.25 158 GLY B O 1
ATOM 2356 N N . ASP B 2 178 ? 85.889 108.561 102.120 1.00 32.88 159 ASP B N 1
ATOM 2357 C CA . ASP B 2 178 ? 84.648 108.813 101.407 1.00 32.88 159 ASP B CA 1
ATOM 2358 C C . ASP B 2 178 ? 83.792 109.810 102.187 1.00 32.88 159 ASP B C 1
ATOM 2359 O O . ASP B 2 178 ? 84.176 110.303 103.249 1.00 32.88 159 ASP B O 1
ATOM 2364 N N . LEU B 2 179 ? 82.611 110.113 101.647 1.00 32.13 160 LEU B N 1
ATOM 2365 C CA . LEU B 2 179 ? 81.730 111.079 102.295 1.00 32.13 160 LEU B CA 1
ATOM 2366 C C . LEU B 2 179 ? 81.192 110.558 103.621 1.00 32.13 160 LEU B C 1
ATOM 2367 O O . LEU B 2 179 ? 80.943 111.348 104.537 1.00 32.13 160 LEU B O 1
ATOM 2372 N N . GLU B 2 180 ? 81.004 109.242 103.744 1.00 32.79 161 GLU B N 1
ATOM 2373 C CA . GLU B 2 180 ? 80.424 108.687 104.963 1.00 32.79 161 GLU B CA 1
ATOM 2374 C C . GLU B 2 180 ? 81.372 108.835 106.148 1.00 32.79 161 GLU B C 1
ATOM 2375 O O . GLU B 2 180 ? 80.963 109.265 107.233 1.00 32.79 161 GLU B O 1
ATOM 2381 N N . ILE B 2 181 ? 82.644 108.476 105.964 1.00 29.95 162 ILE B N 1
ATOM 2382 C CA . ILE B 2 181 ? 83.599 108.597 107.061 1.00 29.95 162 ILE B CA 1
ATOM 2383 C C . ILE B 2 181 ? 83.846 110.063 107.396 1.00 29.95 162 ILE B C 1
ATOM 2384 O O . ILE B 2 181 ? 84.043 110.415 108.566 1.00 29.95 162 ILE B O 1
ATOM 2389 N N . ARG B 2 182 ? 83.829 110.940 106.389 1.00 30.41 163 ARG B N 1
ATOM 2390 C CA . ARG B 2 182 ? 83.983 112.368 106.645 1.00 30.41 163 ARG B CA 1
ATOM 2391 C C . ARG B 2 182 ? 82.808 112.915 107.446 1.00 30.41 163 ARG B C 1
ATOM 2392 O O . ARG B 2 182 ? 82.997 113.713 108.370 1.00 30.41 163 ARG B O 1
ATOM 2400 N N . THR B 2 183 ? 81.588 112.485 107.115 1.00 30.48 164 THR B N 1
ATOM 2401 C CA . THR B 2 183 ? 80.423 112.892 107.892 1.00 30.48 164 THR B CA 1
ATOM 2402 C C . THR B 2 183 ? 80.482 112.337 109.310 1.00 30.48 164 THR B C 1
ATOM 2403 O O . THR B 2 183 ? 80.063 113.007 110.258 1.00 30.48 164 THR B O 1
ATOM 2407 N N . LYS B 2 184 ? 80.989 111.113 109.475 1.00 30.87 165 LYS B N 1
ATOM 2408 C CA . LYS B 2 184 ? 81.150 110.553 110.815 1.00 30.87 165 LYS B CA 1
ATOM 2409 C C . LYS B 2 184 ? 82.124 111.384 111.642 1.00 30.87 165 LYS B C 1
ATOM 2410 O O . LYS B 2 184 ? 81.856 111.705 112.809 1.00 30.87 165 LYS B O 1
ATOM 2416 N N . GLU B 2 185 ? 83.261 111.749 111.046 1.00 27.10 166 GLU B N 1
ATOM 2417 C CA . GLU B 2 185 ? 84.221 112.597 111.743 1.00 27.10 166 GLU B CA 1
ATOM 2418 C C . GLU B 2 185 ? 83.607 113.945 112.097 1.00 27.10 166 GLU B C 1
ATOM 2419 O O . GLU B 2 185 ? 83.780 114.440 113.216 1.00 27.10 166 GLU B O 1
ATOM 2425 N N . LEU B 2 186 ? 82.873 114.546 111.158 1.00 28.13 167 LEU B N 1
ATOM 2426 C CA . LEU B 2 186 ? 82.259 115.845 111.410 1.00 28.13 167 LEU B CA 1
ATOM 2427 C C . LEU B 2 186 ? 81.225 115.769 112.526 1.00 28.13 167 LEU B C 1
ATOM 2428 O O . LEU B 2 186 ? 81.160 116.658 113.380 1.00 28.13 167 LEU B O 1
ATOM 2433 N N . ASN B 2 187 ? 80.398 114.723 112.529 1.00 30.02 168 ASN B N 1
ATOM 2434 C CA . ASN B 2 187 ? 79.364 114.597 113.549 1.00 30.02 168 ASN B CA 1
ATOM 2435 C C . ASN B 2 187 ? 79.970 114.359 114.926 1.00 30.02 168 ASN B C 1
ATOM 2436 O O . ASN B 2 187 ? 79.519 114.948 115.919 1.00 30.02 168 ASN B O 1
ATOM 2441 N N . ASN B 2 188 ? 80.994 113.504 115.010 1.00 29.38 169 ASN B N 1
ATOM 2442 C CA . ASN B 2 188 ? 81.683 113.318 116.284 1.00 29.38 169 ASN B CA 1
ATOM 2443 C C . ASN B 2 188 ? 82.329 114.618 116.744 1.00 29.38 169 ASN B C 1
ATOM 2444 O O . ASN B 2 188 ? 82.317 114.941 117.937 1.00 29.38 169 ASN B O 1
ATOM 2449 N N . ALA B 2 189 ? 82.886 115.384 115.802 1.00 27.45 170 ALA B N 1
ATOM 2450 C CA . ALA B 2 189 ? 83.489 116.669 116.133 1.00 27.45 170 ALA B CA 1
ATOM 2451 C C . ALA B 2 189 ? 82.459 117.648 116.685 1.00 27.45 170 ALA B C 1
ATOM 2452 O O . ALA B 2 189 ? 82.724 118.347 117.667 1.00 27.45 170 ALA B O 1
ATOM 2454 N N . ARG B 2 190 ? 81.282 117.716 116.062 1.00 28.76 171 ARG B N 1
ATOM 2455 C CA . ARG B 2 190 ? 80.226 118.602 116.546 1.00 28.76 171 ARG B CA 1
ATOM 2456 C C . ARG B 2 190 ? 79.739 118.178 117.926 1.00 28.76 171 ARG B C 1
ATOM 2457 O O . ARG B 2 190 ? 79.475 119.027 118.790 1.00 28.76 171 ARG B O 1
ATOM 2465 N N . LEU B 2 191 ? 79.615 116.868 118.149 1.00 29.55 172 LEU B N 1
ATOM 2466 C CA . LEU B 2 191 ? 79.266 116.380 119.478 1.00 29.55 172 LEU B CA 1
ATOM 2467 C C . LEU B 2 191 ? 80.310 116.794 120.503 1.00 29.55 172 LEU B C 1
ATOM 2468 O O . LEU B 2 191 ? 79.969 117.189 121.623 1.00 29.55 172 LEU B O 1
ATOM 2473 N N . ALA B 2 192 ? 81.588 116.718 120.135 1.00 27.69 173 ALA B N 1
ATOM 2474 C CA . ALA B 2 192 ? 82.647 117.115 121.055 1.00 27.69 173 ALA B CA 1
ATOM 2475 C C . ALA B 2 192 ? 82.614 118.613 121.341 1.00 27.69 173 ALA B C 1
ATOM 2476 O O . ALA B 2 192 ? 82.880 119.034 122.471 1.00 27.69 173 ALA B O 1
ATOM 2478 N N . MET B 2 193 ? 82.325 119.437 120.328 1.00 27.54 174 MET B N 1
ATOM 2479 C CA . MET B 2 193 ? 82.214 120.876 120.571 1.00 27.54 174 MET B CA 1
ATOM 2480 C C . MET B 2 193 ? 81.050 121.198 121.496 1.00 27.54 174 MET B C 1
ATOM 2481 O O . MET B 2 193 ? 81.163 122.074 122.361 1.00 27.54 174 MET B O 1
ATOM 2486 N N . ILE B 2 194 ? 79.919 120.512 121.328 1.00 29.69 175 ILE B N 1
ATOM 2487 C CA . ILE B 2 194 ? 78.814 120.699 122.265 1.00 29.69 175 ILE B CA 1
ATOM 2488 C C . ILE B 2 194 ? 79.228 120.262 123.667 1.00 29.69 175 ILE B C 1
ATOM 2489 O O . ILE B 2 194 ? 78.967 120.956 124.660 1.00 29.69 175 ILE B O 1
ATOM 2494 N N . SER B 2 195 ? 79.913 119.121 123.764 1.00 29.29 176 SER B N 1
ATOM 2495 C CA . SER B 2 195 ? 80.192 118.508 125.057 1.00 29.29 176 SER B CA 1
ATOM 2496 C C . SER B 2 195 ? 81.272 119.244 125.840 1.00 29.29 176 SER B C 1
ATOM 2497 O O . SER B 2 195 ? 81.209 119.286 127.069 1.00 29.29 176 SER B O 1
ATOM 2500 N N . ILE B 2 196 ? 82.276 119.810 125.169 1.00 29.21 177 ILE B N 1
ATOM 2501 C CA . ILE B 2 196 ? 83.320 120.527 125.898 1.00 29.21 177 ILE B CA 1
ATOM 2502 C C . ILE B 2 196 ? 82.750 121.791 126.536 1.00 29.21 177 ILE B C 1
ATOM 2503 O O . ILE B 2 196 ? 83.095 122.143 127.671 1.00 29.21 177 ILE B O 1
ATOM 2508 N N . TRP B 2 197 ? 81.848 122.477 125.833 1.00 32.07 178 TRP B N 1
ATOM 2509 C CA . TRP B 2 197 ? 81.186 123.628 126.430 1.00 32.07 178 TRP B CA 1
ATOM 2510 C C . TRP B 2 197 ? 80.192 123.204 127.501 1.00 32.07 178 TRP B C 1
ATOM 2511 O O . TRP B 2 197 ? 80.013 123.923 128.488 1.00 32.07 178 TRP B O 1
ATOM 2522 N N . GLY B 2 198 ? 79.541 122.050 127.334 1.00 34.66 179 GLY B N 1
ATOM 2523 C CA . GLY B 2 198 ? 78.726 121.520 128.415 1.00 34.66 179 GLY B CA 1
ATOM 2524 C C . GLY B 2 198 ? 79.535 121.200 129.656 1.00 34.66 179 GLY B C 1
ATOM 2525 O O . GLY B 2 198 ? 79.045 121.343 130.778 1.00 34.66 179 GLY B O 1
ATOM 2526 N N . LEU B 2 199 ? 80.773 120.743 129.471 1.00 32.16 180 LEU B N 1
ATOM 2527 C CA . LEU B 2 199 ? 81.674 120.517 130.595 1.00 32.16 180 LEU B CA 1
ATOM 2528 C C . LEU B 2 199 ? 82.054 121.832 131.262 1.00 32.16 180 LEU B C 1
ATOM 2529 O O . LEU B 2 199 ? 81.959 121.970 132.488 1.00 32.16 180 LEU B O 1
ATOM 2534 N N . TRP B 2 200 ? 82.481 122.814 130.464 1.00 31.63 181 TRP B N 1
ATOM 2535 C CA . TRP B 2 200 ? 82.898 124.103 131.014 1.00 31.63 181 TRP B CA 1
ATOM 2536 C C . TRP B 2 200 ? 81.746 124.792 131.736 1.00 31.63 181 TRP B C 1
ATOM 2537 O O . TRP B 2 200 ? 81.795 125.002 132.952 1.00 31.63 181 TRP B O 1
ATOM 2548 N N . VAL B 2 201 ? 80.697 125.153 131.000 1.00 37.27 182 VAL B N 1
ATOM 2549 C CA . VAL B 2 201 ? 79.480 125.691 131.600 1.00 37.27 182 VAL B CA 1
ATOM 2550 C C . VAL B 2 201 ? 78.718 124.502 132.176 1.00 37.27 182 VAL B C 1
ATOM 2551 O O . VAL B 2 201 ? 78.032 123.778 131.454 1.00 37.27 182 VAL B O 1
ATOM 2555 N N . GLY B 2 202 ? 78.824 124.311 133.484 1.00 39.50 183 GLY B N 1
ATOM 2556 C CA . GLY B 2 202 ? 78.351 123.105 134.127 1.00 39.50 183 GLY B CA 1
ATOM 2557 C C . GLY B 2 202 ? 79.341 122.662 135.180 1.00 39.50 183 GLY B C 1
ATOM 2558 O O . GLY B 2 202 ? 78.954 122.116 136.216 1.00 39.50 183 GLY B O 1
ATOM 2559 N N . GLU B 2 203 ? 80.630 122.893 134.925 1.00 38.05 184 GLU B N 1
ATOM 2560 C CA . GLU B 2 203 ? 81.594 122.878 136.017 1.00 38.05 184 GLU B CA 1
ATOM 2561 C C . GLU B 2 203 ? 81.502 124.162 136.830 1.00 38.05 184 GLU B C 1
ATOM 2562 O O . GLU B 2 203 ? 81.652 124.141 138.056 1.00 38.05 184 GLU B O 1
ATOM 2568 N N . ILE B 2 204 ? 81.259 125.287 136.154 1.00 40.10 185 ILE B N 1
ATOM 2569 C CA . ILE B 2 204 ? 81.043 126.552 136.847 1.00 40.10 185 ILE B CA 1
ATOM 2570 C C . ILE B 2 204 ? 79.700 126.543 137.566 1.00 40.10 185 ILE B C 1
ATOM 2571 O O . ILE B 2 204 ? 79.593 126.982 138.717 1.00 40.10 185 ILE B O 1
ATOM 2576 N N . ALA B 2 205 ? 78.656 126.042 136.901 1.00 41.96 186 ALA B N 1
ATOM 2577 C CA . ALA B 2 205 ? 77.325 126.022 137.502 1.00 41.96 186 ALA B CA 1
ATOM 2578 C C . ALA B 2 205 ? 77.278 125.119 138.728 1.00 41.96 186 ALA B C 1
ATOM 2579 O O . ALA B 2 205 ? 76.682 125.481 139.749 1.00 41.96 186 ALA B O 1
ATOM 2581 N N . SER B 2 206 ? 77.898 123.941 138.649 1.00 43.29 187 SER B N 1
ATOM 2582 C CA . SER B 2 206 ? 77.910 123.019 139.777 1.00 43.29 187 SER B CA 1
ATOM 2583 C C . SER B 2 206 ? 78.821 123.477 140.906 1.00 43.29 187 SER B C 1
ATOM 2584 O O . SER B 2 206 ? 78.739 122.921 142.006 1.00 43.29 187 SER B O 1
ATOM 2587 N N . GLY B 2 207 ? 79.673 124.470 140.669 1.00 43.68 188 GLY B N 1
ATOM 2588 C CA . GLY B 2 207 ? 80.614 124.896 141.683 1.00 43.68 188 GLY B CA 1
ATOM 2589 C C . GLY B 2 207 ? 81.832 124.014 141.819 1.00 43.68 188 GLY B C 1
ATOM 2590 O O . GLY B 2 207 ? 82.406 123.926 142.909 1.00 43.68 188 GLY B O 1
ATOM 2591 N N . GLY B 2 208 ? 82.246 123.354 140.742 1.00 44.42 189 GLY B N 1
ATOM 2592 C CA . GLY B 2 208 ? 83.426 122.516 140.761 1.00 44.42 189 GLY B CA 1
ATOM 2593 C C . GLY B 2 208 ? 83.184 121.034 140.931 1.00 44.42 189 GLY B C 1
ATOM 2594 O O . GLY B 2 208 ? 84.147 120.295 141.167 1.00 44.42 189 GLY B O 1
ATOM 2595 N N . VAL B 2 209 ? 81.937 120.574 140.826 1.00 45.41 190 VAL B N 1
ATOM 2596 C CA . VAL B 2 209 ? 81.650 119.151 140.951 1.00 45.41 190 VAL B CA 1
ATOM 2597 C C . VAL B 2 209 ? 82.226 118.409 139.752 1.00 45.41 190 VAL B C 1
ATOM 2598 O O . VAL B 2 209 ? 82.249 118.930 138.628 1.00 45.41 190 VAL B O 1
ATOM 2602 N N . ASP B 2 210 ? 82.707 117.194 139.992 1.00 46.65 191 ASP B N 1
ATOM 2603 C CA . ASP B 2 210 ? 83.277 116.385 138.925 1.00 46.65 191 ASP B CA 1
ATOM 2604 C C . ASP B 2 210 ? 82.221 116.124 137.855 1.00 46.65 191 ASP B C 1
ATOM 2605 O O . ASP B 2 210 ? 81.073 115.803 138.192 1.00 46.65 191 ASP B O 1
ATOM 2610 N N . PRO B 2 211 ? 82.556 116.270 136.569 1.00 43.51 192 PRO B N 1
ATOM 2611 C CA . PRO B 2 211 ? 81.527 116.113 135.525 1.00 43.51 192 PRO B CA 1
ATOM 2612 C C . PRO B 2 211 ? 80.852 114.755 135.532 1.00 43.51 192 PRO B C 1
ATOM 2613 O O . PRO B 2 211 ? 79.635 114.670 135.334 1.00 43.51 192 PRO B O 1
ATOM 2617 N N . PHE B 2 212 ? 81.608 113.686 135.770 1.00 43.20 193 PHE B N 1
ATOM 2618 C CA . PHE B 2 212 ? 81.020 112.353 135.807 1.00 43.20 193 PHE B CA 1
ATOM 2619 C C . PHE B 2 212 ? 80.246 112.113 137.094 1.00 43.20 193 PHE B C 1
ATOM 2620 O O . PHE B 2 212 ? 79.187 111.477 137.066 1.00 43.20 193 PHE B O 1
ATOM 2628 N N . THR B 2 213 ? 80.740 112.629 138.221 1.00 47.54 194 THR B N 1
ATOM 2629 C CA . THR B 2 213 ? 79.972 112.577 139.460 1.00 47.54 194 THR B CA 1
ATOM 2630 C C . THR B 2 213 ? 78.671 113.360 139.325 1.00 47.54 194 THR B C 1
ATOM 2631 O O . THR B 2 213 ? 77.610 112.903 139.766 1.00 47.54 194 THR B O 1
ATOM 2635 N N . SER B 2 214 ? 78.735 114.543 138.710 1.00 47.71 195 SER B N 1
ATOM 2636 C CA . SER B 2 214 ? 77.527 115.331 138.487 1.00 47.71 195 SER B CA 1
ATOM 2637 C C . SER B 2 214 ? 76.561 114.609 137.557 1.00 47.71 195 SER B C 1
ATOM 2638 O O . SER B 2 214 ? 75.344 114.633 137.773 1.00 47.71 195 SER B O 1
ATOM 2641 N N . PHE B 2 215 ? 77.085 113.968 136.509 1.00 46.63 196 PHE B N 1
ATOM 2642 C CA . PHE B 2 215 ? 76.234 113.215 135.594 1.00 46.63 196 PHE B CA 1
ATOM 2643 C C . PHE B 2 215 ? 75.548 112.056 136.305 1.00 46.63 196 PHE B C 1
ATOM 2644 O O . PHE B 2 215 ? 74.355 111.808 136.097 1.00 46.63 196 PHE B O 1
ATOM 2652 N N . ALA B 2 216 ? 76.288 111.333 137.148 1.00 50.90 197 ALA B N 1
ATOM 2653 C CA . ALA B 2 216 ? 75.694 110.232 137.901 1.00 50.90 197 ALA B CA 1
ATOM 2654 C C . ALA B 2 216 ? 74.644 110.735 138.885 1.00 50.90 197 ALA B C 1
ATOM 2655 O O . ALA B 2 216 ? 73.588 110.113 139.048 1.00 50.90 197 ALA B O 1
ATOM 2657 N N . ASN B 2 217 ? 74.920 111.856 139.556 1.00 51.17 198 ASN B N 1
ATOM 2658 C CA . ASN B 2 217 ? 73.967 112.399 140.520 1.00 51.17 198 ASN B CA 1
ATOM 2659 C C . ASN B 2 217 ? 72.691 112.872 139.836 1.00 51.17 198 ASN B C 1
ATOM 2660 O O . ASN B 2 217 ? 71.588 112.657 140.352 1.00 51.17 198 ASN B O 1
ATOM 2665 N N . TRP B 2 218 ? 72.820 113.524 138.678 1.00 48.80 199 TRP B N 1
ATOM 2666 C CA . TRP B 2 218 ? 71.641 113.995 137.959 1.00 48.80 199 TRP B CA 1
ATOM 2667 C C . TRP B 2 218 ? 70.801 112.835 137.439 1.00 48.80 199 TRP B C 1
ATOM 2668 O O . TRP B 2 218 ? 69.572 112.943 137.371 1.00 48.80 199 TRP B O 1
ATOM 2679 N N . LEU B 2 219 ? 71.437 111.724 137.080 1.00 52.56 200 LEU B N 1
ATOM 2680 C CA . LEU B 2 219 ? 70.731 110.538 136.618 1.00 52.56 200 LEU B CA 1
ATOM 2681 C C . LEU B 2 219 ? 70.363 109.589 137.751 1.00 52.56 200 LEU B C 1
ATOM 2682 O O . LEU B 2 219 ? 69.805 108.520 137.483 1.00 52.56 200 LEU B O 1
ATOM 2687 N N . LYS B 2 220 ? 70.660 109.956 139.000 1.00 55.54 201 LYS B N 1
ATOM 2688 C CA . LYS B 2 220 ? 70.384 109.116 140.167 1.00 55.54 201 LYS B CA 1
ATOM 2689 C C . LYS B 2 220 ? 71.027 107.738 140.025 1.00 55.54 201 LYS B C 1
ATOM 2690 O O . LYS B 2 220 ? 70.436 106.716 140.379 1.00 55.54 201 LYS B O 1
ATOM 2696 N N . LEU B 2 221 ? 72.249 107.711 139.504 1.00 55.16 202 LEU B N 1
ATOM 2697 C CA . LEU B 2 221 ? 72.975 106.460 139.319 1.00 55.16 202 LEU B CA 1
ATOM 2698 C C . LEU B 2 221 ? 73.757 106.094 140.576 1.00 55.16 202 LEU B C 1
ATOM 2699 O O . LEU B 2 221 ? 74.881 106.555 140.776 1.00 55.16 202 LEU B O 1
ATOM 2704 N N . MET C 1 58 ? 106.165 79.724 94.312 1.00 47.37 25 MET C N 1
ATOM 2705 C CA . MET C 1 58 ? 107.107 79.939 95.404 1.00 47.37 25 MET C CA 1
ATOM 2706 C C . MET C 1 58 ? 107.483 81.414 95.499 1.00 47.37 25 MET C C 1
ATOM 2707 O O . MET C 1 58 ? 108.556 81.762 95.990 1.00 47.37 25 MET C O 1
ATOM 2712 N N . SER C 1 59 ? 106.592 82.281 95.022 1.00 45.56 26 SER C N 1
ATOM 2713 C CA . SER C 1 59 ? 106.806 83.727 95.091 1.00 45.56 26 SER C CA 1
ATOM 2714 C C . SER C 1 59 ? 106.387 84.258 96.462 1.00 45.56 26 SER C C 1
ATOM 2715 O O . SER C 1 59 ? 105.488 85.085 96.603 1.00 45.56 26 SER C O 1
ATOM 2718 N N . PHE C 1 60 ? 107.062 83.748 97.489 1.00 41.00 27 PHE C N 1
ATOM 2719 C CA . PHE C 1 60 ? 106.777 84.109 98.868 1.00 41.00 27 PHE C CA 1
ATOM 2720 C C . PHE C 1 60 ? 107.702 85.199 99.392 1.00 41.00 27 PHE C C 1
ATOM 2721 O O . PHE C 1 60 ? 107.590 85.585 100.559 1.00 41.00 27 PHE C O 1
ATOM 2729 N N . ASP C 1 61 ? 108.611 85.705 98.558 1.00 40.86 28 ASP C N 1
ATOM 2730 C CA . ASP C 1 61 ? 109.472 86.802 98.979 1.00 40.86 28 ASP C CA 1
ATOM 2731 C C . ASP C 1 61 ? 108.727 88.129 99.015 1.00 40.86 28 ASP C C 1
ATOM 2732 O O . ASP C 1 61 ? 109.047 88.991 99.840 1.00 40.86 28 ASP C O 1
ATOM 2737 N N . ASP C 1 62 ? 107.743 88.312 98.137 1.00 42.45 29 ASP C N 1
ATOM 2738 C CA . ASP C 1 62 ? 106.968 89.544 98.076 1.00 42.45 29 ASP C CA 1
ATOM 2739 C C . ASP C 1 62 ? 105.646 89.455 98.825 1.00 42.45 29 ASP C C 1
ATOM 2740 O O . ASP C 1 62 ? 104.848 90.395 98.757 1.00 42.45 29 ASP C O 1
ATOM 2745 N N . GLU C 1 63 ? 105.387 88.354 99.524 1.00 37.40 30 GLU C N 1
ATOM 2746 C CA . GLU C 1 63 ? 104.183 88.255 100.332 1.00 37.40 30 GLU C CA 1
ATOM 2747 C C . GLU C 1 63 ? 104.322 89.096 101.596 1.00 37.40 30 GLU C C 1
ATOM 2748 O O . GLU C 1 63 ? 105.420 89.490 101.999 1.00 37.40 30 GLU C O 1
ATOM 2754 N N . ALA C 1 64 ? 103.182 89.380 102.222 1.00 32.74 31 ALA C N 1
ATOM 2755 C CA . ALA C 1 64 ? 103.177 90.150 103.458 1.00 32.74 31 ALA C CA 1
ATOM 2756 C C . ALA C 1 64 ? 103.792 89.343 104.593 1.00 32.74 31 ALA C C 1
ATOM 2757 O O . ALA C 1 64 ? 103.687 88.112 104.618 1.00 32.74 31 ALA C O 1
ATOM 2759 N N . GLY C 1 65 ? 104.439 90.026 105.532 1.00 29.42 32 GLY C N 1
ATOM 2760 C CA . GLY C 1 65 ? 105.045 89.371 106.672 1.00 29.42 32 GLY C CA 1
ATOM 2761 C C . GLY C 1 65 ? 106.250 88.519 106.331 1.00 29.42 32 GLY C C 1
ATOM 2762 O O . GLY C 1 65 ? 106.686 87.702 107.146 1.00 29.42 32 GLY C O 1
ATOM 2763 N N . ALA C 1 66 ? 106.806 88.707 105.137 1.00 30.47 33 ALA C N 1
ATOM 2764 C CA . ALA C 1 66 ? 108.016 87.995 104.748 1.00 30.47 33 ALA C CA 1
ATOM 2765 C C . ALA C 1 66 ? 109.227 88.698 105.344 1.00 30.47 33 ALA C C 1
ATOM 2766 O O . ALA C 1 66 ? 109.465 89.878 105.068 1.00 30.47 33 ALA C O 1
ATOM 2768 N N . ILE C 1 67 ? 109.995 87.979 106.156 1.00 29.80 34 ILE C N 1
ATOM 2769 C CA . ILE C 1 67 ? 111.094 88.560 106.917 1.00 29.80 34 ILE C CA 1
ATOM 2770 C C . ILE C 1 67 ? 112.407 88.090 106.314 1.00 29.80 34 ILE C C 1
ATOM 2771 O O . ILE C 1 67 ? 112.674 86.883 106.242 1.00 29.80 34 ILE C O 1
ATOM 2776 N N . GLN C 1 68 ? 113.225 89.045 105.884 1.00 31.36 35 GLN C N 1
ATOM 2777 C CA . GLN C 1 68 ? 114.591 88.788 105.439 1.00 31.36 35 GLN C CA 1
ATOM 2778 C C . GLN C 1 68 ? 115.510 89.266 106.557 1.00 31.36 35 GLN C C 1
ATOM 2779 O O . GLN C 1 68 ? 115.706 90.469 106.738 1.00 31.36 35 GLN C O 1
ATOM 2785 N N . TRP C 1 69 ? 116.066 88.318 107.313 1.00 29.91 36 TRP C N 1
ATOM 2786 C CA . TRP C 1 69 ? 116.831 88.667 108.507 1.00 29.91 36 TRP C CA 1
ATOM 2787 C C . TRP C 1 69 ? 118.037 89.528 108.159 1.00 29.91 36 TRP C C 1
ATOM 2788 O O . TRP C 1 69 ? 118.306 90.540 108.817 1.00 29.91 36 TRP C O 1
ATOM 2799 N N . PHE C 1 70 ? 118.766 89.145 107.124 1.00 31.65 37 PHE C N 1
ATOM 2800 C CA . PHE C 1 70 ? 119.984 89.802 106.684 1.00 31.65 37 PHE C CA 1
ATOM 2801 C C . PHE C 1 70 ? 119.915 89.994 105.180 1.00 31.65 37 PHE C C 1
ATOM 2802 O O . PHE C 1 70 ? 119.124 89.334 104.499 1.00 31.65 37 PHE C O 1
ATOM 2810 N N . PRO C 1 71 ? 120.706 90.912 104.633 1.00 33.15 38 PRO C N 1
ATOM 2811 C CA . PRO C 1 71 ? 120.731 91.105 103.176 1.00 33.15 38 PRO C CA 1
ATOM 2812 C C . PRO C 1 71 ? 121.037 89.823 102.414 1.00 33.15 38 PRO C C 1
ATOM 2813 O O . PRO C 1 71 ? 120.446 89.599 101.347 1.00 33.15 38 PRO C O 1
ATOM 2817 N N . PRO C 1 72 ? 121.935 88.950 102.889 1.00 33.63 39 PRO C N 1
ATOM 2818 C CA . PRO C 1 72 ? 122.137 87.678 102.181 1.00 33.63 39 PRO C CA 1
ATOM 2819 C C . PRO C 1 72 ? 121.093 86.615 102.483 1.00 33.63 39 PRO C C 1
ATOM 2820 O O . PRO C 1 72 ? 121.152 85.533 101.887 1.00 33.63 39 PRO C O 1
ATOM 2824 N N . SER C 1 73 ? 120.150 86.881 103.380 1.00 33.09 40 SER C N 1
ATOM 2825 C CA . SER C 1 73 ? 119.165 85.889 103.772 1.00 33.09 40 SER C CA 1
ATOM 2826 C C . SER C 1 73 ? 118.125 85.685 102.677 1.00 33.09 40 SER C C 1
ATOM 2827 O O . SER C 1 73 ? 117.932 86.549 101.818 1.00 33.09 40 SER C O 1
ATOM 2830 N N . PRO C 1 74 ? 117.450 84.535 102.676 1.00 34.12 41 PRO C N 1
ATOM 2831 C CA . PRO C 1 74 ? 116.328 84.342 101.751 1.00 34.12 41 PRO C CA 1
ATOM 2832 C C . PRO C 1 74 ? 115.224 85.358 102.002 1.00 34.12 41 PRO C C 1
ATOM 2833 O O . PRO C 1 74 ? 115.119 85.943 103.083 1.00 34.12 41 PRO C O 1
ATOM 2837 N N . GLY C 1 75 ? 114.394 85.564 100.978 1.00 33.83 42 GLY C N 1
ATOM 2838 C CA . GLY C 1 75 ? 113.350 86.572 101.048 1.00 33.83 42 GLY C CA 1
ATOM 2839 C C . GLY C 1 75 ? 112.328 86.340 102.140 1.00 33.83 42 GLY C C 1
ATOM 2840 O O . GLY C 1 75 ? 111.731 87.304 102.630 1.00 33.83 42 GLY C O 1
ATOM 2841 N N . TYR C 1 76 ? 112.110 85.090 102.535 1.00 34.53 43 TYR C N 1
ATOM 2842 C CA . TYR C 1 76 ? 111.176 84.770 103.605 1.00 34.53 43 TYR C CA 1
ATOM 2843 C C . TYR C 1 76 ? 111.811 83.703 104.489 1.00 34.53 43 TYR C C 1
ATOM 2844 O O . TYR C 1 76 ? 112.893 83.189 104.190 1.00 34.53 43 TYR C O 1
ATOM 2853 N N . TRP C 1 77 ? 111.129 83.360 105.579 1.00 31.64 44 TRP C N 1
ATOM 2854 C CA . TRP C 1 77 ? 111.700 82.453 106.566 1.00 31.64 44 TRP C CA 1
ATOM 2855 C C . TRP C 1 77 ? 110.861 81.191 106.703 1.00 31.64 44 TRP C C 1
ATOM 2856 O O . TRP C 1 77 ? 109.682 81.252 107.066 1.00 31.64 44 TRP C O 1
ATOM 2867 N N . ASP C 1 78 ? 111.466 80.045 106.412 1.00 34.23 45 ASP C N 1
ATOM 2868 C CA . ASP C 1 78 ? 110.790 78.758 106.484 1.00 34.23 45 ASP C CA 1
ATOM 2869 C C . ASP C 1 78 ? 111.839 77.655 106.577 1.00 34.23 45 ASP C C 1
ATOM 2870 O O . ASP C 1 78 ? 112.058 76.917 105.608 1.00 34.23 45 ASP C O 1
ATOM 2875 N N . PRO C 1 79 ? 112.519 77.522 107.720 1.00 34.31 46 PRO C N 1
ATOM 2876 C CA . PRO C 1 79 ? 113.620 76.548 107.817 1.00 34.31 46 PRO C CA 1
ATOM 2877 C C . PRO C 1 79 ? 113.187 75.097 107.689 1.00 34.31 46 PRO C C 1
ATOM 2878 O O . PRO C 1 79 ? 114.028 74.254 107.354 1.00 34.31 46 PRO C O 1
ATOM 2882 N N . LEU C 1 80 ? 111.921 74.775 107.943 1.00 35.88 47 LEU C N 1
ATOM 2883 C CA . LEU C 1 80 ? 111.440 73.402 107.874 1.00 35.88 47 LEU C CA 1
ATOM 2884 C C . LEU C 1 80 ? 110.871 73.047 106.506 1.00 35.88 47 LEU C C 1
ATOM 2885 O O . LEU C 1 80 ? 110.439 71.908 106.302 1.00 35.88 47 LEU C O 1
ATOM 2890 N N . GLY C 1 81 ? 110.865 73.988 105.566 1.00 37.43 48 GLY C N 1
ATOM 2891 C CA . GLY C 1 81 ? 110.399 73.719 104.221 1.00 37.43 48 GLY C CA 1
ATOM 2892 C C . GLY C 1 81 ? 108.934 73.344 104.125 1.00 37.43 48 GLY C C 1
ATOM 2893 O O . GLY C 1 81 ? 108.579 72.398 103.417 1.00 37.43 48 GLY C O 1
ATOM 2894 N N . PHE C 1 82 ? 108.071 74.075 104.831 1.00 36.26 49 PHE C N 1
ATOM 2895 C CA . PHE C 1 82 ? 106.640 73.806 104.783 1.00 36.26 49 PHE C CA 1
ATOM 2896 C C . PHE C 1 82 ? 105.995 74.247 103.478 1.00 36.26 49 PHE C C 1
ATOM 2897 O O . PHE C 1 82 ? 104.989 73.657 103.071 1.00 36.26 49 PHE C O 1
ATOM 2905 N N . VAL C 1 83 ? 106.546 75.262 102.818 1.00 39.03 50 VAL C N 1
ATOM 2906 C CA . VAL C 1 83 ? 106.023 75.734 101.541 1.00 39.03 50 VAL C CA 1
ATOM 2907 C C . VAL C 1 83 ? 107.151 75.736 100.519 1.00 39.03 50 VAL C C 1
ATOM 2908 O O . VAL C 1 83 ? 107.134 76.517 99.561 1.00 39.03 50 VAL C O 1
ATOM 2912 N N . ALA C 1 84 ? 108.138 74.859 100.717 1.00 43.27 51 ALA C N 1
ATOM 2913 C CA . ALA C 1 84 ? 109.296 74.811 99.833 1.00 43.27 51 ALA C CA 1
ATOM 2914 C C . ALA C 1 84 ? 108.933 74.397 98.414 1.00 43.27 51 ALA C C 1
ATOM 2915 O O . ALA C 1 84 ? 109.659 74.744 97.477 1.00 43.27 51 ALA C O 1
ATOM 2917 N N . ASP C 1 85 ? 107.834 73.661 98.232 1.00 47.20 52 ASP C N 1
ATOM 2918 C CA . ASP C 1 85 ? 107.414 73.292 96.886 1.00 47.20 52 ASP C CA 1
ATOM 2919 C C . ASP C 1 85 ? 106.796 74.471 96.146 1.00 47.20 52 ASP C C 1
ATOM 2920 O O . ASP C 1 85 ? 106.858 74.528 94.913 1.00 47.20 52 ASP C O 1
ATOM 2925 N N . GLY C 1 86 ? 106.201 75.415 96.871 1.00 48.23 53 GLY C N 1
ATOM 2926 C CA . GLY C 1 86 ? 105.532 76.537 96.246 1.00 48.23 53 GLY C CA 1
ATOM 2927 C C . GLY C 1 86 ? 104.111 76.196 95.852 1.00 48.23 53 GLY C C 1
ATOM 2928 O O . GLY C 1 86 ? 103.686 76.473 94.727 1.00 48.23 53 GLY C O 1
ATOM 2929 N N . ASP C 1 87 ? 103.370 75.589 96.782 1.00 48.96 54 ASP C N 1
ATOM 2930 C CA . ASP C 1 87 ? 102.023 75.116 96.476 1.00 48.96 54 ASP C CA 1
ATOM 2931 C C . ASP C 1 87 ? 101.093 76.268 96.116 1.00 48.96 54 ASP C C 1
ATOM 2932 O O . ASP C 1 87 ? 100.212 76.115 95.261 1.00 48.96 54 ASP C O 1
ATOM 2937 N N . THR C 1 88 ? 101.245 77.411 96.795 1.00 47.38 55 THR C N 1
ATOM 2938 C CA . THR C 1 88 ? 100.468 78.632 96.576 1.00 47.38 55 THR C CA 1
ATOM 2939 C C . THR C 1 88 ? 99.036 78.453 97.072 1.00 47.38 55 THR C C 1
ATOM 2940 O O . THR C 1 88 ? 98.262 79.413 97.132 1.00 47.38 55 THR C O 1
ATOM 2944 N N . GLU C 1 89 ? 98.685 77.230 97.456 1.00 45.81 56 GLU C N 1
ATOM 2945 C CA . GLU C 1 89 ? 97.427 76.934 98.127 1.00 45.81 56 GLU C CA 1
ATOM 2946 C C . GLU C 1 89 ? 97.632 76.466 99.554 1.00 45.81 56 GLU C C 1
ATOM 2947 O O . GLU C 1 89 ? 96.841 76.810 100.434 1.00 45.81 56 GLU C O 1
ATOM 2953 N N . LYS C 1 90 ? 98.684 75.683 99.798 1.00 41.88 57 LYS C N 1
ATOM 2954 C CA . LYS C 1 90 ? 99.093 75.397 101.167 1.00 41.88 57 LYS C CA 1
ATOM 2955 C C . LYS C 1 90 ? 99.569 76.665 101.865 1.00 41.88 57 LYS C C 1
ATOM 2956 O O . LYS C 1 90 ? 99.299 76.868 103.054 1.00 41.88 57 LYS C O 1
ATOM 2962 N N . PHE C 1 91 ? 100.284 77.529 101.140 1.00 37.61 58 PHE C N 1
ATOM 2963 C CA . PHE C 1 91 ? 100.738 78.784 101.729 1.00 37.61 58 PHE C CA 1
ATOM 2964 C C . PHE C 1 91 ? 99.566 79.692 102.077 1.00 37.61 58 PHE C C 1
ATOM 2965 O O . PHE C 1 91 ? 99.593 80.380 103.100 1.00 37.61 58 PHE C O 1
ATOM 2973 N N . SER C 1 92 ? 98.542 79.736 101.220 1.00 39.04 59 SER C N 1
ATOM 2974 C CA . SER C 1 92 ? 97.375 80.559 101.519 1.00 39.04 59 SER C CA 1
ATOM 2975 C C . SER C 1 92 ? 96.662 80.064 102.770 1.00 39.04 59 SER C C 1
ATOM 2976 O O . SER C 1 92 ? 96.237 80.865 103.612 1.00 39.04 59 SER C O 1
ATOM 2979 N N . LYS C 1 93 ? 96.527 78.744 102.911 1.00 37.45 60 LYS C N 1
ATOM 2980 C CA . LYS C 1 93 ? 95.937 78.181 104.120 1.00 37.45 60 LYS C CA 1
ATOM 2981 C C . LYS C 1 93 ? 96.780 78.505 105.346 1.00 37.45 60 LYS C C 1
ATOM 2982 O O . LYS C 1 93 ? 96.245 78.877 106.399 1.00 37.45 60 LYS C O 1
ATOM 2988 N N . TYR C 1 94 ? 98.103 78.377 105.227 1.00 34.94 61 TYR C N 1
ATOM 2989 C CA . TYR C 1 94 ? 98.988 78.689 106.342 1.00 34.94 61 TYR C CA 1
ATOM 2990 C C . TYR C 1 94 ? 98.921 80.156 106.735 1.00 34.94 61 TYR C C 1
ATOM 2991 O O . TYR C 1 94 ? 98.954 80.466 107.927 1.00 34.94 61 TYR C O 1
ATOM 3000 N N . ARG C 1 95 ? 98.835 81.064 105.765 1.00 32.24 62 ARG C N 1
ATOM 3001 C CA . ARG C 1 95 ? 98.694 82.486 106.048 1.00 32.24 62 ARG C CA 1
ATOM 3002 C C . ARG C 1 95 ? 97.343 82.831 106.661 1.00 32.24 62 ARG C C 1
ATOM 3003 O O . ARG C 1 95 ? 97.282 83.693 107.544 1.00 32.24 62 ARG C O 1
ATOM 3011 N N . ALA C 1 96 ? 96.264 82.179 106.225 1.00 32.39 63 ALA C N 1
ATOM 3012 C CA . ALA C 1 96 ? 94.985 82.355 106.903 1.00 32.39 63 ALA C CA 1
ATOM 3013 C C . ALA C 1 96 ? 95.063 81.886 108.352 1.00 32.39 63 ALA C C 1
ATOM 3014 O O . ALA C 1 96 ? 94.555 82.559 109.258 1.00 32.39 63 ALA C O 1
ATOM 3016 N N . ILE C 1 97 ? 95.709 80.741 108.588 1.00 31.90 64 ILE C N 1
ATOM 3017 C CA . ILE C 1 97 ? 95.861 80.228 109.948 1.00 31.90 64 ILE C CA 1
ATOM 3018 C C . ILE C 1 97 ? 96.685 81.192 110.794 1.00 31.90 64 ILE C C 1
ATOM 3019 O O . ILE C 1 97 ? 96.334 81.500 111.939 1.00 31.90 64 ILE C O 1
ATOM 3024 N N . GLU C 1 98 ? 97.802 81.670 110.241 1.00 29.84 65 GLU C N 1
ATOM 3025 C CA . GLU C 1 98 ? 98.667 82.592 110.967 1.00 29.84 65 GLU C CA 1
ATOM 3026 C C . GLU C 1 98 ? 97.937 83.885 111.290 1.00 29.84 65 GLU C C 1
ATOM 3027 O O . GLU C 1 98 ? 98.050 84.410 112.403 1.00 29.84 65 GLU C O 1
ATOM 3033 N N . ILE C 1 99 ? 97.175 84.408 110.329 1.00 29.28 66 ILE C N 1
ATOM 3034 C CA . ILE C 1 99 ? 96.436 85.644 110.553 1.00 29.28 66 ILE C CA 1
ATOM 3035 C C . ILE C 1 99 ? 95.380 85.451 111.634 1.00 29.28 66 ILE C C 1
ATOM 3036 O O . ILE C 1 99 ? 95.231 86.292 112.528 1.00 29.28 66 ILE C O 1
ATOM 3041 N N . LYS C 1 100 ? 94.636 84.343 111.581 1.00 30.70 67 LYS C N 1
ATOM 3042 C CA . LYS C 1 100 ? 93.605 84.101 112.588 1.00 30.70 67 LYS C CA 1
ATOM 3043 C C . LYS C 1 100 ? 94.215 83.952 113.976 1.00 30.70 67 LYS C C 1
ATOM 3044 O O . LYS C 1 100 ? 93.718 84.530 114.955 1.00 30.70 67 LYS C O 1
ATOM 3050 N N . HIS C 1 101 ? 95.302 83.181 114.077 1.00 29.72 68 HIS C N 1
ATOM 3051 C CA . HIS C 1 101 ? 96.001 83.031 115.348 1.00 29.72 68 HIS C CA 1
ATOM 3052 C C . HIS C 1 101 ? 96.474 84.379 115.869 1.00 29.72 68 HIS C C 1
ATOM 3053 O O . HIS C 1 101 ? 96.325 84.683 117.058 1.00 29.72 68 HIS C O 1
ATOM 3060 N N . GLY C 1 102 ? 97.030 85.209 114.985 1.00 27.46 69 GLY C N 1
ATOM 3061 C CA . GLY C 1 102 ? 97.541 86.499 115.410 1.00 27.46 69 GLY C CA 1
ATOM 3062 C C . GLY C 1 102 ? 96.456 87.447 115.878 1.00 27.46 69 GLY C C 1
ATOM 3063 O O . GLY C 1 102 ? 96.645 88.181 116.847 1.00 27.46 69 GLY C O 1
ATOM 3064 N N . ARG C 1 103 ? 95.307 87.450 115.202 1.00 27.71 70 ARG C N 1
ATOM 3065 C CA . ARG C 1 103 ? 94.217 88.331 115.616 1.00 27.71 70 ARG C CA 1
ATOM 3066 C C . ARG C 1 103 ? 93.609 87.879 116.942 1.00 27.71 70 ARG C C 1
ATOM 3067 O O . ARG C 1 103 ? 93.325 88.710 117.822 1.00 27.71 70 ARG C O 1
ATOM 3075 N N . VAL C 1 104 ? 93.421 86.566 117.113 1.00 28.55 71 VAL C N 1
ATOM 3076 C CA . VAL C 1 104 ? 92.928 86.055 118.389 1.00 28.55 71 VAL C CA 1
ATOM 3077 C C . VAL C 1 104 ? 93.900 86.403 119.508 1.00 28.55 71 VAL C C 1
ATOM 3078 O O . VAL C 1 104 ? 93.497 86.841 120.595 1.00 28.55 71 VAL C O 1
ATOM 3082 N N . ALA C 1 105 ? 95.199 86.230 119.255 1.00 27.01 72 ALA C N 1
ATOM 3083 C CA . ALA C 1 105 ? 96.197 86.563 120.260 1.00 27.01 72 ALA C CA 1
ATOM 3084 C C . ALA C 1 105 ? 96.264 88.061 120.516 1.00 27.01 72 ALA C C 1
ATOM 3085 O O . ALA C 1 105 ? 96.580 88.476 121.632 1.00 27.01 72 ALA C O 1
ATOM 3087 N N . MET C 1 106 ? 95.987 88.887 119.505 1.00 26.79 73 MET C N 1
ATOM 3088 C CA . MET C 1 106 ? 95.966 90.329 119.720 1.00 26.79 73 MET C CA 1
ATOM 3089 C C . MET C 1 106 ? 94.844 90.712 120.674 1.00 26.79 73 MET C C 1
ATOM 3090 O O . MET C 1 106 ? 95.041 91.516 121.596 1.00 26.79 73 MET C O 1
ATOM 3095 N N . LEU C 1 107 ? 93.661 90.123 120.479 1.00 29.01 74 LEU C N 1
ATOM 3096 C CA . LEU C 1 107 ? 92.561 90.361 121.412 1.00 29.01 74 LEU C CA 1
ATOM 3097 C C . LEU C 1 107 ? 92.901 89.854 122.812 1.00 29.01 74 LEU C C 1
ATOM 3098 O O . LEU C 1 107 ? 92.598 90.518 123.814 1.00 29.01 74 LEU C O 1
ATOM 3103 N N . GLY C 1 108 ? 93.534 88.682 122.902 1.00 29.94 75 GLY C N 1
ATOM 3104 C CA . GLY C 1 108 ? 93.935 88.166 124.204 1.00 29.94 75 GLY C CA 1
ATOM 3105 C C . GLY C 1 108 ? 94.946 89.050 124.912 1.00 29.94 75 GLY C C 1
ATOM 3106 O O . GLY C 1 108 ? 94.863 89.259 126.125 1.00 29.94 75 GLY C O 1
ATOM 3107 N N . ALA C 1 109 ? 95.921 89.574 124.167 1.00 29.51 76 ALA C N 1
ATOM 3108 C CA . ALA C 1 109 ? 96.906 90.479 124.750 1.00 29.51 76 ALA C CA 1
ATOM 3109 C C . ALA C 1 109 ? 96.256 91.774 125.211 1.00 29.51 76 ALA C C 1
ATOM 3110 O O . ALA C 1 109 ? 96.627 92.323 126.256 1.00 29.51 76 ALA C O 1
ATOM 3112 N N . LEU C 1 110 ? 95.297 92.286 124.438 1.00 30.98 77 LEU C N 1
ATOM 3113 C CA . LEU C 1 110 ? 94.564 93.465 124.879 1.00 30.98 77 LEU C CA 1
ATOM 3114 C C . LEU C 1 110 ? 93.820 93.189 126.178 1.00 30.98 77 LEU C C 1
ATOM 3115 O O . LEU C 1 110 ? 93.790 94.036 127.078 1.00 30.98 77 LEU C O 1
ATOM 3120 N N . ASP C 1 111 ? 93.216 92.004 126.292 1.00 31.65 78 ASP C N 1
ATOM 3121 C CA . ASP C 1 111 ? 92.578 91.621 127.548 1.00 31.65 78 ASP C CA 1
ATOM 3122 C C . ASP C 1 111 ? 93.581 91.614 128.693 1.00 31.65 78 ASP C C 1
ATOM 3123 O O . ASP C 1 111 ? 93.311 92.142 129.777 1.00 31.65 78 ASP C O 1
ATOM 3128 N N . TYR C 1 112 ? 94.746 91.005 128.467 1.00 30.97 79 TYR C N 1
ATOM 3129 C CA . TYR C 1 112 ? 95.750 90.901 129.522 1.00 30.97 79 TYR C CA 1
ATOM 3130 C C . TYR C 1 112 ? 96.211 92.274 129.987 1.00 30.97 79 TYR C C 1
ATOM 3131 O O . TYR C 1 112 ? 96.320 92.526 131.192 1.00 30.97 79 TYR C O 1
ATOM 3140 N N . PHE C 1 113 ? 96.482 93.176 129.049 1.00 31.58 80 PHE C N 1
ATOM 3141 C CA . PHE C 1 113 ? 97.133 94.439 129.363 1.00 31.58 80 PHE C CA 1
ATOM 3142 C C . PHE C 1 113 ? 96.160 95.587 129.590 1.00 31.58 80 PHE C C 1
ATOM 3143 O O . PHE C 1 113 ? 96.599 96.700 129.894 1.00 31.58 80 PHE C O 1
ATOM 3151 N N . ILE C 1 114 ? 94.855 95.349 129.458 1.00 32.25 81 ILE C N 1
ATOM 3152 C CA . ILE C 1 114 ? 93.876 96.303 129.964 1.00 32.25 81 ILE C CA 1
ATOM 3153 C C . ILE C 1 114 ? 93.551 96.046 131.432 1.00 32.25 81 ILE C C 1
ATOM 3154 O O . ILE C 1 114 ? 92.939 96.905 132.083 1.00 32.25 81 ILE C O 1
ATOM 3159 N N . LYS C 1 115 ? 93.961 94.900 131.975 1.00 32.12 82 LYS C N 1
ATOM 3160 C CA . LYS C 1 115 ? 93.641 94.529 133.346 1.00 32.12 82 LYS C CA 1
ATOM 3161 C C . LYS C 1 115 ? 94.790 94.761 134.314 1.00 32.12 82 LYS C C 1
ATOM 3162 O O . LYS C 1 115 ? 94.551 95.129 135.468 1.00 32.12 82 LYS C O 1
ATOM 3168 N N . THR C 1 116 ? 96.026 94.545 133.883 1.00 32.14 83 THR C N 1
ATOM 3169 C CA . THR C 1 116 ? 97.159 94.644 134.791 1.00 32.14 83 THR C CA 1
ATOM 3170 C C . THR C 1 116 ? 98.236 95.540 134.189 1.00 32.14 83 THR C C 1
ATOM 3171 O O . THR C 1 116 ? 98.458 95.517 132.972 1.00 32.14 83 THR C O 1
ATOM 3175 N N . PRO C 1 117 ? 98.917 96.363 135.003 1.00 33.06 84 PRO C N 1
ATOM 3176 C CA . PRO C 1 117 ? 98.755 96.497 136.454 1.00 33.06 84 PRO C CA 1
ATOM 3177 C C . PRO C 1 117 ? 97.665 97.483 136.869 1.00 33.06 84 PRO C C 1
ATOM 3178 O O . PRO C 1 117 ? 97.596 97.852 138.040 1.00 33.06 84 PRO C O 1
ATOM 3182 N N . SER C 1 118 ? 96.830 97.901 135.915 1.00 33.39 85 SER C N 1
ATOM 3183 C CA . SER C 1 118 ? 95.833 98.929 136.200 1.00 33.39 85 SER C CA 1
ATOM 3184 C C . SER C 1 118 ? 94.790 98.442 137.199 1.00 33.39 85 SER C C 1
ATOM 3185 O O . SER C 1 118 ? 94.297 99.222 138.022 1.00 33.39 85 SER C O 1
ATOM 3188 N N . GLY C 1 119 ? 94.437 97.161 137.143 1.00 32.81 86 GLY C N 1
ATOM 3189 C CA . GLY C 1 119 ? 93.397 96.625 137.992 1.00 32.81 86 GLY C CA 1
ATOM 3190 C C . GLY C 1 119 ? 91.990 96.809 137.470 1.00 32.81 86 GLY C C 1
ATOM 3191 O O . GLY C 1 119 ? 91.035 96.536 138.206 1.00 32.81 86 GLY C O 1
ATOM 3192 N N . TRP C 1 120 ? 91.833 97.259 136.228 1.00 33.26 87 TRP C N 1
ATOM 3193 C CA . TRP C 1 120 ? 90.511 97.512 135.675 1.00 33.26 87 TRP C CA 1
ATOM 3194 C C . TRP C 1 120 ? 89.768 96.210 135.410 1.00 33.26 87 TRP C C 1
ATOM 3195 O O . TRP C 1 120 ? 90.336 95.241 134.899 1.00 33.26 87 TRP C O 1
ATOM 3206 N N . HIS C 1 121 ? 88.485 96.195 135.761 1.00 38.36 88 HIS C N 1
ATOM 3207 C CA . HIS C 1 121 ? 87.595 95.101 135.405 1.00 38.36 88 HIS C CA 1
ATOM 3208 C C . HIS C 1 121 ? 86.165 95.609 135.488 1.00 38.36 88 HIS C C 1
ATOM 3209 O O . HIS C 1 121 ? 85.889 96.636 136.113 1.00 38.36 88 HIS C O 1
ATOM 3216 N N . LEU C 1 122 ? 85.263 94.881 134.844 1.00 39.68 89 LEU C N 1
ATOM 3217 C CA . LEU C 1 122 ? 83.861 95.268 134.846 1.00 39.68 89 LEU C CA 1
ATOM 3218 C C . LEU C 1 122 ? 83.307 95.195 136.266 1.00 39.68 89 LEU C C 1
ATOM 3219 O O . LEU C 1 122 ? 83.543 94.203 136.968 1.00 39.68 89 LEU C O 1
ATOM 3224 N N . PRO C 1 123 ? 82.592 96.216 136.731 1.00 41.96 90 PRO C N 1
ATOM 3225 C CA . PRO C 1 123 ? 82.021 96.154 138.078 1.00 41.96 90 PRO C CA 1
ATOM 3226 C C . PRO C 1 123 ? 80.875 95.159 138.151 1.00 41.96 90 PRO C C 1
ATOM 3227 O O . PRO C 1 123 ? 80.195 94.881 137.160 1.00 41.96 90 PRO C O 1
ATOM 3231 N N . GLY C 1 124 ? 80.668 94.618 139.347 1.00 44.66 91 GLY C N 1
ATOM 3232 C CA . GLY C 1 124 ? 79.541 93.739 139.583 1.00 44.66 91 GLY C CA 1
ATOM 3233 C C . GLY C 1 124 ? 79.882 92.264 139.588 1.00 44.66 91 GLY C C 1
ATOM 3234 O O . GLY C 1 124 ? 80.991 91.873 139.960 1.00 44.66 91 GLY C O 1
ATOM 3235 N N . LYS C 1 125 ? 78.928 91.437 139.171 1.00 47.46 92 LYS C N 1
ATOM 3236 C CA . LYS C 1 125 ? 79.068 89.991 139.207 1.00 47.46 92 LYS C CA 1
ATOM 3237 C C . LYS C 1 125 ? 78.761 89.409 137.836 1.00 47.46 92 LYS C C 1
ATOM 3238 O O . LYS C 1 125 ? 77.976 89.968 137.066 1.00 47.46 92 LYS C O 1
ATOM 3244 N N . LEU C 1 126 ? 79.391 88.277 137.539 1.00 46.56 93 LEU C N 1
ATOM 3245 C CA . LEU C 1 126 ? 79.147 87.525 136.311 1.00 46.56 93 LEU C CA 1
ATOM 3246 C C . LEU C 1 126 ? 78.452 86.225 136.710 1.00 46.56 93 LEU C C 1
ATOM 3247 O O . LEU C 1 126 ? 79.099 85.198 136.917 1.00 46.56 93 LEU C O 1
ATOM 3252 N N . GLY C 1 127 ? 77.127 86.280 136.818 1.00 50.43 94 GLY C N 1
ATOM 3253 C CA . GLY C 1 127 ? 76.344 85.116 137.187 1.00 50.43 94 GLY C CA 1
ATOM 3254 C C . GLY C 1 127 ? 76.710 84.530 138.535 1.00 50.43 94 GLY C C 1
ATOM 3255 O O . GLY C 1 127 ? 77.211 83.404 138.611 1.00 50.43 94 GLY C O 1
ATOM 3256 N N . ASP C 1 128 ? 76.471 85.294 139.603 1.00 51.55 95 ASP C N 1
ATOM 3257 C CA . ASP C 1 128 ? 76.746 84.889 140.982 1.00 51.55 95 ASP C CA 1
ATOM 3258 C C . ASP C 1 128 ? 78.233 84.675 141.246 1.00 51.55 95 ASP C C 1
ATOM 3259 O O . ASP C 1 128 ? 78.603 84.025 142.229 1.00 51.55 95 ASP C O 1
ATOM 3264 N N . VAL C 1 129 ? 79.098 85.211 140.389 1.00 48.80 96 VAL C N 1
ATOM 3265 C CA . VAL C 1 129 ? 80.543 85.119 140.554 1.00 48.80 96 VAL C CA 1
ATOM 3266 C C . VAL C 1 129 ? 81.109 86.531 140.563 1.00 48.80 96 VAL C C 1
ATOM 3267 O O . VAL C 1 129 ? 80.860 87.309 139.635 1.00 48.80 96 VAL C O 1
ATOM 3271 N N . ASP C 1 130 ? 81.863 86.860 141.609 1.00 47.56 97 ASP C N 1
ATOM 3272 C CA . ASP C 1 130 ? 82.460 88.184 141.715 1.00 47.56 97 ASP C CA 1
ATOM 3273 C C . ASP C 1 130 ? 83.489 88.389 140.611 1.00 47.56 97 ASP C C 1
ATOM 3274 O O . ASP C 1 130 ? 84.376 87.554 140.411 1.00 47.56 97 ASP C O 1
ATOM 3279 N N . ILE C 1 131 ? 83.368 89.506 139.891 1.00 44.11 98 ILE C N 1
ATOM 3280 C CA . ILE C 1 131 ? 84.319 89.805 138.825 1.00 44.11 98 ILE C CA 1
ATOM 3281 C C . ILE C 1 131 ? 85.690 90.132 139.404 1.00 44.11 98 ILE C C 1
ATOM 3282 O O . ILE C 1 131 ? 86.723 89.780 138.823 1.00 44.11 98 ILE C O 1
ATOM 3287 N N . ASP C 1 132 ? 85.726 90.808 140.555 1.00 45.84 99 ASP C N 1
ATOM 3288 C CA . ASP C 1 132 ? 87.002 91.079 141.207 1.00 45.84 99 ASP C CA 1
ATOM 3289 C C . ASP C 1 132 ? 87.672 89.806 141.709 1.00 45.84 99 ASP C C 1
ATOM 3290 O O . ASP C 1 132 ? 88.872 89.828 142.005 1.00 45.84 99 ASP C O 1
ATOM 3295 N N . SER C 1 133 ? 86.929 88.708 141.814 1.00 45.20 100 SER C N 1
ATOM 3296 C CA . SER C 1 133 ? 87.482 87.415 142.189 1.00 45.20 100 SER C CA 1
ATOM 3297 C C . SER C 1 133 ? 88.020 86.636 140.997 1.00 45.20 100 SER C C 1
ATOM 3298 O O . SER C 1 133 ? 88.606 85.566 141.189 1.00 45.20 100 SER C O 1
ATOM 3301 N N . ILE C 1 134 ? 87.835 87.139 139.782 1.00 41.49 101 ILE C N 1
ATOM 3302 C CA . ILE C 1 134 ? 88.322 86.480 138.575 1.00 41.49 101 ILE C CA 1
ATOM 3303 C C . ILE C 1 134 ? 89.742 86.972 138.312 1.00 41.49 101 ILE C C 1
ATOM 3304 O O . ILE C 1 134 ? 89.935 88.179 138.101 1.00 41.49 101 ILE C O 1
ATOM 3309 N N . PRO C 1 135 ? 90.746 86.094 138.316 1.00 39.80 102 PRO C N 1
ATOM 3310 C CA . PRO C 1 135 ? 92.134 86.554 138.180 1.00 39.80 102 PRO C CA 1
ATOM 3311 C C . PRO C 1 135 ? 92.490 86.970 136.763 1.00 39.80 102 PRO C C 1
ATOM 3312 O O . PRO C 1 135 ? 91.639 86.988 135.869 1.00 39.80 102 PRO C O 1
ATOM 3316 N N . VAL C 1 136 ? 93.759 87.308 136.556 1.00 38.19 103 VAL C N 1
ATOM 3317 C CA . VAL C 1 136 ? 94.298 87.628 135.241 1.00 38.19 103 VAL C CA 1
ATOM 3318 C C . VAL C 1 136 ? 95.163 86.455 134.806 1.00 38.19 103 VAL C C 1
ATOM 3319 O O . VAL C 1 136 ? 96.168 86.140 135.457 1.00 38.19 103 VAL C O 1
ATOM 3323 N N . GLY C 1 137 ? 94.773 85.802 133.717 1.00 36.98 104 GLY C N 1
ATOM 3324 C CA . GLY C 1 137 ? 95.529 84.672 133.218 1.00 36.98 104 GLY C CA 1
ATOM 3325 C C . GLY C 1 137 ? 94.748 83.377 133.180 1.00 36.98 104 GLY C C 1
ATOM 3326 O O . GLY C 1 137 ? 93.516 83.387 133.130 1.00 36.98 104 GLY C O 1
ATOM 3327 N N . LEU C 1 138 ? 95.463 82.249 133.203 1.00 36.82 105 LEU C N 1
ATOM 3328 C CA . LEU C 1 138 ? 94.816 80.945 133.122 1.00 36.82 105 LEU C CA 1
ATOM 3329 C C . LEU C 1 138 ? 93.952 80.647 134.338 1.00 36.82 105 LEU C C 1
ATOM 3330 O O . LEU C 1 138 ? 93.005 79.860 134.233 1.00 36.82 105 LEU C O 1
ATOM 3335 N N . GLY C 1 139 ? 94.248 81.260 135.485 1.00 39.72 106 GLY C N 1
ATOM 3336 C CA . GLY C 1 139 ? 93.423 81.062 136.663 1.00 39.72 106 GLY C CA 1
ATOM 3337 C C . GLY C 1 139 ? 92.000 81.545 136.493 1.00 39.72 106 GLY C C 1
ATOM 3338 O O . GLY C 1 139 ? 91.127 81.173 137.283 1.00 39.72 106 GLY C O 1
ATOM 3339 N N . ALA C 1 140 ? 91.747 82.371 135.479 1.00 40.45 107 ALA C N 1
ATOM 3340 C CA . ALA C 1 140 ? 90.401 82.825 135.166 1.00 40.45 107 ALA C CA 1
ATOM 3341 C C . ALA C 1 140 ? 89.605 81.811 134.358 1.00 40.45 107 ALA C C 1
ATOM 3342 O O . ALA C 1 140 ? 88.403 82.013 134.162 1.00 40.45 107 ALA C O 1
ATOM 3344 N N . ILE C 1 141 ? 90.239 80.738 133.880 1.00 40.86 108 ILE C N 1
ATOM 3345 C CA . ILE C 1 141 ? 89.515 79.738 133.100 1.00 40.86 108 ILE C CA 1
ATOM 3346 C C . ILE C 1 141 ? 88.458 79.054 133.959 1.00 40.86 108 ILE C C 1
ATOM 3347 O O . ILE C 1 141 ? 87.319 78.848 133.522 1.00 40.86 108 ILE C O 1
ATOM 3352 N N . LYS C 1 142 ? 88.812 78.698 135.192 1.00 43.74 109 LYS C N 1
ATOM 3353 C CA . LYS C 1 142 ? 87.857 78.082 136.105 1.00 43.74 109 LYS C CA 1
ATOM 3354 C C . LYS C 1 142 ? 87.061 79.103 136.905 1.00 43.74 109 LYS C C 1
ATOM 3355 O O . LYS C 1 142 ? 85.933 78.809 137.317 1.00 43.74 109 LYS C O 1
ATOM 3361 N N . ALA C 1 143 ? 87.622 80.291 137.142 1.00 43.33 110 ALA C N 1
ATOM 3362 C CA . ALA C 1 143 ? 86.889 81.323 137.870 1.00 43.33 110 ALA C CA 1
ATOM 3363 C C . ALA C 1 143 ? 85.676 81.803 137.085 1.00 43.33 110 ALA C C 1
ATOM 3364 O O . ALA C 1 143 ? 84.596 81.993 137.657 1.00 43.33 110 ALA C O 1
ATOM 3366 N N . VAL C 1 144 ? 85.834 82.011 135.784 1.00 43.31 111 VAL C N 1
ATOM 3367 C CA . VAL C 1 144 ? 84.707 82.422 134.939 1.00 43.31 111 VAL C CA 1
ATOM 3368 C C . VAL C 1 144 ? 83.683 81.295 134.894 1.00 43.31 111 VAL C C 1
ATOM 3369 O O . VAL C 1 144 ? 84.069 80.120 134.753 1.00 43.31 111 VAL C O 1
ATOM 3373 N N . PRO C 1 145 ? 82.390 81.586 135.028 1.00 44.80 112 PRO C N 1
ATOM 3374 C CA . PRO C 1 145 ? 81.399 80.516 135.027 1.00 44.80 112 PRO C CA 1
ATOM 3375 C C . PRO C 1 145 ? 81.436 79.747 133.723 1.00 44.80 112 PRO C C 1
ATOM 3376 O O . PRO C 1 145 ? 81.725 80.315 132.652 1.00 44.80 112 PRO C O 1
ATOM 3380 N N . PRO C 1 146 ? 81.167 78.440 133.764 1.00 43.91 113 PRO C N 1
ATOM 3381 C CA . PRO C 1 146 ? 81.137 77.660 132.516 1.00 43.91 113 PRO C CA 1
ATOM 3382 C C . PRO C 1 146 ? 80.118 78.168 131.514 1.00 43.91 113 PRO C C 1
ATOM 3383 O O . PRO C 1 146 ? 80.351 78.067 130.303 1.00 43.91 113 PRO C O 1
ATOM 3387 N N . LEU C 1 147 ? 78.992 78.711 131.981 1.00 44.98 114 LEU C N 1
ATOM 3388 C CA . LEU C 1 147 ? 77.999 79.262 131.065 1.00 44.98 114 LEU C CA 1
ATOM 3389 C C . LEU C 1 147 ? 78.547 80.470 130.315 1.00 44.98 114 LEU C C 1
ATOM 3390 O O . LEU C 1 147 ? 78.261 80.650 129.127 1.00 44.98 114 LEU C O 1
ATOM 3395 N N . GLY C 1 148 ? 79.329 81.314 130.992 1.00 43.27 115 GLY C N 1
ATOM 3396 C CA . GLY C 1 148 ? 79.935 82.447 130.312 1.00 43.27 115 GLY C CA 1
ATOM 3397 C C . GLY C 1 148 ? 80.926 82.022 129.246 1.00 43.27 115 GLY C C 1
ATOM 3398 O O . GLY C 1 148 ? 80.963 82.595 128.153 1.00 43.27 115 GLY C O 1
ATOM 3399 N N . TRP C 1 149 ? 81.743 81.010 129.547 1.00 40.73 116 TRP C N 1
ATOM 3400 C CA . TRP C 1 149 ? 82.657 80.477 128.543 1.00 40.73 116 TRP C CA 1
ATOM 3401 C C . TRP C 1 149 ? 81.890 79.871 127.377 1.00 40.73 116 TRP C C 1
ATOM 3402 O O . TRP C 1 149 ? 82.295 80.012 126.218 1.00 40.73 116 TRP C O 1
ATOM 3413 N N . VAL C 1 150 ? 80.779 79.189 127.664 1.00 42.00 117 VAL C N 1
ATOM 3414 C CA . VAL C 1 150 ? 79.954 78.619 126.602 1.00 42.00 117 VAL C CA 1
ATOM 3415 C C . VAL C 1 150 ? 79.394 79.721 125.713 1.00 42.00 117 VAL C C 1
ATOM 3416 O O . VAL C 1 150 ? 79.379 79.598 124.484 1.00 42.00 117 VAL C O 1
ATOM 3420 N N . GLN C 1 151 ? 78.928 80.817 126.318 1.00 42.97 118 GLN C N 1
ATOM 3421 C CA . GLN C 1 151 ? 78.405 81.934 125.536 1.00 42.97 118 GLN C CA 1
ATOM 3422 C C . GLN C 1 151 ? 79.492 82.579 124.682 1.00 42.97 118 GLN C C 1
ATOM 3423 O O . GLN C 1 151 ? 79.251 82.935 123.523 1.00 42.97 118 GLN C O 1
ATOM 3429 N N . ILE C 1 152 ? 80.695 82.743 125.237 1.00 40.56 119 ILE C N 1
ATOM 3430 C CA . ILE C 1 152 ? 81.794 83.323 124.467 1.00 40.56 119 ILE C CA 1
ATOM 3431 C C . ILE C 1 152 ? 82.170 82.414 123.300 1.00 40.56 119 ILE C C 1
ATOM 3432 O O . ILE C 1 152 ? 82.400 82.879 122.174 1.00 40.56 119 ILE C O 1
ATOM 3437 N N . LEU C 1 153 ? 82.241 81.105 123.551 1.00 40.47 120 LEU C N 1
ATOM 3438 C CA . LEU C 1 153 ? 82.552 80.159 122.486 1.00 40.47 120 LEU C CA 1
ATOM 3439 C C . LEU C 1 153 ? 81.469 80.164 121.417 1.00 40.47 120 LEU C C 1
ATOM 3440 O O . LEU C 1 153 ? 81.767 80.061 120.223 1.00 40.47 120 LEU C O 1
ATOM 3445 N N . LEU C 1 154 ? 80.205 80.278 121.828 1.00 40.22 121 LEU C N 1
ATOM 3446 C CA . LEU C 1 154 ? 79.112 80.352 120.866 1.00 40.22 121 LEU C CA 1
ATOM 3447 C C . LEU C 1 154 ? 79.205 81.618 120.028 1.00 40.22 121 LEU C C 1
ATOM 3448 O O . LEU C 1 154 ? 78.932 81.595 118.825 1.00 40.22 121 LEU C O 1
ATOM 3453 N N . PHE C 1 155 ? 79.581 82.737 120.651 1.00 38.57 122 PHE C N 1
ATOM 3454 C CA . PHE C 1 155 ? 79.760 83.977 119.903 1.00 38.57 122 PHE C CA 1
ATOM 3455 C C . PHE C 1 155 ? 80.874 83.843 118.872 1.00 38.57 122 PHE C C 1
ATOM 3456 O O . PHE C 1 155 ? 80.719 84.264 117.720 1.00 38.57 122 PHE C O 1
ATOM 3464 N N . ALA C 1 156 ? 82.000 83.243 119.265 1.00 38.92 123 ALA C N 1
ATOM 3465 C CA . ALA C 1 156 ? 83.097 83.049 118.319 1.00 38.92 123 ALA C CA 1
ATOM 3466 C C . ALA C 1 156 ? 82.710 82.084 117.200 1.00 38.92 123 ALA C C 1
ATOM 3467 O O . ALA C 1 156 ? 83.076 82.292 116.037 1.00 38.92 123 ALA C O 1
ATOM 3469 N N . SER C 1 157 ? 81.971 81.022 117.531 1.00 39.01 124 SER C N 1
ATOM 3470 C CA . SER C 1 157 ? 81.515 80.078 116.515 1.00 39.01 124 SER C CA 1
ATOM 3471 C C . SER C 1 157 ? 80.543 80.733 115.541 1.00 39.01 124 SER C C 1
ATOM 3472 O O . SER C 1 157 ? 80.599 80.479 114.332 1.00 39.01 124 SER C O 1
ATOM 3475 N N . ALA C 1 158 ? 79.637 81.570 116.050 1.00 39.01 125 ALA C N 1
ATOM 3476 C CA . ALA C 1 158 ? 78.728 82.302 115.178 1.00 39.01 125 ALA C CA 1
ATOM 3477 C C . ALA C 1 158 ? 79.489 83.276 114.291 1.00 39.01 125 ALA C C 1
ATOM 3478 O O . ALA C 1 158 ? 79.143 83.460 113.120 1.00 39.01 125 ALA C O 1
ATOM 3480 N N . LEU C 1 159 ? 80.526 83.917 114.835 1.00 37.47 126 LEU C N 1
ATOM 3481 C CA . LEU C 1 159 ? 81.358 84.794 114.018 1.00 37.47 126 LEU C CA 1
ATOM 3482 C C . LEU C 1 159 ? 82.044 84.016 112.904 1.00 37.47 126 LEU C C 1
ATOM 3483 O O . LEU C 1 159 ? 82.120 84.486 111.763 1.00 37.47 126 LEU C O 1
ATOM 3488 N N . GLU C 1 160 ? 82.558 82.826 113.220 1.00 37.09 127 GLU C N 1
ATOM 3489 C CA . GLU C 1 160 ? 83.206 82.005 112.203 1.00 37.09 127 GLU C CA 1
ATOM 3490 C C . GLU C 1 160 ? 82.217 81.565 111.132 1.00 37.09 127 GLU C C 1
ATOM 3491 O O . GLU C 1 160 ? 82.546 81.549 109.941 1.00 37.09 127 GLU C O 1
ATOM 3497 N N . PHE C 1 161 ? 81.005 81.189 111.540 1.00 39.51 128 PHE C N 1
ATOM 3498 C CA . PHE C 1 161 ? 79.990 80.783 110.572 1.00 39.51 128 PHE C CA 1
ATOM 3499 C C . PHE C 1 161 ? 79.572 81.946 109.681 1.00 39.51 128 PHE C C 1
ATOM 3500 O O . PHE C 1 161 ? 79.437 81.785 108.463 1.00 39.51 128 PHE C O 1
ATOM 3508 N N . LEU C 1 162 ? 79.366 83.126 110.268 1.00 38.73 129 LEU C N 1
ATOM 3509 C CA . LEU C 1 162 ? 78.882 84.274 109.511 1.00 38.73 129 LEU C CA 1
ATOM 3510 C C . LEU C 1 162 ? 79.973 84.915 108.665 1.00 38.73 129 LEU C C 1
ATOM 3511 O O . LEU C 1 162 ? 79.669 85.537 107.642 1.00 38.73 129 LEU C O 1
ATOM 3516 N N . ALA C 1 163 ? 81.234 84.782 109.066 1.00 37.80 130 ALA C N 1
ATOM 3517 C CA . ALA C 1 163 ? 82.361 85.369 108.341 1.00 37.80 130 ALA C CA 1
ATOM 3518 C C . ALA C 1 163 ? 83.413 84.299 108.086 1.00 37.80 130 ALA C C 1
ATOM 3519 O O . ALA C 1 163 ? 84.489 84.307 108.696 1.00 37.80 130 ALA C O 1
ATOM 3521 N N . PRO C 1 164 ? 83.140 83.365 107.183 1.00 38.57 131 PRO C N 1
ATOM 3522 C CA . PRO C 1 164 ? 84.112 82.319 106.862 1.00 38.57 131 PRO C CA 1
ATOM 3523 C C . PRO C 1 164 ? 85.094 82.806 105.802 1.00 38.57 131 PRO C C 1
ATOM 3524 O O . PRO C 1 164 ? 84.954 83.886 105.234 1.00 38.57 131 PRO C O 1
ATOM 3528 N N . GLN C 1 165 ? 86.099 81.977 105.539 1.00 39.43 132 GLN C N 1
ATOM 3529 C CA . GLN C 1 165 ? 87.114 82.282 104.540 1.00 39.43 132 GLN C CA 1
ATOM 3530 C C . GLN C 1 165 ? 86.659 81.764 103.181 1.00 39.43 132 GLN C C 1
ATOM 3531 O O . GLN C 1 165 ? 86.427 80.562 103.014 1.00 39.43 132 GLN C O 1
ATOM 3537 N N . LYS C 1 166 ? 86.529 82.671 102.220 1.00 44.52 133 LYS C N 1
ATOM 3538 C CA . LYS C 1 166 ? 86.195 82.320 100.850 1.00 44.52 133 LYS C CA 1
ATOM 3539 C C . LYS C 1 166 ? 87.468 82.210 100.019 1.00 44.52 133 LYS C C 1
ATOM 3540 O O . LYS C 1 166 ? 88.433 82.949 100.227 1.00 44.52 133 LYS C O 1
ATOM 3546 N N . GLU C 1 167 ? 87.462 81.270 99.073 1.00 48.91 134 GLU C N 1
ATOM 3547 C CA . GLU C 1 167 ? 88.637 81.038 98.245 1.00 48.91 134 GLU C CA 1
ATOM 3548 C C . GLU C 1 167 ? 88.902 82.172 97.263 1.00 48.91 134 GLU C C 1
ATOM 3549 O O . GLU C 1 167 ? 90.047 82.341 96.830 1.00 48.91 134 GLU C O 1
ATOM 3555 N N . ASP C 1 168 ? 87.879 82.947 96.903 1.00 47.29 135 ASP C N 1
ATOM 3556 C CA . ASP C 1 168 ? 88.082 84.072 95.998 1.00 47.29 135 ASP C CA 1
ATOM 3557 C C . ASP C 1 168 ? 88.756 85.250 96.690 1.00 47.29 135 ASP C C 1
ATOM 3558 O O . ASP C 1 168 ? 89.446 86.037 96.032 1.00 47.29 135 ASP C O 1
ATOM 3563 N N . GLN C 1 169 ? 88.570 85.388 97.997 1.00 42.39 136 GLN C N 1
ATOM 3564 C CA . GLN C 1 169 ? 89.137 86.486 98.760 1.00 42.39 136 GLN C CA 1
ATOM 3565 C C . GLN C 1 169 ? 90.536 86.137 99.251 1.00 42.39 136 GLN C C 1
ATOM 3566 O O . GLN C 1 169 ? 90.885 84.961 99.387 1.00 42.39 136 GLN C O 1
ATOM 3572 N N . PRO C 1 170 ? 91.367 87.144 99.513 1.00 37.82 137 PRO C N 1
ATOM 3573 C CA . PRO C 1 170 ? 92.698 86.869 100.041 1.00 37.82 137 PRO C CA 1
ATOM 3574 C C . PRO C 1 170 ? 92.607 86.254 101.423 1.00 37.82 137 PRO C C 1
ATOM 3575 O O . PRO C 1 170 ? 91.602 86.432 102.136 1.00 37.82 137 PRO C O 1
ATOM 3579 N N . PRO C 1 171 ? 93.626 85.500 101.836 1.00 36.07 138 PRO C N 1
ATOM 3580 C CA . PRO C 1 171 ? 93.598 84.900 103.175 1.00 36.07 138 PRO C CA 1
ATOM 3581 C C . PRO C 1 171 ? 93.523 85.963 104.260 1.00 36.07 138 PRO C C 1
ATOM 3582 O O . PRO C 1 171 ? 94.242 86.963 104.230 1.00 36.07 138 PRO C O 1
ATOM 3586 N N . GLY C 1 172 ? 92.639 85.731 105.229 1.00 33.23 139 GLY C N 1
ATOM 3587 C CA . GLY C 1 172 ? 92.408 86.663 106.306 1.00 33.23 139 GLY C CA 1
ATOM 3588 C C . GLY C 1 172 ? 91.349 87.708 106.029 1.00 33.23 139 GLY C C 1
ATOM 3589 O O . GLY C 1 172 ? 90.856 88.335 106.972 1.00 33.23 139 GLY C O 1
ATOM 3590 N N . ALA C 1 173 ? 90.978 87.910 104.764 1.00 34.84 140 ALA C N 1
ATOM 3591 C CA . ALA C 1 173 ? 89.936 88.867 104.396 1.00 34.84 140 ALA C CA 1
ATOM 3592 C C . ALA C 1 173 ? 88.569 88.219 104.618 1.00 34.84 140 ALA C C 1
ATOM 3593 O O . ALA C 1 173 ? 87.836 87.878 103.688 1.00 34.84 140 ALA C O 1
ATOM 3595 N N . VAL C 1 174 ? 88.233 88.051 105.896 1.00 34.81 141 VAL C N 1
ATOM 3596 C CA . VAL C 1 174 ? 87.021 87.337 106.278 1.00 34.81 141 VAL C CA 1
ATOM 3597 C C . VAL C 1 174 ? 85.877 88.269 106.660 1.00 34.81 141 VAL C C 1
ATOM 3598 O O . VAL C 1 174 ? 84.721 87.821 106.700 1.00 34.81 141 VAL C O 1
ATOM 3602 N N . GLN C 1 175 ? 86.156 89.537 106.939 1.00 34.15 142 GLN C N 1
ATOM 3603 C CA . GLN C 1 175 ? 85.093 90.484 107.241 1.00 34.15 142 GLN C CA 1
ATOM 3604 C C . GLN C 1 175 ? 84.206 90.661 106.013 1.00 34.15 142 GLN C C 1
ATOM 3605 O O . GLN C 1 175 ? 84.724 90.792 104.895 1.00 34.15 142 GLN C O 1
ATOM 3611 N N . PRO C 1 176 ? 82.882 90.644 106.167 1.00 35.33 143 PRO C N 1
ATOM 3612 C CA . PRO C 1 176 ? 82.002 90.793 105.003 1.00 35.33 143 PRO C CA 1
ATOM 3613 C C . PRO C 1 176 ? 82.239 92.116 104.292 1.00 35.33 143 PRO C C 1
ATOM 3614 O O . PRO C 1 176 ? 82.565 93.132 104.910 1.00 35.33 143 PRO C O 1
ATOM 3618 N N . ALA C 1 177 ? 82.078 92.089 102.971 1.00 36.17 144 ALA C N 1
ATOM 3619 C CA . ALA C 1 177 ? 82.412 93.241 102.143 1.00 36.17 144 ALA C CA 1
ATOM 3620 C C . ALA C 1 177 ? 81.476 94.404 102.448 1.00 36.17 144 ALA C C 1
ATOM 3621 O O . ALA C 1 177 ? 80.251 94.245 102.449 1.00 36.17 144 ALA C O 1
ATOM 3623 N N . THR C 1 178 ? 82.059 95.575 102.707 1.00 36.85 145 THR C N 1
ATOM 3624 C CA . THR C 1 178 ? 81.322 96.794 102.969 1.00 36.85 145 THR C CA 1
ATOM 3625 C C . THR C 1 178 ? 82.245 97.964 102.664 1.00 36.85 145 THR C C 1
ATOM 3626 O O . THR C 1 178 ? 83.463 97.845 102.857 1.00 36.85 145 THR C O 1
ATOM 3630 N N . PRO C 1 179 ? 81.713 99.078 102.161 1.00 37.39 146 PRO C N 1
ATOM 3631 C CA . PRO C 1 179 ? 82.575 100.237 101.873 1.00 37.39 146 PRO C CA 1
ATOM 3632 C C . PRO C 1 179 ? 83.314 100.771 103.088 1.00 37.39 146 PRO C C 1
ATOM 3633 O O . PRO C 1 179 ? 84.408 101.331 102.941 1.00 37.39 146 PRO C O 1
ATOM 3637 N N . SER C 1 180 ? 82.747 100.618 104.287 1.00 34.94 147 SER C N 1
ATOM 3638 C CA . SER C 1 180 ? 83.393 101.142 105.486 1.00 34.94 147 SER C CA 1
ATOM 3639 C C . SER C 1 180 ? 84.690 100.409 105.802 1.00 34.94 147 SER C C 1
ATOM 3640 O O . SER C 1 180 ? 85.654 101.029 106.265 1.00 34.94 147 SER C O 1
ATOM 3643 N N . PHE C 1 181 ? 84.738 99.100 105.561 1.00 33.02 148 PHE C N 1
ATOM 3644 C CA . PHE C 1 181 ? 85.883 98.268 105.920 1.00 33.02 148 PHE C CA 1
ATOM 3645 C C . PHE C 1 181 ? 86.751 98.055 104.684 1.00 33.02 148 PHE C C 1
ATOM 3646 O O . PHE C 1 181 ? 86.303 97.464 103.696 1.00 33.02 148 PHE C O 1
ATOM 3654 N N . GLU C 1 182 ? 87.990 98.533 104.746 1.00 34.07 149 GLU C N 1
ATOM 3655 C CA . GLU C 1 182 ? 88.934 98.340 103.653 1.00 34.07 149 GLU C CA 1
ATOM 3656 C C . GLU C 1 182 ? 89.390 96.887 103.593 1.00 34.07 149 GLU C C 1
ATOM 3657 O O . GLU C 1 182 ? 89.626 96.257 104.627 1.00 34.07 149 GLU C O 1
ATOM 3663 N N . GLN C 1 183 ? 89.514 96.353 102.378 1.00 32.96 150 GLN C N 1
ATOM 3664 C CA . GLN C 1 183 ? 90.016 95.006 102.156 1.00 32.96 150 GLN C CA 1
ATOM 3665 C C . GLN C 1 183 ? 90.764 94.968 100.831 1.00 32.96 150 GLN C C 1
ATOM 3666 O O . GLN C 1 183 ? 90.311 95.571 99.847 1.00 32.96 150 GLN C O 1
ATOM 3672 N N . PRO C 1 184 ? 91.909 94.272 100.769 1.00 30.59 151 PRO C N 1
ATOM 3673 C CA . PRO C 1 184 ? 92.550 93.593 101.897 1.00 30.59 151 PRO C CA 1
ATOM 3674 C C . PRO C 1 184 ? 93.552 94.486 102.617 1.00 30.59 151 PRO C C 1
ATOM 3675 O O . PRO C 1 184 ? 94.301 94.014 103.468 1.00 30.59 151 PRO C O 1
ATOM 3679 N N . GLY C 1 185 ? 93.563 95.765 102.265 1.00 30.40 152 GLY C N 1
ATOM 3680 C CA . GLY C 1 185 ? 94.526 96.709 102.789 1.00 30.40 152 GLY C CA 1
ATOM 3681 C C . GLY C 1 185 ? 95.828 96.680 102.010 1.00 30.40 152 GLY C C 1
ATOM 3682 O O . GLY C 1 185 ? 96.085 95.802 101.183 1.00 30.40 152 GLY C O 1
ATOM 3683 N N . THR C 1 186 ? 96.662 97.675 102.282 1.00 28.88 153 THR C N 1
ATOM 3684 C CA . THR C 1 186 ? 97.972 97.755 101.659 1.00 28.88 153 THR C CA 1
ATOM 3685 C C . THR C 1 186 ? 98.884 96.671 102.217 1.00 28.88 153 THR C C 1
ATOM 3686 O O . THR C 1 186 ? 98.664 96.142 103.308 1.00 28.88 153 THR C O 1
ATOM 3690 N N . LEU C 1 187 ? 99.918 96.335 101.443 1.00 29.28 154 LEU C N 1
ATOM 3691 C CA . LEU C 1 187 ? 100.873 95.328 101.892 1.00 29.28 154 LEU C CA 1
ATOM 3692 C C . LEU C 1 187 ? 101.599 95.779 103.154 1.00 29.28 154 LEU C C 1
ATOM 3693 O O . LEU C 1 187 ? 101.979 94.951 103.987 1.00 29.28 154 LEU C O 1
ATOM 3698 N N . GLU C 1 188 ? 101.800 97.089 103.311 1.00 29.49 155 GLU C N 1
ATOM 3699 C CA . GLU C 1 188 ? 102.377 97.606 104.547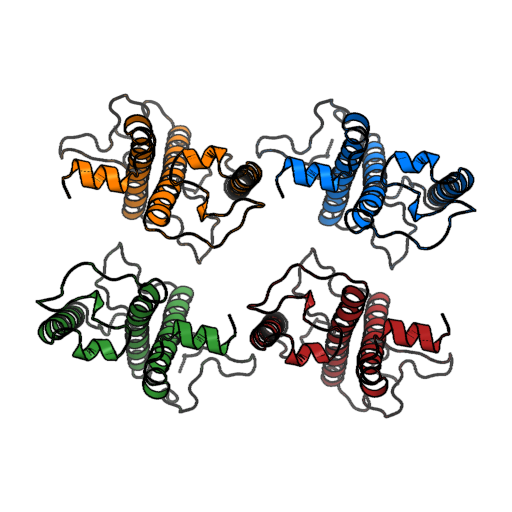 1.00 29.49 155 GLU C CA 1
ATOM 3700 C C . GLU C 1 188 ? 101.490 97.292 105.744 1.00 29.49 155 GLU C C 1
ATOM 3701 O O . GLU C 1 188 ? 101.976 96.834 106.785 1.00 29.49 155 GLU C O 1
ATOM 3707 N N . TYR C 1 189 ? 100.181 97.506 105.610 1.00 28.13 156 TYR C N 1
ATOM 3708 C CA . TYR C 1 189 ? 99.275 97.223 106.715 1.00 28.13 156 TYR C CA 1
ATOM 3709 C C . TYR C 1 189 ? 99.056 95.728 106.908 1.00 28.13 156 TYR C C 1
ATOM 3710 O O . TYR C 1 189 ? 98.863 95.282 108.042 1.00 28.13 156 TYR C O 1
ATOM 3719 N N . GLN C 1 190 ? 99.094 94.942 105.830 1.00 27.48 157 GLN C N 1
ATOM 3720 C CA . GLN C 1 190 ? 99.057 93.491 105.979 1.00 27.48 157 GLN C CA 1
ATOM 3721 C C . GLN C 1 190 ? 100.266 92.993 106.760 1.00 27.48 157 GLN C C 1
ATOM 3722 O O . GLN C 1 190 ? 100.135 92.153 107.660 1.00 27.48 157 GLN C O 1
ATOM 3728 N N . THR C 1 191 ? 101.452 93.516 106.439 1.00 27.07 158 THR C N 1
ATOM 3729 C CA . THR C 1 191 ? 102.657 93.147 107.170 1.00 27.07 158 THR C CA 1
ATOM 3730 C C . THR C 1 191 ? 102.579 93.593 108.623 1.00 27.07 158 THR C C 1
ATOM 3731 O O . THR C 1 191 ? 102.993 92.859 109.525 1.00 27.07 158 THR C O 1
ATOM 3735 N N . LYS C 1 192 ? 102.060 94.799 108.869 1.00 26.11 159 LYS C N 1
ATOM 3736 C CA . LYS C 1 192 ? 101.914 95.277 110.240 1.00 26.11 159 LYS C CA 1
ATOM 3737 C C . LYS C 1 192 ? 100.964 94.392 111.036 1.00 26.11 159 LYS C C 1
ATOM 3738 O O . LYS C 1 192 ? 101.236 94.059 112.196 1.00 26.11 159 LYS C O 1
ATOM 3744 N N . GLU C 1 193 ? 99.842 94.002 110.426 1.00 26.17 160 GLU C N 1
ATOM 3745 C CA . GLU C 1 193 ? 98.901 93.104 111.084 1.00 26.17 160 GLU C CA 1
ATOM 3746 C C . GLU C 1 193 ? 99.554 91.768 111.406 1.00 26.17 160 GLU C C 1
ATOM 3747 O O . GLU C 1 193 ? 99.439 91.262 112.527 1.00 26.17 160 GLU C O 1
ATOM 3753 N N . ILE C 1 194 ? 100.270 91.193 110.437 1.00 26.60 161 ILE C N 1
ATOM 3754 C CA . ILE C 1 194 ? 100.898 89.892 110.644 1.00 26.60 161 ILE C CA 1
ATOM 3755 C C . ILE C 1 194 ? 101.975 89.977 111.721 1.00 26.60 161 ILE C C 1
ATOM 3756 O O . ILE C 1 194 ? 102.117 89.070 112.549 1.00 26.60 161 ILE C O 1
ATOM 3761 N N . ASN C 1 195 ? 102.737 91.072 111.744 1.00 25.48 162 ASN C N 1
ATOM 3762 C CA . ASN C 1 195 ? 103.815 91.207 112.718 1.00 25.48 162 ASN C CA 1
ATOM 3763 C C . ASN C 1 195 ? 103.278 91.419 114.129 1.00 25.48 162 ASN C C 1
ATOM 3764 O O . ASN C 1 195 ? 103.764 90.797 115.083 1.00 25.48 162 ASN C O 1
ATOM 3769 N N . ASN C 1 196 ? 102.282 92.296 114.290 1.00 24.03 163 ASN C N 1
ATOM 3770 C CA . ASN C 1 196 ? 101.687 92.477 115.609 1.00 24.03 163 ASN C CA 1
ATOM 3771 C C . ASN C 1 196 ? 100.988 91.201 116.064 1.00 24.03 163 ASN C C 1
ATOM 3772 O O . ASN C 1 196 ? 100.981 90.882 117.259 1.00 24.03 163 ASN C O 1
ATOM 3777 N N . GLY C 1 197 ? 100.422 90.441 115.123 1.00 24.22 164 GLY C N 1
ATOM 3778 C CA . GLY C 1 197 ? 99.838 89.158 115.471 1.00 24.22 164 GLY C CA 1
ATOM 3779 C C . GLY C 1 197 ? 100.868 88.139 115.914 1.00 24.22 164 GLY C C 1
ATOM 3780 O O . GLY C 1 197 ? 100.623 87.364 116.837 1.00 24.22 164 GLY C O 1
ATOM 3781 N N . ARG C 1 198 ? 102.028 88.116 115.255 1.00 26.36 165 ARG C N 1
ATOM 3782 C CA . ARG C 1 198 ? 103.113 87.245 115.694 1.00 26.36 165 ARG C CA 1
ATOM 3783 C C . ARG C 1 198 ? 103.581 87.622 117.091 1.00 26.36 165 ARG C C 1
ATOM 3784 O O . ARG C 1 198 ? 103.839 86.749 117.930 1.00 26.36 165 ARG C O 1
ATOM 3792 N N . LEU C 1 199 ? 103.699 88.925 117.353 1.00 26.09 166 LEU C N 1
ATOM 3793 C CA . LEU C 1 199 ? 104.098 89.380 118.680 1.00 26.09 166 LEU C CA 1
ATOM 3794 C C . LEU C 1 199 ? 103.079 88.975 119.735 1.00 26.09 166 LEU C C 1
ATOM 3795 O O . LEU C 1 199 ? 103.452 88.510 120.814 1.00 26.09 166 LEU C O 1
ATOM 3800 N N . ALA C 1 200 ? 101.789 89.140 119.443 1.00 26.07 167 ALA C N 1
ATOM 3801 C CA . ALA C 1 200 ? 100.761 88.754 120.405 1.00 26.07 167 ALA C CA 1
ATOM 3802 C C . ALA C 1 200 ? 100.719 87.241 120.597 1.00 26.07 167 ALA C C 1
ATOM 3803 O O . ALA C 1 200 ? 100.479 86.756 121.707 1.00 26.07 167 ALA C O 1
ATOM 3805 N N . MET C 1 201 ? 100.950 86.482 119.524 1.00 27.15 168 MET C N 1
ATOM 3806 C CA . MET C 1 201 ? 101.025 85.029 119.617 1.00 27.15 168 MET C CA 1
ATOM 3807 C C . MET C 1 201 ? 102.136 84.605 120.569 1.00 27.15 168 MET C C 1
ATOM 3808 O O . MET C 1 201 ? 101.911 83.833 121.514 1.00 27.15 168 MET C O 1
ATOM 3813 N N . ILE C 1 202 ? 103.343 85.128 120.338 1.00 26.60 169 ILE C N 1
ATOM 3814 C CA . ILE C 1 202 ? 104.479 84.829 121.203 1.00 26.60 169 ILE C CA 1
ATOM 3815 C C . ILE C 1 202 ? 104.193 85.281 122.628 1.00 26.60 169 ILE C C 1
ATOM 3816 O O . ILE C 1 202 ? 104.506 84.576 123.595 1.00 26.60 169 ILE C O 1
ATOM 3821 N N . ALA C 1 203 ? 103.580 86.457 122.777 1.00 26.65 170 ALA C N 1
ATOM 3822 C CA . ALA C 1 203 ? 103.334 87.019 124.097 1.00 26.65 170 ALA C CA 1
ATOM 3823 C C . ALA C 1 203 ? 102.369 86.163 124.901 1.00 26.65 170 ALA C C 1
ATOM 3824 O O . ALA C 1 203 ? 102.590 85.931 126.089 1.00 26.65 170 ALA C O 1
ATOM 3826 N N . LEU C 1 204 ? 101.291 85.686 124.279 1.00 28.58 171 LEU C N 1
ATOM 3827 C CA . LEU C 1 204 ? 100.346 84.871 125.035 1.00 28.58 171 LEU C CA 1
ATOM 3828 C C . LEU C 1 204 ? 100.896 83.479 125.308 1.00 28.58 171 LEU C C 1
ATOM 3829 O O . LEU C 1 204 ? 100.645 82.919 126.385 1.00 28.58 171 LEU C O 1
ATOM 3834 N N . ALA C 1 205 ? 101.668 82.916 124.372 1.00 29.47 172 ALA C N 1
ATOM 3835 C CA . ALA C 1 205 ? 102.345 81.658 124.667 1.00 29.47 172 ALA C CA 1
ATOM 3836 C C . ALA C 1 205 ? 103.279 81.808 125.863 1.00 29.47 172 ALA C C 1
ATOM 3837 O O . ALA C 1 205 ? 103.300 80.952 126.755 1.00 29.47 172 ALA C O 1
ATOM 3839 N N . GLY C 1 206 ? 104.039 82.905 125.914 1.00 29.91 173 GLY C N 1
ATOM 3840 C CA . GLY C 1 206 ? 104.942 83.143 127.027 1.00 29.91 173 GLY C CA 1
ATOM 3841 C C . GLY C 1 206 ? 104.258 83.574 128.306 1.00 29.91 173 GLY C C 1
ATOM 3842 O O . GLY C 1 206 ? 104.838 83.428 129.385 1.00 29.91 173 GLY C O 1
ATOM 3843 N N . LEU C 1 207 ? 103.053 84.133 128.210 1.00 29.72 174 LEU C N 1
ATOM 3844 C CA . LEU C 1 207 ? 102.263 84.396 129.405 1.00 29.72 174 LEU C CA 1
ATOM 3845 C C . LEU C 1 207 ? 101.798 83.090 130.029 1.00 29.72 174 LEU C C 1
ATOM 3846 O O . LEU C 1 207 ? 101.956 82.873 131.237 1.00 29.72 174 LEU C O 1
ATOM 3851 N N . TRP C 1 208 ? 101.236 82.199 129.208 1.00 31.58 175 TRP C N 1
ATOM 3852 C CA . TRP C 1 208 ? 100.759 80.921 129.724 1.00 31.58 175 TRP C CA 1
ATOM 3853 C C . TRP C 1 208 ? 101.913 80.075 130.246 1.00 31.58 175 TRP C C 1
ATOM 3854 O O . TRP C 1 208 ? 101.831 79.504 131.339 1.00 31.58 175 TRP C O 1
ATOM 3865 N N . LEU C 1 209 ? 103.000 79.986 129.483 1.00 32.93 176 LEU C N 1
ATOM 3866 C CA . LEU C 1 209 ? 104.209 79.302 129.932 1.00 32.93 176 LEU C CA 1
ATOM 3867 C C . LEU C 1 209 ? 105.066 80.335 130.646 1.00 32.93 176 LEU C C 1
ATOM 3868 O O . LEU C 1 209 ? 105.840 81.058 130.019 1.00 32.93 176 LEU C O 1
ATOM 3873 N N . GLY C 1 210 ? 104.938 80.396 131.964 1.00 34.67 177 GLY C N 1
ATOM 3874 C CA . GLY C 1 210 ? 105.540 81.459 132.741 1.00 34.67 177 GLY C CA 1
ATOM 3875 C C . GLY C 1 210 ? 104.612 81.883 133.857 1.00 34.67 177 GLY C C 1
ATOM 3876 O O . GLY C 1 210 ? 105.065 82.269 134.937 1.00 34.67 177 GLY C O 1
ATOM 3877 N N . GLU C 1 211 ? 103.303 81.805 133.611 1.00 36.79 178 GLU C N 1
ATOM 3878 C CA . GLU C 1 211 ? 102.360 81.812 134.721 1.00 36.79 178 GLU C CA 1
ATOM 3879 C C . GLU C 1 211 ? 102.346 80.469 135.437 1.00 36.79 178 GLU C C 1
ATOM 3880 O O . GLU C 1 211 ? 102.177 80.421 136.661 1.00 36.79 178 GLU C O 1
ATOM 3886 N N . LEU C 1 212 ? 102.516 79.374 134.693 1.00 37.36 179 LEU C N 1
ATOM 3887 C CA . LEU C 1 212 ? 102.634 78.060 135.314 1.00 37.36 179 LEU C CA 1
ATOM 3888 C C . LEU C 1 212 ? 104.003 77.876 135.956 1.00 37.36 179 LEU C C 1
ATOM 3889 O O . LEU C 1 212 ? 104.116 77.276 137.031 1.00 37.36 179 LEU C O 1
ATOM 3894 N N . ALA C 1 213 ? 105.055 78.377 135.305 1.00 36.62 180 ALA C N 1
ATOM 3895 C CA . ALA C 1 213 ? 106.409 78.183 135.811 1.00 36.62 180 ALA C CA 1
ATOM 3896 C C . ALA C 1 213 ? 106.647 78.966 137.095 1.00 36.62 180 ALA C C 1
ATOM 3897 O O . ALA C 1 213 ? 107.278 78.459 138.029 1.00 36.62 180 ALA C O 1
ATOM 3899 N N . SER C 1 214 ? 106.152 80.199 137.163 1.00 36.85 181 SER C N 1
ATOM 3900 C CA . SER C 1 214 ? 106.368 81.049 138.326 1.00 36.85 181 SER C CA 1
ATOM 3901 C C . SER C 1 214 ? 105.379 80.781 139.452 1.00 36.85 181 SER C C 1
ATOM 3902 O O . SER C 1 214 ? 105.496 81.399 140.514 1.00 36.85 181 SER C O 1
ATOM 3905 N N . GLY C 1 215 ? 104.419 79.882 139.251 1.00 37.96 182 GLY C N 1
ATOM 3906 C CA . GLY C 1 215 ? 103.428 79.596 140.265 1.00 37.96 182 GLY C CA 1
ATOM 3907 C C . GLY C 1 215 ? 102.256 80.547 140.307 1.00 37.96 182 GLY C C 1
ATOM 3908 O O . GLY C 1 215 ? 101.451 80.469 141.242 1.00 37.96 182 GLY C O 1
ATOM 3909 N N . GLY C 1 216 ? 102.131 81.438 139.336 1.00 36.38 183 GLY C N 1
ATOM 3910 C CA . GLY C 1 216 ? 101.044 82.385 139.285 1.00 36.38 183 GLY C CA 1
ATOM 3911 C C . GLY C 1 216 ? 101.416 83.837 139.515 1.00 36.38 183 GLY C C 1
ATOM 3912 O O . GLY C 1 216 ? 100.544 84.621 139.909 1.00 36.38 183 GLY C O 1
ATOM 3913 N N . THR C 1 217 ? 102.670 84.216 139.289 1.00 35.50 184 THR C N 1
ATOM 3914 C CA . THR C 1 217 ? 103.081 85.601 139.468 1.00 35.50 184 THR C CA 1
ATOM 3915 C C . THR C 1 217 ? 102.433 86.486 138.410 1.00 35.50 184 THR C C 1
ATOM 3916 O O . THR C 1 217 ? 102.258 86.078 137.259 1.00 35.50 184 THR C O 1
ATOM 3920 N N . ASP C 1 218 ? 102.064 87.697 138.812 1.00 33.19 185 ASP C N 1
ATOM 3921 C CA . ASP C 1 218 ? 101.510 88.658 137.871 1.00 33.19 185 ASP C CA 1
ATOM 3922 C C . ASP C 1 218 ? 102.540 88.967 136.787 1.00 33.19 185 ASP C C 1
ATOM 3923 O O . ASP C 1 218 ? 103.714 89.205 137.106 1.00 33.19 185 ASP C O 1
ATOM 3928 N N . PRO C 1 219 ? 102.155 88.951 135.508 1.00 32.25 186 PRO C N 1
ATOM 3929 C CA . PRO C 1 219 ? 103.150 89.185 134.446 1.00 32.25 186 PRO C CA 1
ATOM 3930 C C . PRO C 1 219 ? 103.830 90.539 134.535 1.00 32.25 186 PRO C C 1
ATOM 3931 O O . PRO C 1 219 ? 105.030 90.643 134.257 1.00 32.25 186 PRO C O 1
ATOM 3935 N N . ILE C 1 220 ? 103.097 91.584 134.922 1.00 31.78 187 ILE C N 1
ATOM 3936 C CA . ILE C 1 220 ? 103.705 92.903 135.056 1.00 31.78 187 ILE C CA 1
ATOM 3937 C C . ILE C 1 220 ? 104.678 92.925 136.227 1.00 31.78 187 ILE C C 1
ATOM 3938 O O . ILE C 1 220 ? 105.776 93.483 136.129 1.00 31.78 187 ILE C O 1
ATOM 3943 N N . VAL C 1 221 ? 104.293 92.315 137.350 1.00 31.59 188 VAL C N 1
ATOM 3944 C CA . VAL C 1 221 ? 105.184 92.229 138.502 1.00 31.59 188 VAL C CA 1
ATOM 3945 C C . VAL C 1 221 ? 106.428 91.423 138.152 1.00 31.59 188 VAL C C 1
ATOM 3946 O O . VAL C 1 221 ? 107.553 91.797 138.508 1.00 31.59 188 VAL C O 1
ATOM 3950 N N . ALA C 1 222 ? 106.245 90.303 137.448 1.00 30.60 189 ALA C N 1
ATOM 3951 C CA . ALA C 1 222 ? 107.381 89.477 137.055 1.00 30.60 189 ALA C CA 1
ATOM 3952 C C . ALA C 1 222 ? 108.320 90.234 136.127 1.00 30.60 189 ALA C C 1
ATOM 3953 O O . ALA C 1 222 ? 109.543 90.165 136.282 1.00 30.60 189 ALA C O 1
ATOM 3955 N N . PHE C 1 223 ? 107.768 90.967 135.158 1.00 29.07 190 PHE C N 1
ATOM 3956 C CA . PHE C 1 223 ? 108.608 91.748 134.255 1.00 29.07 190 PHE C CA 1
ATOM 3957 C C . PHE C 1 223 ? 109.346 92.854 134.998 1.00 29.07 190 PHE C C 1
ATOM 3958 O O . PHE C 1 223 ? 110.529 93.103 134.735 1.00 29.07 190 PHE C O 1
ATOM 3966 N N . LYS C 1 224 ? 108.663 93.534 135.923 1.00 31.02 191 LYS C N 1
ATOM 3967 C CA . LYS C 1 224 ? 109.301 94.601 136.685 1.00 31.02 191 LYS C CA 1
ATOM 3968 C C . LYS C 1 224 ? 110.442 94.063 137.536 1.00 31.02 191 LYS C C 1
ATOM 3969 O O . LYS C 1 224 ? 111.499 94.696 137.642 1.00 31.02 191 LYS C O 1
ATOM 3975 N N . THR C 1 225 ? 110.243 92.900 138.160 1.00 30.26 192 THR C N 1
ATOM 3976 C CA . THR C 1 225 ? 111.326 92.269 138.905 1.00 30.26 192 THR C CA 1
ATOM 3977 C C . THR C 1 225 ? 112.463 91.857 137.978 1.00 30.26 192 THR C C 1
ATOM 3978 O O . THR C 1 225 ? 113.641 92.023 138.313 1.00 30.26 192 THR C O 1
ATOM 3982 N N . TRP C 1 226 ? 112.124 91.323 136.802 1.00 28.70 193 TRP C N 1
ATOM 3983 C CA . TRP C 1 226 ? 113.133 90.826 135.873 1.00 28.70 193 TRP C CA 1
ATOM 3984 C C . TRP C 1 226 ? 114.023 91.950 135.353 1.00 28.70 193 TRP C C 1
ATOM 3985 O O . TRP C 1 226 ? 115.245 91.787 135.265 1.00 28.70 193 TRP C O 1
ATOM 3996 N N . VAL C 1 227 ? 113.436 93.099 135.009 1.00 29.86 194 VAL C N 1
ATOM 3997 C CA . VAL C 1 227 ? 114.206 94.212 134.464 1.00 29.86 194 VAL C CA 1
ATOM 3998 C C . VAL C 1 227 ? 114.544 95.262 135.514 1.00 29.86 194 VAL C C 1
ATOM 3999 O O . VAL C 1 227 ? 115.186 96.268 135.185 1.00 29.86 194 VAL C O 1
ATOM 4003 N N . GLY C 1 228 ? 114.150 95.052 136.765 1.00 31.82 195 GLY C N 1
ATOM 4004 C CA . GLY C 1 228 ? 114.497 95.968 137.839 1.00 31.82 195 GLY C CA 1
ATOM 4005 C C . GLY C 1 228 ? 113.873 97.345 137.760 1.00 31.82 195 GLY C C 1
ATOM 4006 O O . GLY C 1 228 ? 114.566 98.346 137.982 1.00 31.82 195 GLY C O 1
ATOM 4007 N N . ILE C 1 229 ? 112.584 97.425 137.448 1.00 32.29 196 ILE C N 1
ATOM 4008 C CA . ILE C 1 229 ? 111.877 98.701 137.448 1.00 32.29 196 ILE C CA 1
ATOM 4009 C C . ILE C 1 229 ? 110.697 98.649 138.411 1.00 32.29 196 ILE C C 1
ATOM 4010 O O . ILE C 1 229 ? 110.626 97.777 139.274 1.00 32.29 196 ILE C O 1
ATOM 4015 N N . GLU D 2 44 ? 155.316 98.048 94.376 1.00 53.17 25 GLU D N 1
ATOM 4016 C CA . GLU D 2 44 ? 154.056 98.780 94.325 1.00 53.17 25 GLU D CA 1
ATOM 4017 C C . GLU D 2 44 ? 153.300 98.656 95.643 1.00 53.17 25 GLU D C 1
ATOM 4018 O O . GLU D 2 44 ? 153.289 97.596 96.268 1.00 53.17 25 GLU D O 1
ATOM 4024 N N . PHE D 2 45 ? 152.668 99.754 96.061 1.00 49.01 26 PHE D N 1
ATOM 4025 C CA . PHE D 2 45 ? 151.851 99.802 97.272 1.00 49.01 26 PHE D CA 1
ATOM 4026 C C . PHE D 2 45 ? 150.418 100.071 96.837 1.00 49.01 26 PHE D C 1
ATOM 4027 O O . PHE D 2 45 ? 150.023 101.232 96.649 1.00 49.01 26 PHE D O 1
ATOM 4035 N N . PRO D 2 46 ? 149.606 99.026 96.657 1.00 46.58 27 PRO D N 1
ATOM 4036 C CA . PRO D 2 46 ? 148.270 99.221 96.068 1.00 46.58 27 PRO D CA 1
ATOM 4037 C C . PRO D 2 46 ? 147.355 100.117 96.883 1.00 46.58 27 PRO D C 1
ATOM 4038 O O . PRO D 2 46 ? 146.510 100.810 96.303 1.00 46.58 27 PRO D O 1
ATOM 4042 N N . PHE D 2 47 ? 147.489 100.126 98.208 1.00 43.42 28 PHE D N 1
ATOM 4043 C CA . PHE D 2 47 ? 146.577 100.855 99.080 1.00 43.42 28 PHE D CA 1
ATOM 4044 C C . PHE D 2 47 ? 147.135 102.208 99.505 1.00 43.42 28 PHE D C 1
ATOM 4045 O O . PHE D 2 47 ? 146.795 102.711 100.581 1.00 43.42 28 PHE D O 1
ATOM 4053 N N . ASP D 2 48 ? 147.982 102.813 98.673 1.00 44.40 29 ASP D N 1
ATOM 4054 C CA . ASP D 2 48 ? 148.546 104.121 98.974 1.00 44.40 29 ASP D CA 1
ATOM 4055 C C . ASP D 2 48 ? 147.586 105.264 98.673 1.00 44.40 29 ASP D C 1
ATOM 4056 O O . ASP D 2 48 ? 147.894 106.413 99.008 1.00 44.40 29 ASP D O 1
ATOM 4061 N N . ASP D 2 49 ? 146.445 104.981 98.050 1.00 42.57 30 ASP D N 1
ATOM 4062 C CA . ASP D 2 49 ? 145.425 105.984 97.780 1.00 42.57 30 ASP D CA 1
ATOM 4063 C C . ASP D 2 49 ? 144.315 105.979 98.823 1.00 42.57 30 ASP D C 1
ATOM 4064 O O . ASP D 2 49 ? 143.309 106.673 98.648 1.00 42.57 30 ASP D O 1
ATOM 4069 N N . GLN D 2 50 ? 144.473 105.215 99.893 1.00 38.33 31 GLN D N 1
ATOM 4070 C CA . GLN D 2 50 ? 143.501 105.134 100.966 1.00 38.33 31 GLN D CA 1
ATOM 4071 C C . GLN D 2 50 ? 143.940 105.985 102.152 1.00 38.33 31 GLN D C 1
ATOM 4072 O O . GLN D 2 50 ? 145.138 106.124 102.416 1.00 38.33 31 GLN D O 1
ATOM 4078 N N . PRO D 2 51 ? 142.991 106.571 102.879 1.00 34.85 32 PRO D N 1
ATOM 4079 C CA . PRO D 2 51 ? 143.356 107.395 104.035 1.00 34.85 32 PRO D CA 1
ATOM 4080 C C . PRO D 2 51 ? 143.901 106.548 105.175 1.00 34.85 32 PRO D C 1
ATOM 4081 O O . PRO D 2 51 ? 143.635 105.349 105.273 1.00 34.85 32 PRO D O 1
ATOM 4085 N N . GLY D 2 52 ? 144.680 107.194 106.045 1.00 32.51 33 GLY D N 1
ATOM 4086 C CA . GLY D 2 52 ? 145.214 106.582 107.242 1.00 32.51 33 GLY D CA 1
ATOM 4087 C C . GLY D 2 52 ? 146.671 106.184 107.134 1.00 32.51 33 GLY D C 1
ATOM 4088 O O . GLY D 2 52 ? 147.291 105.858 108.153 1.00 32.51 33 GLY D O 1
ATOM 4089 N N . GLY D 2 53 ? 147.228 106.201 105.927 1.00 36.57 34 GLY D N 1
ATOM 4090 C CA . GLY D 2 53 ? 148.609 105.813 105.722 1.00 36.57 34 GLY D CA 1
ATOM 4091 C C . GLY D 2 53 ? 149.602 106.687 106.457 1.00 36.57 34 GLY D C 1
ATOM 4092 O O . GLY D 2 53 ? 149.735 107.878 106.160 1.00 36.57 34 GLY D O 1
ATOM 4093 N N . VAL D 2 54 ? 150.306 106.106 107.426 1.00 39.72 35 VAL D N 1
ATOM 4094 C CA . VAL D 2 54 ? 151.310 106.839 108.188 1.00 39.72 35 VAL D CA 1
ATOM 4095 C C . VAL D 2 54 ? 152.686 106.570 107.595 1.00 39.72 35 VAL D C 1
ATOM 4096 O O . VAL D 2 54 ? 153.081 105.415 107.404 1.00 39.72 35 VAL D O 1
ATOM 4100 N N . LYS D 2 55 ? 153.422 107.640 107.300 1.00 44.48 36 LYS D N 1
ATOM 4101 C CA . LYS D 2 55 ? 154.762 107.533 106.740 1.00 44.48 36 LYS D CA 1
ATOM 4102 C C . LYS D 2 55 ? 155.775 108.025 107.764 1.00 44.48 36 LYS D C 1
ATOM 4103 O O . LYS D 2 55 ? 155.953 109.234 107.934 1.00 44.48 36 LYS D O 1
ATOM 4109 N N . TRP D 2 56 ? 156.432 107.095 108.459 1.00 44.39 37 TRP D N 1
ATOM 4110 C CA . TRP D 2 56 ? 157.307 107.474 109.564 1.00 44.39 37 TRP D CA 1
ATOM 4111 C C . TRP D 2 56 ? 158.481 108.320 109.089 1.00 44.39 37 TRP D C 1
ATOM 4112 O O . TRP D 2 56 ? 158.802 109.345 109.700 1.00 44.39 37 TRP D O 1
ATOM 4123 N N . PHE D 2 57 ? 159.121 107.916 108.001 1.00 48.03 38 PHE D N 1
ATOM 4124 C CA . PHE D 2 57 ? 160.306 108.564 107.468 1.00 48.03 38 PHE D CA 1
ATOM 4125 C C . PHE D 2 57 ? 160.098 108.902 105.998 1.00 48.03 38 PHE D C 1
ATOM 4126 O O . PHE D 2 57 ? 159.257 108.294 105.326 1.00 48.03 38 PHE D O 1
ATOM 4134 N N . PRO D 2 58 ? 160.839 109.880 105.469 1.00 49.30 39 PRO D N 1
ATOM 4135 C CA . PRO D 2 58 ? 160.737 110.170 104.029 1.00 49.30 39 PRO D CA 1
ATOM 4136 C C . PRO D 2 58 ? 161.113 108.992 103.149 1.00 49.30 39 PRO D C 1
ATOM 4137 O O . PRO D 2 58 ? 160.654 108.916 102.002 1.00 49.30 39 PRO D O 1
ATOM 4141 N N . SER D 2 59 ? 161.935 108.070 103.647 1.00 51.11 40 SER D N 1
ATOM 4142 C CA . SER D 2 59 ? 162.326 106.880 102.904 1.00 51.11 40 SER D CA 1
ATOM 4143 C C . SER D 2 59 ? 161.515 105.651 103.294 1.00 51.11 40 SER D C 1
ATOM 4144 O O . SER D 2 59 ? 161.848 104.541 102.866 1.00 51.11 40 SER D O 1
ATOM 4147 N N . SER D 2 60 ? 160.466 105.820 104.092 1.00 49.17 41 SER D N 1
ATOM 4148 C CA . SER D 2 60 ? 159.658 104.703 104.554 1.00 49.17 41 SER D CA 1
ATOM 4149 C C . SER D 2 60 ? 158.526 104.408 103.573 1.00 49.17 41 SER D C 1
ATOM 4150 O O . SER D 2 60 ? 158.273 105.155 102.626 1.00 49.17 41 SER D O 1
ATOM 4153 N N . ALA D 2 61 ? 157.842 103.292 103.814 1.00 46.90 42 ALA D N 1
ATOM 4154 C CA . ALA D 2 61 ? 156.712 102.910 102.985 1.00 46.90 42 ALA D CA 1
ATOM 4155 C C . ALA D 2 61 ? 155.548 103.878 103.196 1.00 46.90 42 ALA D C 1
ATOM 4156 O O . ALA D 2 61 ? 155.401 104.455 104.276 1.00 46.90 42 ALA D O 1
ATOM 4158 N N . PRO D 2 62 ? 154.707 104.072 102.175 1.00 44.82 43 PRO D N 1
ATOM 4159 C CA . PRO D 2 62 ? 153.608 105.045 102.305 1.00 44.82 43 PRO D CA 1
ATOM 4160 C C . PRO D 2 62 ? 152.663 104.754 103.454 1.00 44.82 43 PRO D C 1
ATOM 4161 O O . PRO D 2 62 ? 152.095 105.691 104.027 1.00 44.82 43 PRO D O 1
ATOM 4165 N N . TYR D 2 63 ? 152.469 103.486 103.806 1.00 42.33 44 TYR D N 1
ATOM 4166 C CA . TYR D 2 63 ? 151.612 103.125 104.923 1.00 42.33 44 TYR D CA 1
ATOM 4167 C C . TYR D 2 63 ? 152.272 102.011 105.723 1.00 42.33 44 TYR D C 1
ATOM 4168 O O . TYR D 2 63 ? 153.136 101.286 105.226 1.00 42.33 44 TYR D O 1
ATOM 4177 N N . TRP D 2 64 ? 151.847 101.886 106.976 1.00 37.58 45 TRP D N 1
ATOM 4178 C CA . TRP D 2 64 ? 152.468 100.976 107.928 1.00 37.58 45 TRP D CA 1
ATOM 4179 C C . TRP D 2 64 ? 151.769 99.623 107.881 1.00 37.58 45 TRP D C 1
ATOM 4180 O O . TRP D 2 64 ? 150.554 99.537 108.092 1.00 37.58 45 TRP D O 1
ATOM 4191 N N . ASP D 2 65 ? 152.538 98.570 107.604 1.00 38.81 46 ASP D N 1
ATOM 4192 C CA . ASP D 2 65 ? 152.035 97.201 107.597 1.00 38.81 46 ASP D CA 1
ATOM 4193 C C . ASP D 2 65 ? 153.198 96.224 107.730 1.00 38.81 46 ASP D C 1
ATOM 4194 O O . ASP D 2 65 ? 153.500 95.488 106.782 1.00 38.81 46 ASP D O 1
ATOM 4199 N N . PRO D 2 66 ? 153.876 96.192 108.881 1.00 38.50 47 PRO D N 1
ATOM 4200 C CA . PRO D 2 66 ? 155.065 95.333 109.006 1.00 38.50 47 PRO D CA 1
ATOM 4201 C C . PRO D 2 66 ? 154.777 93.853 108.836 1.00 38.50 47 PRO D C 1
ATOM 4202 O O . PRO D 2 66 ? 155.627 93.126 108.307 1.00 38.50 47 PRO D O 1
ATOM 4206 N N . LEU D 2 67 ? 153.611 93.381 109.265 1.00 40.43 48 LEU D N 1
ATOM 4207 C CA . LEU D 2 67 ? 153.271 91.969 109.165 1.00 40.43 48 LEU D CA 1
ATOM 4208 C C . LEU D 2 67 ? 152.589 91.611 107.852 1.00 40.43 48 LEU D C 1
ATOM 4209 O O . LEU D 2 67 ? 152.244 90.443 107.650 1.00 40.43 48 LEU D O 1
ATOM 4214 N N . GLY D 2 68 ? 152.395 92.577 106.961 1.00 41.69 49 GLY D N 1
ATOM 4215 C CA . GLY D 2 68 ? 151.807 92.288 105.663 1.00 41.69 49 GLY D CA 1
ATOM 4216 C C . GLY D 2 68 ? 150.381 91.789 105.727 1.00 41.69 49 GLY D C 1
ATOM 4217 O O . GLY D 2 68 ? 150.014 90.869 104.986 1.00 41.69 49 GLY D O 1
ATOM 4218 N N . PHE D 2 69 ? 149.564 92.378 106.602 1.00 41.14 50 PHE D N 1
ATOM 4219 C CA . PHE D 2 69 ? 148.155 92.010 106.664 1.00 41.14 50 PHE D CA 1
ATOM 4220 C C . PHE D 2 69 ? 147.416 92.364 105.383 1.00 41.14 50 PHE D C 1
ATOM 4221 O O . PHE D 2 69 ? 146.359 91.786 105.111 1.00 41.14 50 PHE D O 1
ATOM 4229 N N . THR D 2 70 ? 147.941 93.300 104.595 1.00 43.19 51 THR D N 1
ATOM 4230 C CA . THR D 2 70 ? 147.305 93.746 103.365 1.00 43.19 51 THR D CA 1
ATOM 4231 C C . THR D 2 70 ? 147.896 93.107 102.116 1.00 43.19 51 THR D C 1
ATOM 4232 O O . THR D 2 70 ? 147.459 93.431 101.008 1.00 43.19 51 THR D O 1
ATOM 4236 N N . ASN D 2 71 ? 148.875 92.217 102.260 1.00 46.88 52 ASN D N 1
ATOM 4237 C CA . ASN D 2 71 ? 149.474 91.579 101.096 1.00 46.88 52 ASN D CA 1
ATOM 4238 C C . ASN D 2 71 ? 148.476 90.647 100.419 1.00 46.88 52 ASN D C 1
ATOM 4239 O O . ASN D 2 71 ? 147.750 89.901 101.082 1.00 46.88 52 ASN D O 1
ATOM 4244 N N . GLU D 2 72 ? 148.447 90.702 99.086 1.00 49.31 53 GLU D N 1
ATOM 4245 C CA . GLU D 2 72 ? 147.622 89.812 98.267 1.00 49.31 53 GLU D CA 1
ATOM 4246 C C . GLU D 2 72 ? 146.148 89.896 98.655 1.00 49.31 53 GLU D C 1
ATOM 4247 O O . GLU D 2 72 ? 145.430 88.895 98.663 1.00 49.31 53 GLU D O 1
ATOM 4253 N N . LYS D 2 73 ? 145.692 91.102 98.976 1.00 45.82 54 LYS D N 1
ATOM 4254 C CA . LYS D 2 73 ? 144.301 91.351 99.325 1.00 45.82 54 LYS D CA 1
ATOM 4255 C C . LYS D 2 73 ? 143.651 92.186 98.233 1.00 45.82 54 LYS D C 1
ATOM 4256 O O . LYS D 2 73 ? 144.225 93.181 97.780 1.00 45.82 54 LYS D O 1
ATOM 4262 N N . THR D 2 74 ? 142.458 91.775 97.814 1.00 44.08 55 THR D N 1
ATOM 4263 C CA . THR D 2 74 ? 141.742 92.485 96.769 1.00 44.08 55 THR D CA 1
ATOM 4264 C C . THR D 2 74 ? 141.201 93.807 97.308 1.00 44.08 55 THR D C 1
ATOM 4265 O O . THR D 2 74 ? 141.418 94.182 98.464 1.00 44.08 55 THR D O 1
ATOM 4269 N N . GLU D 2 75 ? 140.486 94.529 96.444 1.00 42.50 56 GLU D N 1
ATOM 4270 C CA . GLU D 2 75 ? 139.891 95.795 96.857 1.00 42.50 56 GLU D CA 1
ATOM 4271 C C . GLU D 2 75 ? 138.858 95.587 97.959 1.00 42.50 56 GLU D C 1
ATOM 4272 O O . GLU D 2 75 ? 138.807 96.357 98.924 1.00 42.50 56 GLU D O 1
ATOM 4278 N N . ASP D 2 76 ? 138.039 94.540 97.841 1.00 41.23 57 ASP D N 1
ATOM 4279 C CA . ASP D 2 76 ? 136.965 94.320 98.806 1.00 41.23 57 ASP D CA 1
ATOM 4280 C C . ASP D 2 76 ? 137.503 93.899 100.170 1.00 41.23 57 ASP D C 1
ATOM 4281 O O . ASP D 2 76 ? 136.953 94.291 101.206 1.00 41.23 57 ASP D O 1
ATOM 4286 N N . GLU D 2 77 ? 138.570 93.099 100.197 1.00 41.16 58 GLU D N 1
ATOM 4287 C CA . GLU D 2 77 ? 139.124 92.654 101.473 1.00 41.16 58 GLU D CA 1
ATOM 4288 C C . GLU D 2 77 ? 139.692 93.826 102.267 1.00 41.16 58 GLU D C 1
ATOM 4289 O O . GLU D 2 77 ? 139.385 93.995 103.456 1.00 41.16 58 GLU D O 1
ATOM 4295 N N . TYR D 2 78 ? 140.517 94.657 101.623 1.00 36.28 59 TYR D N 1
ATOM 4296 C CA . TYR D 2 78 ? 141.012 95.849 102.299 1.00 36.28 59 TYR D CA 1
ATOM 4297 C C . TYR D 2 78 ? 139.880 96.808 102.626 1.00 36.28 59 TYR D C 1
ATOM 4298 O O . TYR D 2 78 ? 139.935 97.501 103.647 1.00 36.28 59 TYR D O 1
ATOM 4307 N N . TRP D 2 79 ? 138.859 96.878 101.769 1.00 31.80 60 TRP D N 1
ATOM 4308 C CA . TRP D 2 79 ? 137.706 97.717 102.065 1.00 31.80 60 TRP D CA 1
ATOM 4309 C C . TRP D 2 79 ? 137.061 97.298 103.375 1.00 31.80 60 TRP D C 1
ATOM 4310 O O . TRP D 2 79 ? 136.755 98.138 104.227 1.00 31.80 60 TRP D O 1
ATOM 4321 N N . ARG D 2 80 ? 136.855 95.992 103.558 1.00 31.46 61 ARG D N 1
ATOM 4322 C CA . ARG D 2 80 ? 136.235 95.513 104.788 1.00 31.46 61 ARG D CA 1
ATOM 4323 C C . ARG D 2 80 ? 137.144 95.736 105.989 1.00 31.46 61 ARG D C 1
ATOM 4324 O O . ARG D 2 80 ? 136.667 96.065 107.081 1.00 31.46 61 ARG D O 1
ATOM 4332 N N . ILE D 2 81 ? 138.456 95.562 105.811 1.00 32.12 62 ILE D N 1
ATOM 4333 C CA . ILE D 2 81 ? 139.383 95.800 106.917 1.00 32.12 62 ILE D CA 1
ATOM 4334 C C . ILE D 2 81 ? 139.342 97.264 107.349 1.00 32.12 62 ILE D C 1
ATOM 4335 O O . ILE D 2 81 ? 139.306 97.575 108.546 1.00 32.12 62 ILE D O 1
ATOM 4340 N N . ALA D 2 82 ? 139.339 98.186 106.383 1.00 29.97 63 ALA D N 1
ATOM 4341 C CA . ALA D 2 82 ? 139.268 99.609 106.705 1.00 29.97 63 ALA D CA 1
ATOM 4342 C C . ALA D 2 82 ? 137.920 99.979 107.313 1.00 29.97 63 ALA D C 1
ATOM 4343 O O . ALA D 2 82 ? 137.850 100.817 108.220 1.00 29.97 63 ALA D O 1
ATOM 4345 N N . HIS D 2 83 ? 136.840 99.370 106.821 1.00 28.11 64 HIS D N 1
ATOM 4346 C CA . HIS D 2 83 ? 135.519 99.580 107.402 1.00 28.11 64 HIS D CA 1
ATOM 4347 C C . HIS D 2 83 ? 135.500 99.161 108.866 1.00 28.11 64 HIS D C 1
ATOM 4348 O O . HIS D 2 83 ? 134.977 99.878 109.731 1.00 28.11 64 HIS D O 1
ATOM 4355 N N . GLY D 2 84 ? 136.081 97.997 109.161 1.00 28.43 65 GLY D N 1
ATOM 4356 C CA . GLY D 2 84 ? 136.160 97.545 110.538 1.00 28.43 65 GLY D CA 1
ATOM 4357 C C . GLY D 2 84 ? 137.021 98.448 111.397 1.00 28.43 65 GLY D C 1
ATOM 4358 O O . GLY D 2 84 ? 136.697 98.701 112.560 1.00 28.43 65 GLY D O 1
ATOM 4359 N N . GLU D 2 85 ? 138.131 98.939 110.840 1.00 28.48 66 GLU D N 1
ATOM 4360 C CA . GLU D 2 85 ? 138.966 99.886 111.572 1.00 28.48 66 GLU D CA 1
ATOM 4361 C C . GLU D 2 85 ? 138.179 101.131 111.940 1.00 28.48 66 GLU D C 1
ATOM 4362 O O . GLU D 2 85 ? 138.224 101.594 113.085 1.00 28.48 66 GLU D O 1
ATOM 4368 N N . ILE D 2 86 ? 137.446 101.686 110.976 1.00 26.94 67 ILE D N 1
ATOM 4369 C CA . ILE D 2 86 ? 136.696 102.912 111.223 1.00 26.94 67 ILE D CA 1
ATOM 4370 C C . ILE D 2 86 ? 135.603 102.674 112.258 1.00 26.94 67 ILE D C 1
ATOM 4371 O O . ILE D 2 86 ? 135.373 103.512 113.136 1.00 26.94 67 ILE D O 1
ATOM 4376 N N . LYS D 2 87 ? 134.918 101.530 112.184 1.00 26.31 68 LYS D N 1
ATOM 4377 C CA . LYS D 2 87 ? 133.854 101.271 113.153 1.00 26.31 68 LYS D CA 1
ATOM 4378 C C . LYS D 2 87 ? 134.411 101.053 114.559 1.00 26.31 68 LYS D C 1
ATOM 4379 O O . LYS D 2 87 ? 133.887 101.614 115.533 1.00 26.31 68 LYS D O 1
ATOM 4385 N N . ASN D 2 88 ? 135.474 100.248 114.688 1.00 26.65 69 ASN D N 1
ATOM 4386 C CA . ASN D 2 88 ? 136.109 100.060 115.989 1.00 26.65 69 ASN D CA 1
ATOM 4387 C C . ASN D 2 88 ? 136.592 101.390 116.552 1.00 26.65 69 ASN D C 1
ATOM 4388 O O . ASN D 2 88 ? 136.420 101.672 117.744 1.00 26.65 69 ASN D O 1
ATOM 4393 N N . GLY D 2 89 ? 137.183 102.229 115.699 1.00 25.62 70 GLY D N 1
ATOM 4394 C CA . GLY D 2 89 ? 137.699 103.504 116.160 1.00 25.62 70 GLY D CA 1
ATOM 4395 C C . GLY D 2 89 ? 136.616 104.481 116.571 1.00 25.62 70 GLY D C 1
ATOM 4396 O O . GLY D 2 89 ? 136.782 105.221 117.538 1.00 25.62 70 GLY D O 1
ATOM 4397 N N . ARG D 2 90 ? 135.506 104.518 115.832 1.00 26.12 71 ARG D N 1
ATOM 4398 C CA . ARG D 2 90 ? 134.396 105.382 116.224 1.00 26.12 71 ARG D CA 1
ATOM 4399 C C . ARG D 2 90 ? 133.789 104.926 117.544 1.00 26.12 71 ARG D C 1
ATOM 4400 O O . ARG D 2 90 ? 133.452 105.754 118.401 1.00 26.12 71 ARG D O 1
ATOM 4408 N N . LEU D 2 91 ? 133.654 103.609 117.727 1.00 25.76 72 LEU D N 1
ATOM 4409 C CA . LEU D 2 91 ? 133.190 103.080 119.005 1.00 25.76 72 LEU D CA 1
ATOM 4410 C C . LEU D 2 91 ? 134.127 103.484 120.138 1.00 25.76 72 LEU D C 1
ATOM 4411 O O . LEU D 2 91 ? 133.676 103.907 121.212 1.00 25.76 72 LEU D O 1
ATOM 4416 N N . ALA D 2 92 ? 135.436 103.379 119.907 1.00 26.28 73 ALA D N 1
ATOM 4417 C CA . ALA D 2 92 ? 136.408 103.772 120.922 1.00 26.28 73 ALA D CA 1
ATOM 4418 C C . ALA D 2 92 ? 136.362 105.272 121.201 1.00 26.28 73 ALA D C 1
ATOM 4419 O O . ALA D 2 92 ? 136.528 105.695 122.349 1.00 26.28 73 ALA D O 1
ATOM 4421 N N . MET D 2 93 ? 136.167 106.092 120.164 1.00 26.85 74 MET D N 1
ATOM 4422 C CA . MET D 2 93 ? 136.054 107.533 120.372 1.00 26.85 74 MET D CA 1
ATOM 4423 C C . MET D 2 93 ? 134.847 107.867 121.232 1.00 26.85 74 MET D C 1
ATOM 4424 O O . MET D 2 93 ? 134.937 108.699 122.142 1.00 26.85 74 MET D O 1
ATOM 4429 N N . LEU D 2 94 ? 133.710 107.221 120.967 1.00 26.18 75 LEU D N 1
ATOM 4430 C CA . LEU D 2 94 ? 132.536 107.441 121.804 1.00 26.18 75 LEU D CA 1
ATOM 4431 C C . LEU D 2 94 ? 132.789 106.991 123.240 1.00 26.18 75 LEU D C 1
ATOM 4432 O O . LEU D 2 94 ? 132.375 107.664 124.191 1.00 26.18 75 LEU D O 1
ATOM 4437 N N . ALA D 2 95 ? 133.478 105.861 123.419 1.00 26.42 76 ALA D N 1
ATOM 4438 C CA . ALA D 2 95 ? 133.755 105.367 124.767 1.00 26.42 76 ALA D CA 1
ATOM 4439 C C . ALA D 2 95 ? 134.659 106.324 125.541 1.00 26.42 76 ALA D C 1
ATOM 4440 O O . ALA D 2 95 ? 134.405 106.636 126.713 1.00 26.42 76 ALA D O 1
ATOM 4442 N N . VAL D 2 96 ? 135.728 106.801 124.901 1.00 26.75 77 VAL D N 1
ATOM 4443 C CA . VAL D 2 96 ? 136.634 107.714 125.588 1.00 26.75 77 VAL D CA 1
ATOM 4444 C C . VAL D 2 96 ? 135.965 109.062 125.821 1.00 26.75 77 VAL D C 1
ATOM 4445 O O . VAL D 2 96 ? 136.254 109.738 126.812 1.00 26.75 77 VAL D O 1
ATOM 4449 N N . THR D 2 97 ? 135.063 109.477 124.929 1.00 27.44 78 THR D N 1
ATOM 4450 C CA . THR D 2 97 ? 134.289 110.688 125.182 1.00 27.44 78 THR D CA 1
ATOM 4451 C C . THR D 2 97 ? 133.383 110.515 126.394 1.00 27.44 78 THR D C 1
ATOM 4452 O O . THR D 2 97 ? 133.208 111.449 127.184 1.00 27.44 78 THR D O 1
ATOM 4456 N N . HIS D 2 98 ? 132.793 109.328 126.552 1.00 27.66 79 HIS D N 1
ATOM 4457 C CA . HIS D 2 98 ? 132.044 109.029 127.770 1.00 27.66 79 HIS D CA 1
ATOM 4458 C C . HIS D 2 98 ? 132.931 109.169 128.997 1.00 27.66 79 HIS D C 1
ATOM 4459 O O . HIS D 2 98 ? 132.534 109.764 130.006 1.00 27.66 79 HIS D O 1
ATOM 4466 N N . TYR D 2 99 ? 134.141 108.611 128.927 1.00 30.13 80 TYR D N 1
ATOM 4467 C CA . TYR D 2 99 ? 135.068 108.715 130.051 1.00 30.13 80 TYR D CA 1
ATOM 4468 C C . TYR D 2 99 ? 135.397 110.170 130.362 1.00 30.13 80 TYR D C 1
ATOM 4469 O O . TYR D 2 99 ? 135.413 110.575 131.529 1.00 30.13 80 TYR D O 1
ATOM 4478 N N . PHE D 2 100 ? 135.656 110.971 129.327 1.00 29.49 81 PHE D N 1
ATOM 4479 C CA . PHE D 2 100 ? 136.001 112.374 129.524 1.00 29.49 81 PHE D CA 1
ATOM 4480 C C . PHE D 2 100 ? 134.842 113.156 130.129 1.00 29.49 81 PHE D C 1
ATOM 4481 O O . PHE D 2 100 ? 135.044 113.994 131.015 1.00 29.49 81 PHE D O 1
ATOM 4489 N N . VAL D 2 101 ? 133.622 112.912 129.648 1.00 29.21 82 VAL D N 1
ATOM 4490 C CA . VAL D 2 101 ? 132.471 113.680 130.113 1.00 29.21 82 VAL D CA 1
ATOM 4491 C C . VAL D 2 101 ? 132.110 113.299 131.544 1.00 29.21 82 VAL D C 1
ATOM 4492 O O . VAL D 2 101 ? 131.874 114.166 132.392 1.00 29.21 82 VAL D O 1
ATOM 4496 N N . VAL D 2 102 ? 132.061 111.997 131.836 1.00 29.99 83 VAL D N 1
ATOM 4497 C CA . VAL D 2 102 ? 131.676 111.554 133.172 1.00 29.99 83 VAL D CA 1
ATOM 4498 C C . VAL D 2 102 ? 132.774 111.868 134.182 1.00 29.99 83 VAL D C 1
ATOM 4499 O O . VAL D 2 102 ? 132.494 112.230 135.331 1.00 29.99 83 VAL D O 1
ATOM 4503 N N . GLY D 2 103 ? 134.040 111.748 133.774 1.00 31.95 84 GLY D N 1
ATOM 4504 C CA . GLY D 2 103 ? 135.144 112.043 134.668 1.00 31.95 84 GLY D CA 1
ATOM 4505 C C . GLY D 2 103 ? 135.305 113.512 134.990 1.00 31.95 84 GLY D C 1
ATOM 4506 O O . GLY D 2 103 ? 135.996 113.852 135.955 1.00 31.95 84 GLY D O 1
ATOM 4507 N N . SER D 2 104 ? 134.687 114.388 134.203 1.00 31.44 85 SER D N 1
ATOM 4508 C CA . SER D 2 104 ? 134.650 115.811 134.510 1.00 31.44 85 SER D CA 1
ATOM 4509 C C . SER D 2 104 ? 133.552 116.161 135.504 1.00 31.44 85 SER D C 1
ATOM 4510 O O . SER D 2 104 ? 133.394 117.339 135.841 1.00 31.44 85 SER D O 1
ATOM 4513 N N . GLY D 2 105 ? 132.798 115.172 135.974 1.00 32.15 86 GLY D N 1
ATOM 4514 C CA . GLY D 2 105 ? 131.713 115.391 136.901 1.00 32.15 86 GLY D CA 1
ATOM 4515 C C . GLY D 2 105 ? 130.344 115.523 136.279 1.00 32.15 86 GLY D C 1
ATOM 4516 O O . GLY D 2 105 ? 129.352 115.550 137.016 1.00 32.15 86 GLY D O 1
ATOM 4517 N N . LEU D 2 106 ? 130.252 115.597 134.957 1.00 31.82 87 LEU D N 1
ATOM 4518 C CA . LEU D 2 106 ? 128.980 115.780 134.279 1.00 31.82 87 LEU D CA 1
ATOM 4519 C C . LEU D 2 106 ? 128.217 114.464 134.209 1.00 31.82 87 LEU D C 1
ATOM 4520 O O . LEU D 2 106 ? 128.780 113.409 133.907 1.00 31.82 87 LEU D O 1
ATOM 4525 N N . ARG D 2 107 ? 126.918 114.546 134.481 1.00 31.33 88 ARG D N 1
ATOM 4526 C CA . ARG D 2 107 ? 126.039 113.385 134.465 1.00 31.33 88 ARG D CA 1
ATOM 4527 C C . ARG D 2 107 ? 124.617 113.825 134.159 1.00 31.33 88 ARG D C 1
ATOM 4528 O O . ARG D 2 107 ? 124.160 114.852 134.669 1.00 31.33 88 ARG D O 1
ATOM 4536 N N . PHE D 2 108 ? 123.910 113.066 133.330 1.00 31.52 89 PHE D N 1
ATOM 4537 C CA . PHE D 2 108 ? 122.508 113.348 133.108 1.00 31.52 89 PHE D CA 1
ATOM 4538 C C . PHE D 2 108 ? 121.702 112.984 134.350 1.00 31.52 89 PHE D C 1
ATOM 4539 O O . PHE D 2 108 ? 122.053 112.055 135.080 1.00 31.52 89 PHE D O 1
ATOM 4547 N N . PRO D 2 109 ? 120.613 113.703 134.612 1.00 32.24 90 PRO D N 1
ATOM 4548 C CA . PRO D 2 109 ? 119.747 113.367 135.756 1.00 32.24 90 PRO D CA 1
ATOM 4549 C C . PRO D 2 109 ? 118.828 112.186 135.460 1.00 32.24 90 PRO D C 1
ATOM 4550 O O . PRO D 2 109 ? 117.618 112.226 135.694 1.00 32.24 90 PRO D O 1
ATOM 4554 N N . PHE D 2 110 ? 119.411 111.112 134.937 1.00 31.29 91 PHE D N 1
ATOM 4555 C CA . PHE D 2 110 ? 118.660 109.924 134.563 1.00 31.29 91 PHE D CA 1
ATOM 4556 C C . PHE D 2 110 ? 118.516 108.985 135.754 1.00 31.29 91 PHE D C 1
ATOM 4557 O O . PHE D 2 110 ? 119.391 108.904 136.620 1.00 31.29 91 PHE D O 1
ATOM 4565 N N . LYS D 2 111 ? 117.394 108.266 135.783 1.00 33.79 92 LYS D N 1
ATOM 4566 C CA . LYS D 2 111 ? 117.085 107.312 136.852 1.00 33.79 92 LYS D CA 1
ATOM 4567 C C . LYS D 2 111 ? 116.609 106.025 136.183 1.00 33.79 92 LYS D C 1
ATOM 4568 O O . LYS D 2 111 ? 115.432 105.889 135.842 1.00 33.79 92 LYS D O 1
ATOM 4574 N N . PHE D 2 112 ? 117.532 105.085 135.994 1.00 32.50 93 PHE D N 1
ATOM 4575 C CA . PHE D 2 112 ? 117.225 103.808 135.351 1.00 32.50 93 PHE D CA 1
ATOM 4576 C C . PHE D 2 112 ? 116.700 102.857 136.418 1.00 32.50 93 PHE D C 1
ATOM 4577 O O . PHE D 2 112 ? 117.457 102.130 137.061 1.00 32.50 93 PHE D O 1
ATOM 4585 N N . GLY D 2 113 ? 115.384 102.853 136.596 1.00 34.52 94 GLY D N 1
ATOM 4586 C CA . GLY D 2 113 ? 114.801 102.066 137.670 1.00 34.52 94 GLY D CA 1
ATOM 4587 C C . GLY D 2 113 ? 115.233 102.610 139.016 1.00 34.52 94 GLY D C 1
ATOM 4588 O O . GLY D 2 113 ? 115.115 103.807 139.295 1.00 34.52 94 GLY D O 1
ATOM 4589 N N . SER D 2 114 ? 115.747 101.725 139.868 1.00 35.99 95 SER D N 1
ATOM 4590 C CA . SER D 2 114 ? 116.231 102.126 141.181 1.00 35.99 95 SER D CA 1
ATOM 4591 C C . SER D 2 114 ? 117.655 102.665 141.152 1.00 35.99 95 SER D C 1
ATOM 4592 O O . SER D 2 114 ? 118.154 103.101 142.194 1.00 35.99 95 SER D O 1
ATOM 4595 N N . VAL D 2 115 ? 118.315 102.646 139.997 1.00 35.10 96 VAL D N 1
ATOM 4596 C CA . VAL D 2 115 ? 119.700 103.084 139.867 1.00 35.10 96 VAL D CA 1
ATOM 4597 C C . VAL D 2 115 ? 119.726 104.433 139.164 1.00 35.10 96 VAL D C 1
ATOM 4598 O O . VAL D 2 115 ? 119.155 104.589 138.078 1.00 35.10 96 VAL D O 1
ATOM 4602 N N . SER D 2 116 ? 120.386 105.405 139.782 1.00 35.47 97 SER D N 1
ATOM 4603 C CA . SER D 2 116 ? 120.596 106.717 139.192 1.00 35.47 97 SER D CA 1
ATOM 4604 C C . SER D 2 116 ? 122.006 106.812 138.622 1.00 35.47 97 SER D C 1
ATOM 4605 O O . SER D 2 116 ? 122.881 106.000 138.932 1.00 35.47 97 SER D O 1
ATOM 4608 N N . THR D 2 117 ? 122.216 107.819 137.772 1.00 33.12 98 THR D N 1
ATOM 4609 C CA . THR D 2 117 ? 123.514 107.994 137.131 1.00 33.12 98 THR D CA 1
ATOM 4610 C C . THR D 2 117 ? 124.628 108.281 138.125 1.00 33.12 98 THR D C 1
ATOM 4611 O O . THR D 2 117 ? 125.793 108.008 137.817 1.00 33.12 98 THR D O 1
ATOM 4615 N N . ALA D 2 118 ? 124.308 108.814 139.301 1.00 35.54 99 ALA D N 1
ATOM 4616 C CA . ALA D 2 118 ? 125.302 109.061 140.335 1.00 35.54 99 ALA D CA 1
ATOM 4617 C C . ALA D 2 118 ? 125.756 107.786 141.029 1.00 35.54 99 ALA D C 1
ATOM 4618 O O . ALA D 2 118 ? 126.785 107.801 141.711 1.00 35.54 99 ALA D O 1
ATOM 4620 N N . ASP D 2 119 ? 125.022 106.689 140.868 1.00 36.95 100 ASP D N 1
ATOM 4621 C CA . ASP D 2 119 ? 125.406 105.398 141.419 1.00 36.95 100 ASP D CA 1
ATOM 4622 C C . ASP D 2 119 ? 126.078 104.487 140.406 1.00 36.95 100 ASP D C 1
ATOM 4623 O O . ASP D 2 119 ? 126.336 103.324 140.721 1.00 36.95 100 ASP D O 1
ATOM 4628 N N . VAL D 2 120 ? 126.368 104.983 139.208 1.00 33.94 101 VAL D N 1
ATOM 4629 C CA . VAL D 2 120 ? 127.017 104.200 138.162 1.00 33.94 101 VAL D CA 1
ATOM 4630 C C . VAL D 2 120 ? 128.475 104.636 138.083 1.00 33.94 101 VAL D C 1
ATOM 4631 O O . VAL D 2 120 ? 128.760 105.778 137.698 1.00 33.94 101 VAL D O 1
ATOM 4635 N N . PRO D 2 121 ? 129.424 103.775 138.454 1.00 34.06 102 PRO D N 1
ATOM 4636 C CA . PRO D 2 121 ? 130.833 104.189 138.486 1.00 34.06 102 PRO D CA 1
ATOM 4637 C C . PRO D 2 121 ? 131.405 104.470 137.108 1.00 34.06 102 PRO D C 1
ATOM 4638 O O . PRO D 2 121 ? 130.938 103.920 136.106 1.00 34.06 102 PRO D O 1
ATOM 4642 N N . LEU D 2 122 ? 132.413 105.333 137.048 1.00 33.73 103 LEU D N 1
ATOM 4643 C CA . LEU D 2 122 ? 133.180 105.540 135.829 1.00 33.73 103 LEU D CA 1
ATOM 4644 C C . LEU D 2 122 ? 134.181 104.401 135.684 1.00 33.73 103 LEU D C 1
ATOM 4645 O O . LEU D 2 122 ? 135.021 104.190 136.566 1.00 33.73 103 LEU D O 1
ATOM 4650 N N . GLY D 2 123 ? 134.089 103.668 134.585 1.00 32.47 104 GLY D N 1
ATOM 4651 C CA . GLY D 2 123 ? 134.968 102.552 134.327 1.00 32.47 104 GLY D CA 1
ATOM 4652 C C . GLY D 2 123 ? 134.218 101.250 134.130 1.00 32.47 104 GLY D C 1
ATOM 4653 O O . GLY D 2 123 ? 133.023 101.218 133.826 1.00 32.47 104 GLY D O 1
ATOM 4654 N N . LEU D 2 124 ? 134.949 100.148 134.312 1.00 32.74 105 LEU D N 1
ATOM 4655 C CA . LEU D 2 124 ? 134.384 98.817 134.131 1.00 32.74 105 LEU D CA 1
ATOM 4656 C C . LEU D 2 124 ? 133.330 98.472 135.173 1.00 32.74 105 LEU D C 1
ATOM 4657 O O . LEU D 2 124 ? 132.466 97.631 134.899 1.00 32.74 105 LEU D O 1
ATOM 4662 N N . GLY D 2 125 ? 133.365 99.108 136.347 1.00 33.68 106 GLY D N 1
ATOM 4663 C CA . GLY D 2 125 ? 132.374 98.838 137.372 1.00 33.68 106 GLY D CA 1
ATOM 4664 C C . GLY D 2 125 ? 130.957 99.175 136.960 1.00 33.68 106 GLY D C 1
ATOM 4665 O O . GLY D 2 125 ? 130.010 98.709 137.600 1.00 33.68 106 GLY D O 1
ATOM 4666 N N . ALA D 2 126 ? 130.793 99.975 135.907 1.00 32.29 107 ALA D N 1
ATOM 4667 C CA . ALA D 2 126 ? 129.474 100.271 135.368 1.00 32.29 107 ALA D CA 1
ATOM 4668 C C . ALA D 2 126 ? 128.847 99.083 134.655 1.00 32.29 107 ALA D C 1
ATOM 4669 O O . ALA D 2 126 ? 127.642 99.117 134.384 1.00 32.29 107 ALA D O 1
ATOM 4671 N N . ILE D 2 127 ? 129.625 98.045 134.341 1.00 33.03 108 ILE D N 1
ATOM 4672 C CA . ILE D 2 127 ? 129.074 96.895 133.630 1.00 33.03 108 ILE D CA 1
ATOM 4673 C C . ILE D 2 127 ? 128.015 96.199 134.476 1.00 33.03 108 ILE D C 1
ATOM 4674 O O . ILE D 2 127 ? 126.933 95.855 133.986 1.00 33.03 108 ILE D O 1
ATOM 4679 N N . LYS D 2 128 ? 128.300 95.996 135.762 1.00 35.01 109 LYS D N 1
ATOM 4680 C CA . LYS D 2 128 ? 127.349 95.345 136.653 1.00 35.01 109 LYS D CA 1
ATOM 4681 C C . LYS D 2 128 ? 126.459 96.332 137.395 1.00 35.01 109 LYS D C 1
ATOM 4682 O O . LYS D 2 128 ? 125.326 95.985 137.748 1.00 35.01 109 LYS D O 1
ATOM 4688 N N . ALA D 2 129 ? 126.942 97.550 137.644 1.00 33.12 110 ALA D N 1
ATOM 4689 C CA . ALA D 2 129 ? 126.149 98.520 138.393 1.00 33.12 110 ALA D CA 1
ATOM 4690 C C . ALA D 2 129 ? 124.946 98.994 137.588 1.00 33.12 110 ALA D C 1
ATOM 4691 O O . ALA D 2 129 ? 123.826 99.057 138.108 1.00 33.12 110 ALA D O 1
ATOM 4693 N N . LEU D 2 130 ? 125.158 99.343 136.324 1.00 30.38 111 LEU D N 1
ATOM 4694 C CA . LEU D 2 130 ? 124.049 99.741 135.472 1.00 30.38 111 LEU D CA 1
ATOM 4695 C C . LEU D 2 130 ? 123.131 98.546 135.226 1.00 30.38 111 LEU D C 1
ATOM 4696 O O . LEU D 2 130 ? 123.611 97.424 135.037 1.00 30.38 111 LEU D O 1
ATOM 4701 N N . PRO D 2 131 ? 121.813 98.746 135.244 1.00 28.88 112 PRO D N 1
ATOM 4702 C CA . PRO D 2 131 ? 120.897 97.628 134.990 1.00 28.88 112 PRO D CA 1
ATOM 4703 C C . PRO D 2 131 ? 121.131 97.014 133.618 1.00 28.88 112 PRO D C 1
ATOM 4704 O O . PRO D 2 131 ? 121.457 97.706 132.652 1.00 28.88 112 PRO D O 1
ATOM 4708 N N . TRP D 2 132 ? 120.966 95.691 133.546 1.00 27.02 113 TRP D N 1
ATOM 4709 C CA . TRP D 2 132 ? 121.215 94.975 132.299 1.00 27.02 113 TRP D CA 1
ATOM 4710 C C . TRP D 2 132 ? 120.236 95.380 131.206 1.00 27.02 113 TRP D C 1
ATOM 4711 O O . TRP D 2 132 ? 120.545 95.245 130.017 1.00 27.02 113 TRP D O 1
ATOM 4722 N N . ALA D 2 133 ? 119.051 95.867 131.582 1.00 28.46 114 ALA D N 1
ATOM 4723 C CA . ALA D 2 133 ? 118.080 96.300 130.583 1.00 28.46 114 ALA D CA 1
ATOM 4724 C C . ALA D 2 133 ? 118.567 97.538 129.838 1.00 28.46 114 ALA D C 1
ATOM 4725 O O . ALA D 2 133 ? 118.341 97.669 128.630 1.00 28.46 114 ALA D O 1
ATOM 4727 N N . VAL D 2 134 ? 119.236 98.455 130.538 1.00 28.18 115 VAL D N 1
ATOM 4728 C CA . VAL D 2 134 ? 119.801 99.629 129.877 1.00 28.18 115 VAL D CA 1
ATOM 4729 C C . VAL D 2 134 ? 120.884 99.212 128.890 1.00 28.18 115 VAL D C 1
ATOM 4730 O O . VAL D 2 134 ? 120.964 99.739 127.773 1.00 28.18 115 VAL D O 1
ATOM 4734 N N . TRP D 2 135 ? 121.735 98.262 129.287 1.00 28.40 116 TRP D N 1
ATOM 4735 C CA . TRP D 2 135 ? 122.751 97.746 128.375 1.00 28.40 116 TRP D CA 1
ATOM 4736 C C . TRP D 2 135 ? 122.113 97.099 127.154 1.00 28.40 116 TRP D C 1
ATOM 4737 O O . TRP D 2 135 ? 122.574 97.295 126.022 1.00 28.40 116 TRP D O 1
ATOM 4748 N N . LEU D 2 136 ? 121.049 96.321 127.367 1.00 28.03 117 LEU D N 1
ATOM 4749 C CA . LEU D 2 136 ? 120.362 95.680 126.252 1.00 28.03 117 LEU D CA 1
ATOM 4750 C C . LEU D 2 136 ? 119.758 96.711 125.310 1.00 28.03 117 LEU D C 1
ATOM 4751 O O . LEU D 2 136 ? 119.798 96.542 124.089 1.00 28.03 117 LEU D O 1
ATOM 4756 N N . GLN D 2 137 ? 119.194 97.789 125.857 1.00 28.13 118 GLN D N 1
ATOM 4757 C CA . GLN D 2 137 ? 118.603 98.819 125.008 1.00 28.13 118 GLN D CA 1
ATOM 4758 C C . GLN D 2 137 ? 119.669 99.591 124.238 1.00 28.13 118 GLN D C 1
ATOM 4759 O O . GLN D 2 137 ? 119.450 99.975 123.084 1.00 28.13 118 GLN D O 1
ATOM 4765 N N . ILE D 2 138 ? 120.828 99.831 124.854 1.00 28.09 119 ILE D N 1
ATOM 4766 C CA . ILE D 2 138 ? 121.924 100.477 124.133 1.00 28.09 119 ILE D CA 1
ATOM 4767 C C . ILE D 2 138 ? 122.410 99.585 122.994 1.00 28.09 119 ILE D C 1
ATOM 4768 O O . ILE D 2 138 ? 122.650 100.054 121.871 1.00 28.09 119 ILE D O 1
ATOM 4773 N N . ALA D 2 139 ? 122.555 98.285 123.263 1.00 26.97 120 ALA D N 1
ATOM 4774 C CA . ALA D 2 139 ? 122.945 97.352 122.212 1.00 26.97 120 ALA D CA 1
ATOM 4775 C C . ALA D 2 139 ? 121.892 97.288 121.112 1.00 26.97 120 ALA D C 1
ATOM 4776 O O . ALA D 2 139 ? 122.226 97.162 119.930 1.00 26.97 120 ALA D O 1
ATOM 4778 N N . ALA D 2 140 ? 120.613 97.372 121.483 1.00 27.45 121 ALA D N 1
ATOM 4779 C CA . ALA D 2 140 ? 119.540 97.373 120.495 1.00 27.45 121 ALA D CA 1
ATOM 4780 C C . ALA D 2 140 ? 119.576 98.630 119.635 1.00 27.45 121 ALA D C 1
ATOM 4781 O O . ALA D 2 140 ? 119.305 98.571 118.433 1.00 27.45 121 ALA D O 1
ATOM 4783 N N . PHE D 2 141 ? 119.886 99.779 120.238 1.00 27.47 122 PHE D N 1
ATOM 4784 C CA . PHE D 2 141 ? 120.046 101.005 119.462 1.00 27.47 122 PHE D CA 1
ATOM 4785 C C . PHE D 2 141 ? 121.205 100.881 118.482 1.00 27.47 122 PHE D C 1
ATOM 4786 O O . PHE D 2 141 ? 121.100 101.297 117.319 1.00 27.47 122 PHE D O 1
ATOM 4794 N N . CYS D 2 142 ? 122.320 100.303 118.934 1.00 27.30 123 CYS D N 1
ATOM 4795 C CA . CYS D 2 142 ? 123.445 100.074 118.034 1.00 27.30 123 CYS D CA 1
ATOM 4796 C C . CYS D 2 142 ? 123.060 99.129 116.902 1.00 27.30 123 CYS D C 1
ATOM 4797 O O . CYS D 2 142 ? 123.463 99.329 115.752 1.00 27.30 123 CYS D O 1
ATOM 4800 N N . LEU D 2 143 ? 122.276 98.094 117.211 1.00 27.18 124 LEU D N 1
ATOM 4801 C CA . LEU D 2 143 ? 121.808 97.174 116.179 1.00 27.18 124 LEU D CA 1
ATOM 4802 C C . LEU D 2 143 ? 120.885 97.872 115.187 1.00 27.18 124 LEU D C 1
ATOM 4803 O O . LEU D 2 143 ? 120.939 97.597 113.985 1.00 27.18 124 LEU D O 1
ATOM 4808 N N . VAL D 2 144 ? 120.024 98.767 115.670 1.00 27.52 125 VAL D N 1
ATOM 4809 C CA . VAL D 2 144 ? 119.150 99.524 114.776 1.00 27.52 125 VAL D CA 1
ATOM 4810 C C . VAL D 2 144 ? 119.980 100.385 113.832 1.00 27.52 125 VAL D C 1
ATOM 4811 O O . VAL D 2 144 ? 119.710 100.454 112.625 1.00 27.52 125 VAL D O 1
ATOM 4815 N N . LEU D 2 145 ? 121.008 101.048 114.367 1.00 27.85 126 LEU D N 1
ATOM 4816 C CA . LEU D 2 145 ? 121.893 101.845 113.522 1.00 27.85 126 LEU D CA 1
ATOM 4817 C C . LEU D 2 145 ? 122.622 100.974 112.503 1.00 27.85 126 LEU D C 1
ATOM 4818 O O . LEU D 2 145 ? 122.779 101.364 111.340 1.00 27.85 126 LEU D O 1
ATOM 4823 N N . GLU D 2 146 ? 123.076 99.791 112.924 1.00 27.09 127 GLU D N 1
ATOM 4824 C CA . GLU D 2 146 ? 123.737 98.872 112.002 1.00 27.09 127 GLU D CA 1
ATOM 4825 C C . GLU D 2 146 ? 122.792 98.425 110.893 1.00 27.09 127 GLU D C 1
ATOM 4826 O O . GLU D 2 146 ? 123.190 98.334 109.727 1.00 27.09 127 GLU D O 1
ATOM 4832 N N . VAL D 2 147 ? 121.539 98.131 111.242 1.00 27.61 128 VAL D N 1
ATOM 4833 C CA . VAL D 2 147 ? 120.549 97.741 110.242 1.00 27.61 128 VAL D CA 1
ATOM 4834 C C . VAL D 2 147 ? 120.328 98.873 109.251 1.00 27.61 128 VAL D C 1
ATOM 4835 O O . VAL D 2 147 ? 120.274 98.656 108.035 1.00 27.61 128 VAL D O 1
ATOM 4839 N N . LEU D 2 148 ? 120.203 100.100 109.756 1.00 27.86 129 LEU D N 1
ATOM 4840 C CA . LEU D 2 148 ? 119.904 101.236 108.898 1.00 27.86 129 LEU D CA 1
ATOM 4841 C C . LEU D 2 148 ? 121.096 101.694 108.070 1.00 27.86 129 LEU D C 1
ATOM 4842 O O . LEU D 2 148 ? 120.902 102.391 107.070 1.00 27.86 129 LEU D O 1
ATOM 4847 N N . THR D 2 149 ? 122.318 101.324 108.453 1.00 28.19 130 THR D N 1
ATOM 4848 C CA . THR D 2 149 ? 123.503 101.796 107.752 1.00 28.19 130 THR D CA 1
ATOM 4849 C C . THR D 2 149 ? 124.262 100.705 107.010 1.00 28.19 130 THR D C 1
ATOM 4850 O O . THR D 2 149 ? 125.131 101.029 106.196 1.00 28.19 130 THR D O 1
ATOM 4854 N N . GLU D 2 150 ? 123.963 99.430 107.262 1.00 29.35 131 GLU D N 1
ATOM 4855 C CA . GLU D 2 150 ? 124.646 98.326 106.597 1.00 29.35 131 GLU D CA 1
ATOM 4856 C C . GLU D 2 150 ? 123.680 97.432 105.829 1.00 29.35 131 GLU D C 1
ATOM 4857 O O . GLU D 2 150 ? 123.973 96.251 105.620 1.00 29.35 131 GLU D O 1
ATOM 4863 N N . ASN D 2 151 ? 122.534 97.967 105.408 1.00 32.01 132 ASN D N 1
ATOM 4864 C CA . ASN D 2 151 ? 121.493 97.152 104.794 1.00 32.01 132 ASN D CA 1
ATOM 4865 C C . ASN D 2 151 ? 121.965 96.513 103.488 1.00 32.01 132 ASN D C 1
ATOM 4866 O O . ASN D 2 151 ? 121.756 95.309 103.305 1.00 32.01 132 ASN D O 1
ATOM 4871 N N . PRO D 2 152 ? 122.578 97.249 102.537 1.00 32.71 133 PRO D N 1
ATOM 4872 C CA . PRO D 2 152 ? 123.190 96.544 101.401 1.00 32.71 133 PRO D CA 1
ATOM 4873 C C . PRO D 2 152 ? 124.410 95.728 101.800 1.00 32.71 133 PRO D C 1
ATOM 4874 O O . PRO D 2 152 ? 124.483 94.522 101.549 1.00 32.71 133 PRO D O 1
ATOM 4878 N N . GLY D 2 153 ? 125.370 96.397 102.442 1.00 32.57 134 GLY D N 1
ATOM 4879 C CA . GLY D 2 153 ? 126.712 95.842 102.549 1.00 32.57 134 GLY D CA 1
ATOM 4880 C C . GLY D 2 153 ? 126.825 94.693 103.529 1.00 32.57 134 GLY D C 1
ATOM 4881 O O . GLY D 2 153 ? 127.522 93.709 103.270 1.00 32.57 134 GLY D O 1
ATOM 4882 N N . PHE D 2 154 ? 126.152 94.807 104.676 1.00 31.27 135 PHE D N 1
ATOM 4883 C CA . PHE D 2 154 ? 126.334 93.876 105.793 1.00 31.27 135 PHE D CA 1
ATOM 4884 C C . PHE D 2 154 ? 127.796 93.824 106.228 1.00 31.27 135 PHE D C 1
ATOM 4885 O O . PHE D 2 154 ? 128.345 92.757 106.510 1.00 31.27 135 PHE D O 1
ATOM 4893 N N . GLY D 2 155 ? 128.435 94.992 106.283 1.00 31.15 136 GLY D N 1
ATOM 4894 C CA . GLY D 2 155 ? 129.826 95.096 106.656 1.00 31.15 136 GLY D CA 1
ATOM 4895 C C . GLY D 2 155 ? 130.808 94.942 105.516 1.00 31.15 136 GLY D C 1
ATOM 4896 O O . GLY D 2 155 ? 132.013 95.122 105.732 1.00 31.15 136 GLY D O 1
ATOM 4897 N N . GLU D 2 156 ? 130.338 94.622 104.315 1.00 34.01 137 GLU D N 1
ATOM 4898 C CA . GLU D 2 156 ? 131.195 94.453 103.156 1.00 34.01 137 GLU D CA 1
ATOM 4899 C C . GLU D 2 156 ? 131.082 95.666 102.237 1.00 34.01 137 GLU D C 1
ATOM 4900 O O . GLU D 2 156 ? 130.349 96.621 102.506 1.00 34.01 137 GLU D O 1
ATOM 4906 N N . ARG D 2 157 ? 131.816 95.614 101.130 1.00 35.63 138 ARG D N 1
ATOM 4907 C CA . ARG D 2 157 ? 131.926 96.754 100.232 1.00 35.63 138 ARG D CA 1
ATOM 4908 C C . ARG D 2 157 ? 130.591 97.086 99.579 1.00 35.63 138 ARG D C 1
ATOM 4909 O O . ARG D 2 157 ? 129.848 96.200 99.151 1.00 35.63 138 ARG D O 1
ATOM 4917 N N . VAL D 2 158 ? 130.291 98.377 99.515 1.00 35.56 139 VAL D N 1
ATOM 4918 C CA . VAL D 2 158 ? 129.186 98.914 98.735 1.00 35.56 139 VAL D CA 1
ATOM 4919 C C . VAL D 2 158 ? 129.796 99.782 97.642 1.00 35.56 139 VAL D C 1
ATOM 4920 O O . VAL D 2 158 ? 130.532 100.725 97.946 1.00 35.56 139 VAL D O 1
ATOM 4924 N N . PRO D 2 159 ? 129.553 99.492 96.364 1.00 36.95 140 PRO D N 1
ATOM 4925 C CA . PRO D 2 159 ? 130.178 100.285 95.297 1.00 36.95 140 PRO D CA 1
ATOM 4926 C C . PRO D 2 159 ? 129.796 101.755 95.390 1.00 36.95 140 PRO D C 1
ATOM 4927 O O . PRO D 2 159 ? 128.645 102.104 95.660 1.00 36.95 140 PRO D O 1
ATOM 4931 N N . GLY D 2 160 ? 130.781 102.618 95.157 1.00 34.70 141 GLY D N 1
ATOM 4932 C CA . GLY D 2 160 ? 130.589 104.048 95.241 1.00 34.70 141 GLY D CA 1
ATOM 4933 C C . GLY D 2 160 ? 130.733 104.639 96.626 1.00 34.70 141 GLY D C 1
ATOM 4934 O O . GLY D 2 160 ? 130.666 105.867 96.765 1.00 34.70 141 GLY D O 1
ATOM 4935 N N . ARG D 2 161 ? 130.930 103.815 97.652 1.00 32.03 142 ARG D N 1
ATOM 4936 C CA . ARG D 2 161 ? 131.071 104.280 99.024 1.00 32.03 142 ARG D CA 1
ATOM 4937 C C . ARG D 2 161 ? 132.438 103.879 99.556 1.00 32.03 142 ARG D C 1
ATOM 4938 O O . ARG D 2 161 ? 132.841 102.719 99.429 1.00 32.03 142 ARG D O 1
ATOM 4946 N N . VAL D 2 162 ? 133.145 104.838 100.144 1.00 30.25 143 VAL D N 1
ATOM 4947 C CA . VAL D 2 162 ? 134.441 104.584 100.767 1.00 30.25 143 VAL D CA 1
ATOM 4948 C C . VAL D 2 162 ? 134.199 103.852 102.082 1.00 30.25 143 VAL D C 1
ATOM 4949 O O . VAL D 2 162 ? 133.080 103.903 102.614 1.00 30.25 143 VAL D O 1
ATOM 4953 N N . PRO D 2 163 ? 135.185 103.138 102.626 1.00 29.70 144 PRO D N 1
ATOM 4954 C CA . PRO D 2 163 ? 134.992 102.515 103.940 1.00 29.70 144 PRO D CA 1
ATOM 4955 C C . PRO D 2 163 ? 134.708 103.564 105.004 1.00 29.70 144 PRO D C 1
ATOM 4956 O O . PRO D 2 163 ? 135.307 104.641 105.019 1.00 29.70 144 PRO D O 1
ATOM 4960 N N . GLY D 2 164 ? 133.778 103.239 105.898 1.00 27.56 145 GLY D N 1
ATOM 4961 C CA . GLY D 2 164 ? 133.386 104.135 106.960 1.00 27.56 145 GLY D CA 1
ATOM 4962 C C . GLY D 2 164 ? 132.296 105.119 106.602 1.00 27.56 145 GLY D C 1
ATOM 4963 O O . GLY D 2 164 ? 131.716 105.730 107.507 1.00 27.56 145 GLY D O 1
ATOM 4964 N N . ASN D 2 165 ? 131.994 105.295 105.315 1.00 28.72 146 ASN D N 1
ATOM 4965 C CA . ASN D 2 165 ? 130.937 106.207 104.877 1.00 28.72 146 ASN D CA 1
ATOM 4966 C C . ASN D 2 165 ? 129.593 105.533 105.132 1.00 28.72 146 ASN D C 1
ATOM 4967 O O . ASN D 2 165 ? 128.963 104.955 104.244 1.00 28.72 146 ASN D O 1
ATOM 4972 N N . LEU D 2 166 ? 129.148 105.616 106.383 1.00 27.60 147 LEU D N 1
ATOM 4973 C CA . LEU D 2 166 ? 127.955 104.905 106.816 1.00 27.60 147 LEU D CA 1
ATOM 4974 C C . LEU D 2 166 ? 126.742 105.804 107.002 1.00 27.60 147 LEU D C 1
ATOM 4975 O O . LEU D 2 166 ? 125.618 105.294 107.031 1.00 27.60 147 LEU D O 1
ATOM 4980 N N . GLN D 2 167 ? 126.936 107.111 107.125 1.00 28.28 148 GLN D N 1
ATOM 4981 C CA . GLN D 2 167 ? 125.807 108.020 107.253 1.00 28.28 148 GLN D CA 1
ATOM 4982 C C . GLN D 2 167 ? 124.985 108.011 105.968 1.00 28.28 148 GLN D C 1
ATOM 4983 O O . GLN D 2 167 ? 125.555 108.119 104.873 1.00 28.28 148 GLN D O 1
ATOM 4989 N N . PRO D 2 168 ? 123.665 107.863 106.051 1.00 28.36 149 PRO D N 1
ATOM 4990 C CA . PRO D 2 168 ? 122.834 107.942 104.844 1.00 28.36 149 PRO D CA 1
ATOM 4991 C C . PRO D 2 168 ? 122.989 109.287 104.149 1.00 28.36 149 PRO D C 1
ATOM 4992 O O . PRO D 2 168 ? 123.121 110.329 104.793 1.00 28.36 149 PRO D O 1
ATOM 4996 N N . ASP D 2 169 ? 122.974 109.255 102.818 1.00 30.64 150 ASP D N 1
ATOM 4997 C CA . ASP D 2 169 ? 123.235 110.453 102.031 1.00 30.64 150 ASP D CA 1
ATOM 4998 C C . ASP D 2 169 ? 122.181 111.521 102.293 1.00 30.64 150 ASP D C 1
ATOM 4999 O O . ASP D 2 169 ? 120.978 111.248 102.261 1.00 30.64 150 ASP D O 1
ATOM 5004 N N . THR D 2 170 ? 122.643 112.744 102.549 1.00 31.41 151 THR D N 1
ATOM 5005 C CA . THR D 2 170 ? 121.766 113.882 102.787 1.00 31.41 151 THR D CA 1
ATOM 5006 C C . THR D 2 170 ? 122.564 115.155 102.559 1.00 31.41 151 THR D C 1
ATOM 5007 O O . THR D 2 170 ? 123.765 115.184 102.847 1.00 31.41 151 THR D O 1
ATOM 5011 N N . PRO D 2 171 ? 121.938 116.209 102.030 1.00 31.29 152 PRO D N 1
ATOM 5012 C CA . PRO D 2 171 ? 122.675 117.468 101.825 1.00 31.29 152 PRO D CA 1
ATOM 5013 C C . PRO D 2 171 ? 123.216 118.074 103.108 1.00 31.29 152 PRO D C 1
ATOM 5014 O O . PRO D 2 171 ? 124.235 118.774 103.067 1.00 31.29 152 PRO D O 1
ATOM 5018 N N . SER D 2 172 ? 122.561 117.835 104.247 1.00 30.17 153 SER D N 1
ATOM 5019 C CA . SER D 2 172 ? 123.043 118.380 105.511 1.00 30.17 153 SER D CA 1
ATOM 5020 C C . SER D 2 172 ? 124.384 117.779 105.912 1.00 30.17 153 SER D C 1
ATOM 5021 O O . SER D 2 172 ? 125.240 118.481 106.461 1.00 30.17 153 SER D O 1
ATOM 5024 N N . PHE D 2 173 ? 124.581 116.491 105.653 1.00 29.24 154 PHE D N 1
ATOM 5025 C CA . PHE D 2 173 ? 125.788 115.773 106.045 1.00 29.24 154 PHE D CA 1
ATOM 5026 C C . PHE D 2 173 ? 126.705 115.669 104.832 1.00 29.24 154 PHE D C 1
ATOM 5027 O O . PHE D 2 173 ? 126.456 114.870 103.924 1.00 29.24 154 PHE D O 1
ATOM 5035 N N . ASN D 2 174 ? 127.763 116.473 104.818 1.00 30.30 155 ASN D N 1
ATOM 5036 C CA . ASN D 2 174 ? 128.797 116.339 103.803 1.00 30.30 155 ASN D CA 1
ATOM 5037 C C . ASN D 2 174 ? 129.583 115.068 104.088 1.00 30.30 155 ASN D C 1
ATOM 5038 O O . ASN D 2 174 ? 130.503 115.070 104.908 1.00 30.30 155 ASN D O 1
ATOM 5043 N N . ALA D 2 175 ? 129.204 113.980 103.427 1.00 32.22 156 ALA D N 1
ATOM 5044 C CA . ALA D 2 175 ? 129.613 112.657 103.882 1.00 32.22 156 ALA D CA 1
ATOM 5045 C C . ALA D 2 175 ? 131.080 112.338 103.602 1.00 32.22 156 ALA D C 1
ATOM 5046 O O . ALA D 2 175 ? 131.841 112.141 104.556 1.00 32.22 156 ALA D O 1
ATOM 5048 N N . PRO D 2 176 ? 131.533 112.275 102.342 1.00 32.99 157 PRO D N 1
ATOM 5049 C CA . PRO D 2 176 ? 132.862 111.677 102.106 1.00 32.99 157 PRO D CA 1
ATOM 5050 C C . PRO D 2 176 ? 134.007 112.464 102.724 1.00 32.99 157 PRO D C 1
ATOM 5051 O O . PRO D 2 176 ? 134.748 111.924 103.555 1.00 32.99 157 PRO D O 1
ATOM 5055 N N . GLY D 2 177 ? 134.157 113.736 102.363 1.00 32.26 158 GLY D N 1
ATOM 5056 C CA . GLY D 2 177 ? 135.321 114.500 102.760 1.00 32.26 158 GLY D CA 1
ATOM 5057 C C . GLY D 2 177 ? 136.531 114.162 101.913 1.00 32.26 158 GLY D C 1
ATOM 5058 O O . GLY D 2 177 ? 136.527 113.244 101.090 1.00 32.26 158 GLY D O 1
ATOM 5059 N N . ASP D 2 178 ? 137.599 114.927 102.120 1.00 32.91 159 ASP D N 1
ATOM 5060 C CA . ASP D 2 178 ? 138.840 114.675 101.407 1.00 32.91 159 ASP D CA 1
ATOM 5061 C C . ASP D 2 178 ? 139.696 113.678 102.187 1.00 32.91 159 ASP D C 1
ATOM 5062 O O . ASP D 2 178 ? 139.311 113.184 103.249 1.00 32.91 159 ASP D O 1
ATOM 5067 N N . LEU D 2 179 ? 140.877 113.375 101.647 1.00 32.13 160 LEU D N 1
ATOM 5068 C CA . LEU D 2 179 ? 141.758 112.409 102.295 1.00 32.13 160 LEU D CA 1
ATOM 5069 C C . LEU D 2 179 ? 142.296 112.930 103.621 1.00 32.13 160 LEU D C 1
ATOM 5070 O O . LEU D 2 179 ? 142.545 112.140 104.537 1.00 32.13 160 LEU D O 1
ATOM 5075 N N . GLU D 2 180 ? 142.484 114.246 103.745 1.00 32.76 161 GLU D N 1
ATOM 5076 C CA . GLU D 2 180 ? 143.064 114.801 104.963 1.00 32.76 161 GLU D CA 1
ATOM 5077 C C . GLU D 2 180 ? 142.116 114.653 106.148 1.00 32.76 161 GLU D C 1
ATOM 5078 O O . GLU D 2 180 ? 142.525 114.223 107.233 1.00 32.76 161 GLU D O 1
ATOM 5084 N N . ILE D 2 181 ? 140.844 115.011 105.964 1.00 29.94 162 ILE D N 1
ATOM 5085 C CA . ILE D 2 181 ? 139.889 114.891 107.060 1.00 29.94 162 ILE D CA 1
ATOM 5086 C C . ILE D 2 181 ? 139.641 113.425 107.396 1.00 29.94 162 ILE D C 1
ATOM 5087 O O . ILE D 2 181 ? 139.445 113.072 108.566 1.00 29.94 162 ILE D O 1
ATOM 5092 N N . ARG D 2 182 ? 139.659 112.547 106.389 1.00 30.47 163 ARG D N 1
ATOM 5093 C CA . ARG D 2 182 ? 139.505 111.119 106.645 1.00 30.47 163 ARG D CA 1
ATOM 5094 C C . ARG D 2 182 ? 140.680 110.573 107.446 1.00 30.47 163 ARG D C 1
ATOM 5095 O O . ARG D 2 182 ? 140.491 109.775 108.370 1.00 30.47 163 ARG D O 1
ATOM 5103 N N . THR D 2 183 ? 141.900 111.003 107.115 1.00 30.60 164 THR D N 1
ATOM 5104 C CA . THR D 2 183 ? 143.065 110.596 107.892 1.00 30.60 164 THR D CA 1
ATOM 5105 C C . THR D 2 183 ? 143.006 111.151 109.310 1.00 30.60 164 THR D C 1
ATOM 5106 O O . THR D 2 183 ? 143.425 110.481 110.258 1.00 30.60 164 THR D O 1
ATOM 5110 N N . LYS D 2 184 ? 142.499 112.375 109.475 1.00 30.95 165 LYS D N 1
ATOM 5111 C CA . LYS D 2 184 ? 142.338 112.935 110.815 1.00 30.95 165 LYS D CA 1
ATOM 5112 C C . LYS D 2 184 ? 141.364 112.104 111.642 1.00 30.95 165 LYS D C 1
ATOM 5113 O O . LYS D 2 184 ? 141.632 111.783 112.809 1.00 30.95 165 LYS D O 1
ATOM 5119 N N . GLU D 2 185 ? 140.227 111.739 111.046 1.00 27.27 166 GLU D N 1
ATOM 5120 C CA . GLU D 2 185 ? 139.267 110.890 111.744 1.00 27.27 166 GLU D CA 1
ATOM 5121 C C . GLU D 2 185 ? 139.881 109.543 112.097 1.00 27.27 166 GLU D C 1
ATOM 5122 O O . GLU D 2 185 ? 139.708 109.048 113.216 1.00 27.27 166 GLU D O 1
ATOM 5128 N N . LEU D 2 186 ? 140.615 108.942 111.158 1.00 28.23 167 LEU D N 1
ATOM 5129 C CA . LEU D 2 186 ? 141.229 107.643 111.410 1.00 28.23 167 LEU D CA 1
ATOM 5130 C C . LEU D 2 186 ? 142.263 107.719 112.526 1.00 28.23 167 LEU D C 1
ATOM 5131 O O . LEU D 2 186 ? 142.328 106.830 113.380 1.00 28.23 167 LEU D O 1
ATOM 5136 N N . ASN D 2 187 ? 143.090 108.765 112.529 1.00 30.12 168 ASN D N 1
ATOM 5137 C CA . ASN D 2 187 ? 144.124 108.891 113.549 1.00 30.12 168 ASN D CA 1
ATOM 5138 C C . ASN D 2 187 ? 143.518 109.129 114.927 1.00 30.12 168 ASN D C 1
ATOM 5139 O O . ASN D 2 187 ? 143.969 108.540 115.919 1.00 30.12 168 ASN D O 1
ATOM 5144 N N . ASN D 2 188 ? 142.494 109.984 115.011 1.00 29.42 169 ASN D N 1
ATOM 5145 C CA . ASN D 2 188 ? 141.805 110.170 116.284 1.00 29.42 169 ASN D CA 1
ATOM 5146 C C . ASN D 2 188 ? 141.159 108.870 116.744 1.00 29.42 169 ASN D C 1
ATOM 5147 O O . ASN D 2 188 ? 141.171 108.547 117.937 1.00 29.42 169 ASN D O 1
ATOM 5152 N N . ALA D 2 189 ? 140.602 108.104 115.802 1.00 27.49 170 ALA D N 1
ATOM 5153 C CA . ALA D 2 189 ? 139.999 106.819 116.133 1.00 27.49 170 ALA D CA 1
ATOM 5154 C C . ALA D 2 189 ? 141.029 105.840 116.685 1.00 27.49 170 ALA D C 1
ATOM 5155 O O . ALA D 2 189 ? 140.764 105.141 117.667 1.00 27.49 170 ALA D O 1
ATOM 5157 N N . ARG D 2 190 ? 142.206 105.772 116.062 1.00 28.84 171 ARG D N 1
ATOM 5158 C CA . ARG D 2 190 ? 143.262 104.886 116.547 1.00 28.84 171 ARG D CA 1
ATOM 5159 C C . ARG D 2 190 ? 143.749 105.310 117.926 1.00 28.84 171 ARG D C 1
ATOM 5160 O O . ARG D 2 190 ? 144.013 104.461 118.791 1.00 28.84 171 ARG D O 1
ATOM 5168 N N . LEU D 2 191 ? 143.873 106.620 118.150 1.00 29.63 172 LEU D N 1
ATOM 5169 C CA . LEU D 2 191 ? 144.222 107.108 119.478 1.00 29.63 172 LEU D CA 1
ATOM 5170 C C . LEU D 2 191 ? 143.178 106.694 120.503 1.00 29.63 172 LEU D C 1
ATOM 5171 O O . LEU D 2 191 ? 143.519 106.299 121.623 1.00 29.63 172 LEU D O 1
ATOM 5176 N N . ALA D 2 192 ? 141.900 106.770 120.135 1.00 27.77 173 ALA D N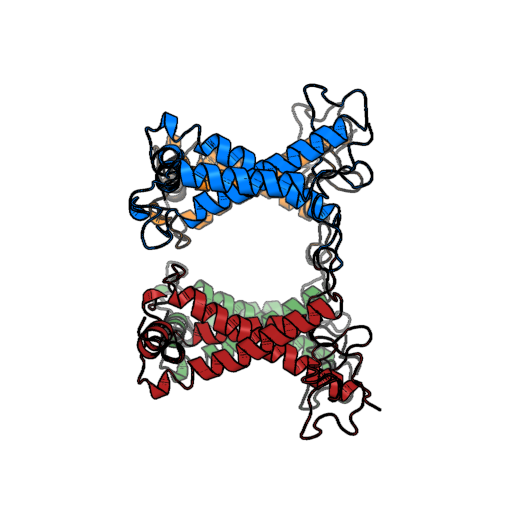 1
ATOM 5177 C CA . ALA D 2 192 ? 140.841 106.373 121.055 1.00 27.77 173 ALA D CA 1
ATOM 5178 C C . ALA D 2 192 ? 140.874 104.875 121.341 1.00 27.77 173 ALA D C 1
ATOM 5179 O O . ALA D 2 192 ? 140.608 104.454 122.471 1.00 27.77 173 ALA D O 1
ATOM 5181 N N . MET D 2 193 ? 141.163 104.051 120.328 1.00 27.62 174 MET D N 1
ATOM 5182 C CA . MET D 2 193 ? 141.275 102.612 120.571 1.00 27.62 174 MET D CA 1
ATOM 5183 C C . MET D 2 193 ? 142.439 102.289 121.496 1.00 27.62 174 MET D C 1
ATOM 5184 O O . MET D 2 193 ? 142.325 101.414 122.361 1.00 27.62 174 MET D O 1
ATOM 5189 N N . ILE D 2 194 ? 143.569 102.976 121.328 1.00 29.71 175 ILE D N 1
ATOM 5190 C CA . ILE D 2 194 ? 144.674 102.789 122.265 1.00 29.71 175 ILE D CA 1
ATOM 5191 C C . ILE D 2 194 ? 144.260 103.226 123.667 1.00 29.71 175 ILE D C 1
ATOM 5192 O O . ILE D 2 194 ? 144.521 102.532 124.660 1.00 29.71 175 ILE D O 1
ATOM 5197 N N . SER D 2 195 ? 143.575 104.367 123.764 1.00 29.36 176 SER D N 1
ATOM 5198 C CA . SER D 2 195 ? 143.296 104.980 125.057 1.00 29.36 176 SER D CA 1
ATOM 5199 C C . SER D 2 195 ? 142.216 104.244 125.840 1.00 29.36 176 SER D C 1
ATOM 5200 O O . SER D 2 195 ? 142.279 104.202 127.069 1.00 29.36 176 SER D O 1
ATOM 5203 N N . ILE D 2 196 ? 141.212 103.678 125.169 1.00 29.31 177 ILE D N 1
ATOM 5204 C CA . ILE D 2 196 ? 140.168 102.961 125.898 1.00 29.31 177 ILE D CA 1
ATOM 5205 C C . ILE D 2 196 ? 140.738 101.697 126.536 1.00 29.31 177 ILE D C 1
ATOM 5206 O O . ILE D 2 196 ? 140.393 101.345 127.671 1.00 29.31 177 ILE D O 1
ATOM 5211 N N . TRP D 2 197 ? 141.640 101.011 125.833 1.00 32.19 178 TRP D N 1
ATOM 5212 C CA . TRP D 2 197 ? 142.303 99.860 126.430 1.00 32.19 178 TRP D CA 1
ATOM 5213 C C . TRP D 2 197 ? 143.297 100.284 127.501 1.00 32.19 178 TRP D C 1
ATOM 5214 O O . TRP D 2 197 ? 143.476 99.565 128.488 1.00 32.19 178 TRP D O 1
ATOM 5225 N N . GLY D 2 198 ? 143.947 101.438 127.334 1.00 34.64 179 GLY D N 1
ATOM 5226 C CA . GLY D 2 198 ? 144.762 101.968 128.415 1.00 34.64 179 GLY D CA 1
ATOM 5227 C C . GLY D 2 198 ? 143.953 102.288 129.656 1.00 34.64 179 GLY D C 1
ATOM 5228 O O . GLY D 2 198 ? 144.443 102.145 130.778 1.00 34.64 179 GLY D O 1
ATOM 5229 N N . LEU D 2 199 ? 142.714 102.745 129.471 1.00 32.16 180 LEU D N 1
ATOM 5230 C CA . LEU D 2 199 ? 141.814 102.971 130.595 1.00 32.16 180 LEU D CA 1
ATOM 5231 C C . LEU D 2 199 ? 141.433 101.656 131.262 1.00 32.16 180 LEU D C 1
ATOM 5232 O O . LEU D 2 199 ? 141.529 101.518 132.488 1.00 32.16 180 LEU D O 1
ATOM 5237 N N . TRP D 2 200 ? 141.007 100.674 130.464 1.00 31.76 181 TRP D N 1
ATOM 5238 C CA . TRP D 2 200 ? 140.590 99.385 131.014 1.00 31.76 181 TRP D CA 1
ATOM 5239 C C . TRP D 2 200 ? 141.742 98.696 131.736 1.00 31.76 181 TRP D C 1
ATOM 5240 O O . TRP D 2 200 ? 141.694 98.486 132.952 1.00 31.76 181 TRP D O 1
ATOM 5251 N N . VAL D 2 201 ? 142.791 98.335 131.000 1.00 37.30 182 VAL D N 1
ATOM 5252 C CA . VAL D 2 201 ? 144.009 97.797 131.600 1.00 37.30 182 VAL D CA 1
ATOM 5253 C C . VAL D 2 201 ? 144.770 98.986 132.176 1.00 37.30 182 VAL D C 1
ATOM 5254 O O . VAL D 2 201 ? 145.457 99.710 131.454 1.00 37.30 182 VAL D O 1
ATOM 5258 N N . GLY D 2 202 ? 144.665 99.177 133.484 1.00 39.58 183 GLY D N 1
ATOM 5259 C CA . GLY D 2 202 ? 145.138 100.383 134.127 1.00 39.58 183 GLY D CA 1
ATOM 5260 C C . GLY D 2 202 ? 144.147 100.827 135.180 1.00 39.58 183 GLY D C 1
ATOM 5261 O O . GLY D 2 202 ? 144.534 101.373 136.216 1.00 39.58 183 GLY D O 1
ATOM 5262 N N . GLU D 2 203 ? 142.858 100.595 134.925 1.00 38.13 184 GLU D N 1
ATOM 5263 C CA . GLU D 2 203 ? 141.894 100.610 136.017 1.00 38.13 184 GLU D CA 1
ATOM 5264 C C . GLU D 2 203 ? 141.986 99.326 136.830 1.00 38.13 184 GLU D C 1
ATOM 5265 O O . GLU D 2 203 ? 141.836 99.347 138.056 1.00 38.13 184 GLU D O 1
ATOM 5271 N N . ILE D 2 204 ? 142.229 98.201 136.154 1.00 40.17 185 ILE D N 1
ATOM 5272 C CA . ILE D 2 204 ? 142.445 96.936 136.847 1.00 40.17 185 ILE D CA 1
ATOM 5273 C C . ILE D 2 204 ? 143.788 96.945 137.566 1.00 40.17 185 ILE D C 1
ATOM 5274 O O . ILE D 2 204 ? 143.895 96.506 138.717 1.00 40.17 185 ILE D O 1
ATOM 5279 N N . ALA D 2 205 ? 144.832 97.446 136.901 1.00 42.06 186 ALA D N 1
ATOM 5280 C CA . ALA D 2 205 ? 146.163 97.466 137.502 1.00 42.06 186 ALA D CA 1
ATOM 5281 C C . ALA D 2 205 ? 146.210 98.369 138.728 1.00 42.06 186 ALA D C 1
ATOM 5282 O O . ALA D 2 205 ? 146.806 98.008 139.749 1.00 42.06 186 ALA D O 1
ATOM 5284 N N . SER D 2 206 ? 145.590 99.547 138.649 1.00 43.32 187 SER D N 1
ATOM 5285 C CA . SER D 2 206 ? 145.578 100.469 139.777 1.00 43.32 187 SER D CA 1
ATOM 5286 C C . SER D 2 206 ? 144.667 100.011 140.906 1.00 43.32 187 SER D C 1
ATOM 5287 O O . SER D 2 206 ? 144.749 100.567 142.006 1.00 43.32 187 SER D O 1
ATOM 5290 N N . GLY D 2 207 ? 143.815 99.018 140.669 1.00 43.77 188 GLY D N 1
ATOM 5291 C CA . GLY D 2 207 ? 142.874 98.592 141.683 1.00 43.77 188 GLY D CA 1
ATOM 5292 C C . GLY D 2 207 ? 141.656 99.474 141.819 1.00 43.77 188 GLY D C 1
ATOM 5293 O O . GLY D 2 207 ? 141.082 99.562 142.909 1.00 43.77 188 GLY D O 1
ATOM 5294 N N . GLY D 2 208 ? 141.242 100.134 140.742 1.00 44.51 189 GLY D N 1
ATOM 5295 C CA . GLY D 2 208 ? 140.062 100.972 140.761 1.00 44.51 189 GLY D CA 1
ATOM 5296 C C . GLY D 2 208 ? 140.304 102.454 140.931 1.00 44.51 189 GLY D C 1
ATOM 5297 O O . GLY D 2 208 ? 139.341 103.193 141.167 1.00 44.51 189 GLY D O 1
ATOM 5298 N N . VAL D 2 209 ? 141.551 102.914 140.826 1.00 45.41 190 VAL D N 1
ATOM 5299 C CA . VAL D 2 209 ? 141.838 104.337 140.951 1.00 45.41 190 VAL D CA 1
ATOM 5300 C C . VAL D 2 209 ? 141.262 105.079 139.752 1.00 45.41 190 VAL D C 1
ATOM 5301 O O . VAL D 2 209 ? 141.239 104.558 138.628 1.00 45.41 190 VAL D O 1
ATOM 5305 N N . ASP D 2 210 ? 140.781 106.294 139.992 1.00 46.71 191 ASP D N 1
ATOM 5306 C CA . ASP D 2 210 ? 140.211 107.103 138.925 1.00 46.71 191 ASP D CA 1
ATOM 5307 C C . ASP D 2 210 ? 141.267 107.364 137.855 1.00 46.71 191 ASP D C 1
ATOM 5308 O O . ASP D 2 210 ? 142.415 107.685 138.192 1.00 46.71 191 ASP D O 1
ATOM 5313 N N . PRO D 2 211 ? 140.932 107.218 136.569 1.00 43.62 192 PRO D N 1
ATOM 5314 C CA . PRO D 2 211 ? 141.961 107.375 135.525 1.00 43.62 192 PRO D CA 1
ATOM 5315 C C . PRO D 2 211 ? 142.636 108.733 135.532 1.00 43.62 192 PRO D C 1
ATOM 5316 O O . PRO D 2 211 ? 143.853 108.818 135.334 1.00 43.62 192 PRO D O 1
ATOM 5320 N N . PHE D 2 212 ? 141.880 109.802 135.770 1.00 43.26 193 PHE D N 1
ATOM 5321 C CA . PHE D 2 212 ? 142.468 111.135 135.807 1.00 43.26 193 PHE D CA 1
ATOM 5322 C C . PHE D 2 212 ? 143.242 111.375 137.094 1.00 43.26 193 PHE D C 1
ATOM 5323 O O . PHE D 2 212 ? 144.301 112.011 137.066 1.00 43.26 193 PHE D O 1
ATOM 5331 N N . THR D 2 213 ? 142.748 110.859 138.221 1.00 47.55 194 THR D N 1
ATOM 5332 C CA . THR D 2 213 ? 143.516 110.911 139.460 1.00 47.55 194 THR D CA 1
ATOM 5333 C C . THR D 2 213 ? 144.817 110.128 139.325 1.00 47.55 194 THR D C 1
ATOM 5334 O O . THR D 2 213 ? 145.878 110.585 139.766 1.00 47.55 194 THR D O 1
ATOM 5338 N N . SER D 2 214 ? 144.753 108.945 138.710 1.00 47.73 195 SER D N 1
ATOM 5339 C CA . SER D 2 214 ? 145.961 108.157 138.487 1.00 47.73 195 SER D CA 1
ATOM 5340 C C . SER D 2 214 ? 146.927 108.879 137.557 1.00 47.73 195 SER D C 1
ATOM 5341 O O . SER D 2 214 ? 148.144 108.855 137.773 1.00 47.73 195 SER D O 1
ATOM 5344 N N . PHE D 2 215 ? 146.403 109.520 136.509 1.00 46.64 196 PHE D N 1
ATOM 5345 C CA . PHE D 2 215 ? 147.254 110.273 135.594 1.00 46.64 196 PHE D CA 1
ATOM 5346 C C . PHE D 2 215 ? 147.940 111.432 136.305 1.00 46.64 196 PHE D C 1
ATOM 5347 O O . PHE D 2 215 ? 149.133 111.680 136.097 1.00 46.64 196 PHE D O 1
ATOM 5355 N N . ALA D 2 216 ? 147.200 112.155 137.148 1.00 50.91 197 ALA D N 1
ATOM 5356 C CA . ALA D 2 216 ? 147.794 113.256 137.901 1.00 50.91 197 ALA D CA 1
ATOM 5357 C C . ALA D 2 216 ? 148.844 112.753 138.885 1.00 50.91 197 ALA D C 1
ATOM 5358 O O . ALA D 2 216 ? 149.899 113.375 139.048 1.00 50.91 197 ALA D O 1
ATOM 5360 N N . ASN D 2 217 ? 148.568 111.632 139.556 1.00 51.18 198 ASN D N 1
ATOM 5361 C CA . ASN D 2 217 ? 149.521 111.089 140.520 1.00 51.18 198 ASN D CA 1
ATOM 5362 C C . ASN D 2 217 ? 150.797 110.616 139.836 1.00 51.18 198 ASN D C 1
ATOM 5363 O O . ASN D 2 217 ? 151.900 110.831 140.352 1.00 51.18 198 ASN D O 1
ATOM 5368 N N . TRP D 2 218 ? 150.668 109.964 138.678 1.00 48.79 199 TRP D N 1
ATOM 5369 C CA . TRP D 2 218 ? 151.847 109.493 137.959 1.00 48.79 199 TRP D CA 1
ATOM 5370 C C . TRP D 2 218 ? 152.687 110.653 137.439 1.00 48.79 199 TRP D C 1
ATOM 5371 O O . TRP D 2 218 ? 153.916 110.545 137.371 1.00 48.79 199 TRP D O 1
ATOM 5382 N N . LEU D 2 219 ? 152.051 111.764 137.080 1.00 52.58 200 LEU D N 1
ATOM 5383 C CA . LEU D 2 219 ? 152.757 112.950 136.618 1.00 52.58 200 LEU D CA 1
ATOM 5384 C C . LEU D 2 219 ? 153.125 113.899 137.751 1.00 52.58 200 LEU D C 1
ATOM 5385 O O . LEU D 2 219 ? 153.683 114.968 137.483 1.00 52.58 200 LEU D O 1
ATOM 5390 N N . LYS D 2 220 ? 152.828 113.532 139.000 1.00 55.56 201 LYS D N 1
ATOM 5391 C CA . LYS D 2 220 ? 153.104 114.372 140.167 1.00 55.56 201 LYS D CA 1
ATOM 5392 C C . LYS D 2 220 ? 152.461 115.750 140.025 1.00 55.56 201 LYS D C 1
ATOM 5393 O O . LYS D 2 220 ? 153.052 116.772 140.379 1.00 55.56 201 LYS D O 1
ATOM 5399 N N . LEU D 2 221 ? 151.239 115.777 139.504 1.00 55.22 202 LEU D N 1
ATOM 5400 C CA . LEU D 2 221 ? 150.513 117.028 139.320 1.00 55.22 202 LEU D CA 1
ATOM 5401 C C . LEU D 2 221 ? 149.731 117.394 140.576 1.00 55.22 202 LEU D C 1
ATOM 5402 O O . LEU D 2 221 ? 148.607 116.933 140.776 1.00 55.22 202 LEU D O 1
#

Secondary structure (DSSP, 8-state):
---SSSTT---SSTTS-SS--TT-SSTT--SSHHHHHHHHHHHHHHHHHHHHHHHHHHTTT----SSBSSSSBGGGS-SSTTHHHHS-HHHHHHHHHHHHHHHHHSPPPSSSPTT--SPPBTTB-SS--HHHHHHHHHHHHHHHHHHHHHHHHHTTTTS--HHHHHHHHHT-/--TTTTSTT---SSTTS-SS--TT-TTTT--HHHHHHHHHHHHHHHHHHHHHHHHHHHHHTT-----EETTEEGGGS-SSTTHHHHS-HHHHHHHHHHHHHHHHHHSTTTTTS--TT--TT--SPPBTTB--S--HHHHHHHHHHHHHHHHHHHHHHHHHHHHTS--HHHHHHHHTT-/---SSSTT---SSTTS-SS--TT-SSTT--SSHHHHHHHHHHHHHHHHHHHHHHHHHHTTT----SSBSSSSBGGGS-SSTTHHHHS-HHHHHHHHHHHHHHHHHSPPPSSSPTT--SPPBTTB-SS--HHHHHHHHHHHHHHHHHHHHHHHHHTTTTS--HHHHHHHHHT-/--TTTTSTT---SSTTS-SS--TT-TTTT--HHHHHHHHHHHHHHHHHHHHHHHHHHHHHTT-----EETTEEGGGS-SSTTHHHHS-HHHHHHHHHHHHHHHHHHSTTTTTS--TT--TT--SPPBTTB--S--HHHHHHHHHHHHHHHHHHHHHHHHHHHHTS--HHHHHHHHTT-

Nearest PDB structures (foldseek):
  8wcl-assembly1_9  TM=8.318E-01  e=3.942E-08  Chaetoceros neogracilis
  6ly5-assembly1_K  TM=6.891E-01  e=2.438E-05  Chaetoceros neogracilis
  6ly5-assembly1_U  TM=6.599E-01  e=2.438E-05  Chaetoceros neogracilis
  8h2u-assembly1_0  TM=5.833E-01  e=1.062E-03  Chlamydomonas reinhardtii
  6rhz-assembly1_1  TM=6.124E-01  e=3.059E-02  Dunaliella salina

Radius of gyration: 33.77 Å; Cα contacts (8 Å, |Δi|>4): 606; chains: 4; bounding box: 101×77×48 Å